Protein AF-0000000084581900 (afdb_homodimer)

Organism: Pycnoporus cinnabarinus (NCBI:txid5643)

Foldseek 3Di:
DDVVVVVVVVVVVVVVVVVVVVLVVVLVVVLVVLVVVLVVDDFADPQPLQDPPDACRSQHAADFAFADPQAFAALALQLQQCLRRVLDVVSQFFAALLSQLVSCCNAQVAFSSVSNVLSVQLCVVLVHDNGPGTGGNHSQCDDPGLQAALAQFAHHCQVPVPSRDTDPVSLVVLLQQAPDPVRFHDLLSLLASSLVSLLVRVQVPVPHDDDPVNLLSRLLSSLSCCQFVVSDSVQVVCSRPRSHGDGSDGGPRRRPSGHGPVNSCVSSVVSSVSNPNVPPCSSVPHNCVVPPVCPPDPPPPPPPDD/DDVVVVVVVVVVVVVVVVVVVVVVVVLVVVLVVLVVVLVVDDFADQQCLQDPPDACRSQHAADFAFADPQAFAALALQLQQCLRRVLDVVSQFFAALLSQLVSCCNAQVAFSSVSNVLSVQLCVVLVHDNGPGTGGNHSQCDDPGLQAALAQFAHHCQVPVPSRDTDVVSLVVLLQQAPDPVRFHDLLSLLASSLVSLLVRVQVPVPHDDDPVNLLSRLLSSLSCCQFVVSDSVQVVCSRPRSHGDGSDGGPRRRPSGHGPVNSCVSSVVSSVSNPNVPPCSSVPHNCVVPPVCPPDPPPPPPPDD

pLDDT: mean 91.32, std 12.99, range [19.88, 98.81]

InterPro domains:
  IPR000028 Chloroperoxidase [PF01328] (63-253)
  IPR000028 Chloroperoxidase [PS51405] (60-266)
  IPR036851 Chloroperoxidase-like superfamily [G3DSA:1.10.489.10] (56-297)
  IPR036851 Chloroperoxidase-like superfamily [SSF47571] (53-159)

Structure (mmCIF, N/CA/C/O backbone):
data_AF-0000000084581900-model_v1
#
loop_
_entity.id
_entity.type
_entity.pdbx_description
1 polymer 'Heme haloperoxidase family profile domain-containing protein'
#
loop_
_atom_site.group_PDB
_atom_site.id
_atom_site.type_symbol
_atom_site.label_atom_id
_atom_site.label_alt_id
_atom_site.label_comp_id
_atom_site.label_asym_id
_atom_site.label_entity_id
_atom_site.label_seq_id
_atom_site.pdbx_PDB_ins_code
_atom_site.Cartn_x
_atom_site.Cartn_y
_atom_site.Cartn_z
_atom_site.occupancy
_atom_site.B_iso_or_equiv
_atom_site.auth_seq_id
_atom_site.auth_comp_id
_atom_site.auth_asym_id
_atom_site.auth_atom_id
_atom_site.pdbx_PDB_model_num
ATOM 1 N N . MET A 1 1 ? -18.188 13.258 20.812 1 76 1 MET A N 1
ATOM 2 C CA . MET A 1 1 ? -17.766 11.891 20.484 1 76 1 MET A CA 1
ATOM 3 C C . MET A 1 1 ? -18.609 10.867 21.234 1 76 1 MET A C 1
ATOM 5 O O . MET A 1 1 ? -18.859 11.031 22.438 1 76 1 MET A O 1
ATOM 9 N N . ASN A 1 2 ? -19.281 9.969 20.516 1 80.94 2 ASN A N 1
ATOM 10 C CA . ASN A 1 2 ? -20.172 8.977 21.109 1 80.94 2 ASN A CA 1
ATOM 11 C C . ASN A 1 2 ? -19.375 7.824 21.734 1 80.94 2 ASN A C 1
ATOM 13 O O . ASN A 1 2 ? -18.781 7.027 21.016 1 80.94 2 ASN A O 1
ATOM 17 N N . PRO A 1 3 ? -19.312 7.758 23.125 1 85.81 3 PRO A N 1
ATOM 18 C CA . PRO A 1 3 ? -18.516 6.734 23.797 1 85.81 3 PRO A CA 1
ATOM 19 C C . PRO A 1 3 ? -18.906 5.316 23.391 1 85.81 3 PRO A C 1
ATOM 21 O O . PRO A 1 3 ? -18.062 4.418 23.359 1 85.81 3 PRO A O 1
ATOM 24 N N . PHE A 1 4 ? -20.188 5.207 23.125 1 86.12 4 PHE A N 1
ATOM 25 C CA . PHE A 1 4 ? -20.656 3.885 22.734 1 86.12 4 PHE A CA 1
ATOM 26 C C . PHE A 1 4 ? -20.047 3.463 21.406 1 86.12 4 PHE A C 1
ATOM 28 O O . PHE A 1 4 ? -19.672 2.301 21.234 1 86.12 4 PHE A O 1
ATOM 35 N N . THR A 1 5 ? -19.922 4.371 20.547 1 86.75 5 THR A N 1
ATOM 36 C CA . THR A 1 5 ? -19.297 4.074 19.266 1 86.75 5 THR A CA 1
ATOM 37 C C . THR A 1 5 ? -17.828 3.73 19.438 1 86.75 5 THR A C 1
ATOM 39 O O . THR A 1 5 ? -17.328 2.777 18.844 1 86.75 5 THR A O 1
ATOM 42 N N . ILE A 1 6 ? -17.188 4.395 20.297 1 87.94 6 ILE A N 1
ATOM 43 C CA . ILE A 1 6 ? -15.766 4.176 20.562 1 87.94 6 ILE A CA 1
ATOM 44 C C . ILE A 1 6 ? -15.57 2.783 21.156 1 87.94 6 ILE A C 1
ATOM 46 O O . ILE A 1 6 ? -14.711 2.023 20.703 1 87.94 6 ILE A O 1
ATOM 50 N N . LEU A 1 7 ? -16.406 2.498 22.141 1 85.62 7 LEU A N 1
ATOM 51 C CA . LEU A 1 7 ? -16.297 1.192 22.781 1 85.62 7 LEU A CA 1
ATOM 52 C C . LEU A 1 7 ? -16.578 0.073 21.781 1 85.62 7 LEU A C 1
ATOM 54 O O . LEU A 1 7 ? -15.859 -0.931 21.75 1 85.62 7 LEU A O 1
ATOM 58 N N . ARG A 1 8 ? -17.594 0.286 21.047 1 85.25 8 ARG A N 1
ATOM 59 C CA . ARG A 1 8 ? -17.922 -0.712 20.031 1 85.25 8 ARG A CA 1
ATOM 60 C C . ARG A 1 8 ? -16.797 -0.888 19.031 1 85.25 8 ARG A C 1
ATOM 62 O O . ARG A 1 8 ? -16.469 -2.012 18.641 1 85.25 8 ARG A O 1
ATOM 69 N N . ARG A 1 9 ? -16.141 0.201 18.656 1 87.5 9 ARG A N 1
ATOM 70 C CA . ARG A 1 9 ? -15.023 0.173 17.734 1 87.5 9 ARG A CA 1
ATOM 71 C C . ARG A 1 9 ? -13.852 -0.614 18.312 1 87.5 9 ARG A C 1
ATOM 73 O O . ARG A 1 9 ? -13.266 -1.456 17.625 1 87.5 9 ARG A O 1
ATOM 80 N N . VAL A 1 10 ? -13.547 -0.377 19.516 1 83.5 10 VAL A N 1
ATOM 81 C CA . VAL A 1 10 ? -12.422 -1.025 20.172 1 83.5 10 VAL A CA 1
ATOM 82 C C . VAL A 1 10 ? -12.703 -2.518 20.328 1 83.5 10 VAL A C 1
ATOM 84 O O . VAL A 1 10 ? -11.852 -3.354 20.016 1 83.5 10 VAL A O 1
ATOM 87 N N . MET A 1 11 ? -13.922 -2.797 20.781 1 84.56 11 MET A N 1
ATOM 88 C CA . MET A 1 11 ? -14.289 -4.191 21 1 84.56 11 MET A CA 1
ATOM 89 C C . MET A 1 11 ? -14.305 -4.965 19.688 1 84.56 11 MET A C 1
ATOM 91 O O . MET A 1 11 ? -13.789 -6.082 19.609 1 84.56 11 MET A O 1
ATOM 95 N N . LEU A 1 12 ? -14.867 -4.34 18.719 1 81.12 12 LEU A N 1
ATOM 96 C CA . LEU A 1 12 ? -14.922 -5 17.422 1 81.12 12 LEU A CA 1
ATOM 97 C C . LEU A 1 12 ? -13.523 -5.176 16.844 1 81.12 12 LEU A C 1
ATOM 99 O O . LEU A 1 12 ? -13.242 -6.188 16.188 1 81.12 12 LEU A O 1
ATOM 103 N N . GLY A 1 13 ? -12.703 -4.191 17.047 1 82.44 13 GLY A N 1
ATOM 104 C CA . GLY A 1 13 ? -11.32 -4.32 16.625 1 82.44 13 GLY A CA 1
ATOM 105 C C . GLY A 1 13 ? -10.586 -5.457 17.297 1 82.44 13 GLY A C 1
ATOM 106 O O . GLY A 1 13 ? -9.852 -6.211 16.656 1 82.44 13 GLY A O 1
ATOM 107 N N . LEU A 1 14 ? -10.789 -5.566 18.547 1 79.62 14 LEU A N 1
ATOM 108 C CA . LEU A 1 14 ? -10.172 -6.641 19.312 1 79.62 14 LEU A CA 1
ATOM 109 C C . LEU A 1 14 ? -10.68 -8 18.859 1 79.62 14 LEU A C 1
ATOM 111 O O . LEU A 1 14 ? -9.883 -8.93 18.672 1 79.62 14 LEU A O 1
ATOM 115 N N . VAL A 1 15 ? -11.914 -8.109 18.703 1 82.06 15 VAL A N 1
ATOM 116 C CA . VAL A 1 15 ? -12.523 -9.359 18.266 1 82.06 15 VAL A CA 1
ATOM 117 C C . VAL A 1 15 ? -11.992 -9.734 16.875 1 82.06 15 VAL A C 1
ATOM 119 O O . VAL A 1 15 ? -11.641 -10.891 16.641 1 82.06 15 VAL A O 1
ATOM 122 N N . ALA A 1 16 ? -11.883 -8.75 16.031 1 82.38 16 ALA A N 1
ATOM 123 C CA . ALA A 1 16 ? -11.383 -8.984 14.68 1 82.38 16 ALA A CA 1
ATOM 124 C C . ALA A 1 16 ? -9.93 -9.438 14.703 1 82.38 16 ALA A C 1
ATOM 126 O O . ALA A 1 16 ? -9.531 -10.328 13.945 1 82.38 16 ALA A O 1
ATOM 127 N N . SER A 1 17 ? -9.141 -8.82 15.539 1 80.75 17 SER A N 1
ATOM 128 C CA . SER A 1 17 ? -7.734 -9.18 15.672 1 80.75 17 SER A CA 1
ATOM 129 C C . SER A 1 17 ? -7.574 -10.609 16.188 1 80.75 17 SER A C 1
ATOM 131 O O . SER A 1 17 ? -6.77 -11.375 15.648 1 80.75 17 SER A O 1
ATOM 133 N N . ILE A 1 18 ? -8.328 -10.953 17.109 1 81.88 18 ILE A N 1
ATOM 134 C CA . ILE A 1 18 ? -8.273 -12.289 17.688 1 81.88 18 ILE A CA 1
ATOM 135 C C . ILE A 1 18 ? -8.742 -13.312 16.656 1 81.88 18 ILE A C 1
ATOM 137 O O . ILE A 1 18 ? -8.125 -14.367 16.5 1 81.88 18 ILE A O 1
ATOM 141 N N . GLN A 1 19 ? -9.797 -13.016 16.016 1 82.44 19 GLN A N 1
ATOM 142 C CA . GLN A 1 19 ? -10.297 -13.906 14.977 1 82.44 19 GLN A CA 1
ATOM 143 C C . GLN A 1 19 ? -9.25 -14.109 13.883 1 82.44 19 GLN A C 1
ATOM 145 O O . GLN A 1 19 ? -9.047 -15.227 13.406 1 82.44 19 GLN A O 1
ATOM 150 N N . GLY A 1 20 ? -8.648 -13.031 13.508 1 85.31 20 GLY A N 1
ATOM 151 C CA . GLY A 1 20 ? -7.59 -13.133 12.516 1 85.31 20 GLY A CA 1
ATOM 152 C C . GLY A 1 20 ? -6.445 -14.031 12.953 1 85.31 20 GLY A C 1
ATOM 153 O O . GLY A 1 20 ? -5.961 -14.852 12.164 1 85.31 20 GLY A O 1
ATOM 154 N N . LEU A 1 21 ? -6.023 -13.891 14.125 1 82.75 21 LEU A N 1
ATOM 155 C CA . LEU A 1 21 ? -4.945 -14.703 14.68 1 82.75 21 LEU A CA 1
ATOM 156 C C . LEU A 1 21 ? -5.336 -16.172 14.719 1 82.75 21 LEU A C 1
ATOM 158 O O . LEU A 1 21 ? -4.527 -17.047 14.383 1 82.75 21 LEU A O 1
ATOM 162 N N . LEU A 1 22 ? -6.547 -16.453 15.086 1 86.44 22 LEU A N 1
ATOM 163 C CA . LEU A 1 22 ? -7.016 -17.828 15.188 1 86.44 22 LEU A CA 1
ATOM 164 C C . LEU A 1 22 ? -7.105 -18.484 13.812 1 86.44 22 LEU A C 1
ATOM 166 O O . LEU A 1 22 ? -6.723 -19.641 13.641 1 86.44 22 LEU A O 1
ATOM 170 N N . VAL A 1 23 ? -7.582 -17.75 12.875 1 88.81 23 VAL A N 1
ATOM 171 C CA . VAL A 1 23 ? -7.691 -18.266 11.516 1 88.81 23 VAL A CA 1
ATOM 172 C C . VAL A 1 23 ? -6.297 -18.562 10.961 1 88.81 23 VAL A C 1
ATOM 174 O O . VAL A 1 23 ? -6.059 -19.625 10.383 1 88.81 23 VAL A O 1
ATOM 177 N N . ASN A 1 24 ? -5.414 -17.656 11.148 1 89.75 24 ASN A N 1
ATOM 178 C CA . ASN A 1 24 ? -4.051 -17.859 10.672 1 89.75 24 ASN A CA 1
ATOM 179 C C . ASN A 1 24 ? -3.393 -19.062 11.344 1 89.75 24 ASN A C 1
ATOM 181 O O . ASN A 1 24 ? -2.719 -19.859 10.688 1 89.75 24 ASN A O 1
ATOM 185 N N . ALA A 1 25 ? -3.582 -19.156 12.609 1 88.5 25 ALA A N 1
ATOM 186 C CA . ALA A 1 25 ? -3.027 -20.297 13.344 1 88.5 25 ALA A CA 1
ATOM 187 C C . ALA A 1 25 ? -3.604 -21.609 12.836 1 88.5 25 ALA A C 1
ATOM 189 O O . ALA A 1 25 ? -2.873 -22.594 12.672 1 88.5 25 ALA A O 1
ATOM 190 N N . ALA A 1 26 ? -4.855 -21.656 12.617 1 93.19 26 ALA A N 1
ATOM 191 C CA . ALA A 1 26 ? -5.5 -22.859 12.094 1 93.19 26 ALA A CA 1
ATOM 192 C C . ALA A 1 26 ? -4.969 -23.203 10.703 1 93.19 26 ALA A C 1
ATOM 194 O O . ALA A 1 26 ? -4.707 -24.375 10.406 1 93.19 26 ALA A O 1
ATOM 195 N N . VAL A 1 27 ? -4.797 -22.188 9.867 1 94.62 27 VAL A N 1
ATOM 196 C CA . VAL A 1 27 ? -4.289 -22.391 8.516 1 94.62 27 VAL A CA 1
ATOM 197 C C . VAL A 1 27 ? -2.867 -22.953 8.578 1 94.62 27 VAL A C 1
ATOM 199 O O . VAL A 1 27 ? -2.527 -23.891 7.852 1 94.62 27 VAL A O 1
ATOM 202 N N . PHE A 1 28 ? -2.084 -22.406 9.469 1 92.62 28 PHE A N 1
ATOM 203 C CA . PHE A 1 28 ? -0.699 -22.844 9.586 1 92.62 28 PHE A CA 1
ATOM 204 C C . PHE A 1 28 ? -0.627 -24.281 10.086 1 92.62 28 PHE A C 1
ATOM 206 O O . PHE A 1 28 ? 0.164 -25.078 9.586 1 92.62 28 PHE A O 1
ATOM 213 N N . LEU A 1 29 ? -1.412 -24.578 11.086 1 93.44 29 LEU A N 1
ATOM 214 C CA . LEU A 1 29 ? -1.436 -25.938 11.625 1 93.44 29 LEU A CA 1
ATOM 215 C C . LEU A 1 29 ? -1.891 -26.922 10.562 1 93.44 29 LEU A C 1
ATOM 217 O O . LEU A 1 29 ? -1.259 -27.969 10.375 1 93.44 29 LEU A O 1
ATOM 221 N N . LEU A 1 30 ? -2.943 -26.625 9.883 1 96.75 30 LEU A N 1
ATOM 222 C CA . LEU A 1 30 ? -3.449 -27.5 8.844 1 96.75 30 LEU A CA 1
ATOM 223 C C . LEU A 1 30 ? -2.439 -27.641 7.707 1 96.75 30 LEU A C 1
ATOM 225 O O . LEU A 1 30 ? -2.264 -28.734 7.16 1 96.75 30 LEU A O 1
ATOM 229 N N . ASP A 1 31 ? -1.821 -26.516 7.336 1 97.56 31 ASP A N 1
ATOM 230 C CA . ASP A 1 31 ? -0.823 -26.547 6.27 1 97.56 31 ASP A CA 1
ATOM 231 C C . ASP A 1 31 ? 0.346 -27.453 6.637 1 97.56 31 ASP A C 1
ATOM 233 O O . ASP A 1 31 ? 0.87 -28.172 5.785 1 97.56 31 ASP A O 1
ATOM 237 N N . PHE A 1 32 ? 0.764 -27.406 7.902 1 95.75 32 PHE A N 1
ATOM 238 C CA . PHE A 1 32 ? 1.822 -28.266 8.398 1 95.75 32 PHE A CA 1
ATOM 239 C C . PHE A 1 32 ? 1.41 -29.734 8.281 1 95.75 32 PHE A C 1
ATOM 241 O O . PHE A 1 32 ? 2.199 -30.578 7.844 1 95.75 32 PHE A O 1
ATOM 248 N N . LEU A 1 33 ? 0.209 -30.047 8.641 1 97.25 33 LEU A N 1
ATOM 249 C CA . LEU A 1 33 ? -0.296 -31.422 8.555 1 97.25 33 LEU A CA 1
ATOM 250 C C . LEU A 1 33 ? -0.349 -31.891 7.105 1 97.25 33 LEU A C 1
ATOM 252 O O . LEU A 1 33 ? 0.004 -33.031 6.805 1 97.25 33 LEU A O 1
ATOM 256 N N . PHE A 1 34 ? -0.794 -31.031 6.184 1 98 34 PHE A N 1
ATOM 257 C CA . PHE A 1 34 ? -0.817 -31.375 4.766 1 98 34 PHE A CA 1
ATOM 258 C C . PHE A 1 34 ? 0.594 -31.609 4.242 1 98 34 PHE A C 1
ATOM 260 O O . PHE A 1 34 ? 0.816 -32.5 3.416 1 98 34 PHE A O 1
ATOM 267 N N . THR A 1 35 ? 1.534 -30.781 4.715 1 97.94 35 THR A N 1
ATOM 268 C CA . THR A 1 35 ? 2.926 -30.938 4.305 1 97.94 35 THR A CA 1
ATOM 269 C C . THR A 1 35 ? 3.469 -32.281 4.762 1 97.94 35 THR A C 1
ATOM 271 O O . THR A 1 35 ? 4.133 -33 3.992 1 97.94 35 THR A O 1
ATOM 274 N N . LEU A 1 36 ? 3.158 -32.656 6.016 1 96.81 36 LEU A N 1
ATOM 275 C CA . LEU A 1 36 ? 3.58 -33.969 6.531 1 96.81 36 LEU A CA 1
ATOM 276 C C . LEU A 1 36 ? 2.953 -35.094 5.723 1 96.81 36 LEU A C 1
ATOM 278 O O . LEU A 1 36 ? 3.623 -36.062 5.406 1 96.81 36 LEU A O 1
ATOM 282 N N . TYR A 1 37 ? 1.702 -34.938 5.418 1 97.56 37 TYR A N 1
ATOM 283 C CA . TYR A 1 37 ? 1.014 -35.938 4.598 1 97.56 37 TYR A CA 1
ATOM 284 C C . TYR A 1 37 ? 1.684 -36.094 3.238 1 97.56 37 TYR A C 1
ATOM 286 O O . TYR A 1 37 ? 1.857 -37.188 2.738 1 97.56 37 TYR A O 1
ATOM 294 N N . ASN A 1 38 ? 2.004 -34.969 2.619 1 98.06 38 ASN A N 1
ATOM 295 C CA . ASN A 1 38 ? 2.695 -35 1.335 1 98.06 38 ASN A CA 1
ATOM 296 C C . ASN A 1 38 ? 4.027 -35.719 1.423 1 98.06 38 ASN A C 1
ATOM 298 O O . ASN A 1 38 ? 4.426 -36.406 0.479 1 98.06 38 ASN A O 1
ATOM 302 N N . ILE A 1 39 ? 4.75 -35.562 2.533 1 96.94 39 ILE A N 1
ATOM 303 C CA . ILE A 1 39 ? 6.074 -36.156 2.715 1 96.94 39 ILE A CA 1
ATOM 304 C C . ILE A 1 39 ? 5.953 -37.688 2.812 1 96.94 39 ILE A C 1
ATOM 306 O O . ILE A 1 39 ? 6.793 -38.406 2.279 1 96.94 39 ILE A O 1
ATOM 310 N N . VAL A 1 40 ? 4.887 -38.219 3.398 1 97.31 40 VAL A N 1
ATOM 311 C CA . VAL A 1 40 ? 4.828 -39.625 3.705 1 97.31 40 VAL A CA 1
ATOM 312 C C . VAL A 1 40 ? 4.008 -40.344 2.641 1 97.31 40 VAL A C 1
ATOM 314 O O . VAL A 1 40 ? 3.887 -41.594 2.67 1 97.31 40 VAL A O 1
ATOM 317 N N . THR A 1 41 ? 3.387 -39.656 1.745 1 97.56 41 THR A N 1
ATOM 318 C CA . THR A 1 41 ? 2.604 -40.312 0.695 1 97.56 41 THR A CA 1
ATOM 319 C C . THR A 1 41 ? 3.262 -40.125 -0.667 1 97.56 41 THR A C 1
ATOM 321 O O . THR A 1 41 ? 3.963 -39.125 -0.888 1 97.56 41 THR A O 1
ATOM 324 N N . PRO A 1 42 ? 3.006 -41.031 -1.52 1 96.75 42 PRO A N 1
ATOM 325 C CA . PRO A 1 42 ? 3.604 -40.906 -2.85 1 96.75 42 PRO A CA 1
ATOM 326 C C . PRO A 1 42 ? 2.953 -39.812 -3.678 1 96.75 42 PRO A C 1
ATOM 328 O O . PRO A 1 42 ? 1.76 -39.531 -3.521 1 96.75 42 PRO A O 1
ATOM 331 N N . ASN A 1 43 ? 3.668 -39.219 -4.586 1 97.31 43 ASN A N 1
ATOM 332 C CA . ASN A 1 43 ? 3.166 -38.219 -5.512 1 97.31 43 ASN A CA 1
ATOM 333 C C . ASN A 1 43 ? 2.127 -38.812 -6.465 1 97.31 43 ASN A C 1
ATOM 335 O O . ASN A 1 43 ? 2.119 -40 -6.719 1 97.31 43 ASN A O 1
ATOM 339 N N . ARG A 1 44 ? 1.28 -37.875 -6.926 1 96.31 44 ARG A N 1
ATOM 340 C CA . ARG A 1 44 ? 0.39 -38.281 -8.008 1 96.31 44 ARG A CA 1
ATOM 341 C C . ARG A 1 44 ? 1.182 -38.688 -9.25 1 96.31 44 ARG A C 1
ATOM 343 O O . ARG A 1 44 ? 2.266 -38.156 -9.5 1 96.31 44 ARG A O 1
ATOM 350 N N . ARG A 1 45 ? 0.65 -39.594 -9.984 1 94.88 45 ARG A N 1
ATOM 351 C CA . ARG A 1 45 ? 1.313 -40.031 -11.203 1 94.88 45 ARG A CA 1
ATOM 352 C C . ARG A 1 45 ? 1.219 -38.969 -12.297 1 94.88 45 ARG A C 1
ATOM 354 O O . ARG A 1 45 ? 0.222 -38.25 -12.383 1 94.88 45 ARG A O 1
ATOM 361 N N . THR A 1 46 ? 2.266 -38.938 -13.094 1 94.12 46 THR A N 1
ATOM 362 C CA . THR A 1 46 ? 2.236 -38.062 -14.25 1 94.12 46 THR A CA 1
ATOM 363 C C . THR A 1 46 ? 1.037 -38.375 -15.141 1 94.12 46 THR A C 1
ATOM 365 O O . THR A 1 46 ? 0.739 -39.531 -15.398 1 94.12 46 THR A O 1
ATOM 368 N N . GLY A 1 47 ? 0.397 -37.344 -15.602 1 93.62 47 GLY A N 1
ATOM 369 C CA . GLY A 1 47 ? -0.793 -37.5 -16.422 1 93.62 47 GLY A CA 1
ATOM 370 C C . GLY A 1 47 ? -2.068 -37.594 -15.602 1 93.62 47 GLY A C 1
ATOM 371 O O . GLY A 1 47 ? -3.17 -37.594 -16.156 1 93.62 47 GLY A O 1
ATOM 372 N N . ARG A 1 48 ? -1.853 -37.688 -14.289 1 94.62 48 ARG A N 1
ATOM 373 C CA . ARG A 1 48 ? -3.018 -37.844 -13.422 1 94.62 48 ARG A CA 1
ATOM 374 C C . ARG A 1 48 ? -2.99 -36.844 -12.273 1 94.62 48 ARG A C 1
ATOM 376 O O . ARG A 1 48 ? -3.482 -37.156 -11.18 1 94.62 48 ARG A O 1
ATOM 383 N N . VAL A 1 49 ? -2.242 -35.781 -12.445 1 96.19 49 VAL A N 1
ATOM 384 C CA . VAL A 1 49 ? -2.207 -34.75 -11.398 1 96.19 49 VAL A CA 1
ATOM 385 C C . VAL A 1 49 ? -3.59 -34.125 -11.25 1 96.19 49 VAL A C 1
ATOM 387 O O . VAL A 1 49 ? -4.07 -33.938 -10.133 1 96.19 49 VAL A O 1
ATOM 390 N N . ILE A 1 50 ? -4.113 -33.812 -12.445 1 96.12 50 ILE A N 1
ATOM 391 C CA . ILE A 1 50 ? -5.52 -33.406 -12.461 1 96.12 50 ILE A CA 1
ATOM 392 C C . ILE A 1 50 ? -6.406 -34.656 -12.367 1 96.12 50 ILE A C 1
ATOM 394 O O . ILE A 1 50 ? -6.199 -35.625 -13.086 1 96.12 50 ILE A O 1
ATOM 398 N N . LEU A 1 51 ? -7.324 -34.594 -11.531 1 91.56 51 LEU A N 1
ATOM 399 C CA . LEU A 1 51 ? -8.133 -35.781 -11.234 1 91.56 51 LEU A CA 1
ATOM 400 C C . LEU A 1 51 ? -9.086 -36.094 -12.383 1 91.56 51 LEU A C 1
ATOM 402 O O . LEU A 1 51 ? -9.539 -35.188 -13.086 1 91.56 51 LEU A O 1
ATOM 406 N N . GLU A 1 52 ? -9.344 -37.375 -12.461 1 92.94 52 GLU A N 1
ATOM 407 C CA . GLU A 1 52 ? -10.281 -37.812 -13.484 1 92.94 52 GLU A CA 1
ATOM 408 C C . GLU A 1 52 ? -11.641 -37.125 -13.305 1 92.94 52 GLU A C 1
ATOM 410 O O . GLU A 1 52 ? -12.133 -37 -12.18 1 92.94 52 GLU A O 1
ATOM 415 N N . GLY A 1 53 ? -12.266 -36.656 -14.461 1 92.12 53 GLY A N 1
ATOM 416 C CA . GLY A 1 53 ? -13.562 -36 -14.398 1 92.12 53 GLY A CA 1
ATOM 417 C C . GLY A 1 53 ? -13.469 -34.5 -14.367 1 92.12 53 GLY A C 1
ATOM 418 O O . GLY A 1 53 ? -14.484 -33.812 -14.5 1 92.12 53 GLY A O 1
ATOM 419 N N . HIS A 1 54 ? -12.344 -34.031 -14.164 1 93.75 54 HIS A N 1
ATOM 420 C CA . HIS A 1 54 ? -12.156 -32.594 -14.133 1 93.75 54 HIS A CA 1
ATOM 421 C C . HIS A 1 54 ? -11.516 -32.094 -15.422 1 93.75 54 HIS A C 1
ATOM 423 O O . HIS A 1 54 ? -10.711 -32.812 -16.031 1 93.75 54 HIS A O 1
ATOM 429 N N . PRO A 1 55 ? -11.961 -30.906 -15.828 1 95.19 55 PRO A N 1
ATOM 430 C CA . PRO A 1 55 ? -11.25 -30.328 -16.969 1 95.19 55 PRO A CA 1
ATOM 431 C C . PRO A 1 55 ? -9.742 -30.25 -16.75 1 95.19 55 PRO A C 1
ATOM 433 O O . PRO A 1 55 ? -9.297 -29.812 -15.688 1 95.19 55 PRO A O 1
ATOM 436 N N . GLY A 1 56 ? -8.992 -30.672 -17.75 1 95.44 56 GLY A N 1
ATOM 437 C CA . GLY A 1 56 ? -7.539 -30.656 -17.641 1 95.44 56 GLY A CA 1
ATOM 438 C C . GLY A 1 56 ? -6.945 -32.031 -17.406 1 95.44 56 GLY A C 1
ATOM 439 O O . GLY A 1 56 ? -5.727 -32.188 -17.484 1 95.44 56 GLY A O 1
ATOM 440 N N . TYR A 1 57 ? -7.875 -33 -17.062 1 95.62 57 TYR A N 1
ATOM 441 C CA . TYR A 1 57 ? -7.398 -34.375 -16.906 1 95.62 57 TYR A CA 1
ATOM 442 C C . TYR A 1 57 ? -6.645 -34.844 -18.141 1 95.62 57 TYR A C 1
ATOM 444 O O . TYR A 1 57 ? -7.129 -34.688 -19.266 1 95.62 57 TYR A O 1
ATOM 452 N N . GLY A 1 58 ? -5.488 -35.406 -17.891 1 93.88 58 GLY A N 1
ATOM 453 C CA . GLY A 1 58 ? -4.672 -35.875 -19 1 93.88 58 GLY A CA 1
ATOM 454 C C . GLY A 1 58 ? -4.07 -34.75 -19.812 1 93.88 58 GLY A C 1
ATOM 455 O O . GLY A 1 58 ? -3.617 -34.969 -20.938 1 93.88 58 GLY A O 1
ATOM 456 N N . GLY A 1 59 ? -4.184 -33.469 -19.344 1 95.06 59 GLY A N 1
ATOM 457 C CA . GLY A 1 59 ? -3.641 -32.312 -20.031 1 95.06 59 GLY A CA 1
ATOM 458 C C . GLY A 1 59 ? -4.59 -31.734 -21.078 1 95.06 59 GLY A C 1
ATOM 459 O O . GLY A 1 59 ? -4.168 -31 -21.969 1 95.06 59 GLY A O 1
ATOM 460 N N . LYS A 1 60 ? -5.801 -32.188 -21 1 96.56 60 LYS A N 1
ATOM 461 C CA . LYS A 1 60 ? -6.805 -31.719 -21.938 1 96.56 60 LYS A CA 1
ATOM 462 C C . LYS A 1 60 ? -7.609 -30.562 -21.328 1 96.56 60 LYS A C 1
ATOM 464 O O . LYS A 1 60 ? -8.594 -30.797 -20.625 1 96.56 60 LYS A O 1
ATOM 469 N N . TRP A 1 61 ? -7.305 -29.375 -21.75 1 97.69 61 TRP A N 1
ATOM 470 C CA . TRP A 1 61 ? -7.934 -28.172 -21.203 1 97.69 61 TRP A CA 1
ATOM 471 C C . TRP A 1 61 ? -9.07 -27.688 -22.094 1 97.69 61 TRP A C 1
ATOM 473 O O . TRP A 1 61 ? -9.039 -27.906 -23.312 1 97.69 61 TRP A O 1
ATOM 483 N N . PRO A 1 62 ? -10.094 -27.031 -21.531 1 97.62 62 PRO A N 1
ATOM 484 C CA . PRO A 1 62 ? -11.172 -26.469 -22.344 1 97.62 62 PRO A CA 1
ATOM 485 C C . PRO A 1 62 ? -10.656 -25.469 -23.375 1 97.62 62 PRO A C 1
ATOM 487 O O . PRO A 1 62 ? -9.539 -24.969 -23.25 1 97.62 62 PRO A O 1
ATOM 490 N N . GLN A 1 63 ? -11.477 -25.203 -24.297 1 98 63 GLN A N 1
ATOM 491 C CA . GLN A 1 63 ? -11.102 -24.359 -25.422 1 98 63 GLN A CA 1
ATOM 492 C C . GLN A 1 63 ? -10.586 -23 -24.953 1 98 63 GLN A C 1
ATOM 494 O O . GLN A 1 63 ? -11.172 -22.391 -24.062 1 98 63 GLN A O 1
ATOM 499 N N . TYR A 1 64 ? -9.5 -22.625 -25.5 1 98.44 64 TYR A N 1
ATOM 500 C CA . TYR A 1 64 ? -8.945 -21.297 -25.281 1 98.44 64 TYR A CA 1
ATOM 501 C C . TYR A 1 64 ? -9.68 -20.25 -26.109 1 98.44 64 TYR A C 1
ATOM 503 O O . TYR A 1 64 ? -9.82 -20.406 -27.328 1 98.44 64 TYR A O 1
ATOM 511 N N . ILE A 1 65 ? -10.148 -19.188 -25.531 1 98.38 65 ILE A N 1
ATOM 512 C CA . ILE A 1 65 ? -10.711 -18.016 -26.172 1 98.38 65 ILE A CA 1
ATOM 513 C C . ILE A 1 65 ? -10.07 -16.75 -25.594 1 98.38 65 ILE A C 1
ATOM 515 O O . ILE A 1 65 ? -10.18 -16.484 -24.391 1 98.38 65 ILE A O 1
ATOM 519 N N . PRO A 1 66 ? -9.305 -15.953 -26.391 1 97.81 66 PRO A N 1
ATOM 520 C CA . PRO A 1 66 ? -8.695 -14.727 -25.875 1 97.81 66 PRO A CA 1
ATOM 521 C C . PRO A 1 66 ? -9.719 -13.734 -25.344 1 97.81 66 PRO A C 1
ATOM 523 O O . PRO A 1 66 ? -10.883 -13.773 -25.734 1 97.81 66 PRO A O 1
ATOM 526 N N . PRO A 1 67 ? -9.234 -12.938 -24.391 1 97.56 67 PRO A N 1
ATOM 527 C CA . PRO A 1 67 ? -10.172 -11.953 -23.859 1 97.56 67 PRO A CA 1
ATOM 528 C C . PRO A 1 67 ? -10.688 -10.977 -24.922 1 97.56 67 PRO A C 1
ATOM 530 O O . PRO A 1 67 ? -9.953 -10.609 -25.828 1 97.56 67 PRO A O 1
ATOM 533 N N . ARG A 1 68 ? -11.93 -10.578 -24.75 1 96.5 68 ARG A N 1
ATOM 534 C CA . ARG A 1 68 ? -12.547 -9.578 -25.609 1 96.5 68 ARG A CA 1
ATOM 535 C C . ARG A 1 68 ? -12.625 -8.227 -24.906 1 96.5 68 ARG A C 1
ATOM 537 O O . ARG A 1 68 ? -12.359 -8.125 -23.703 1 96.5 68 ARG A O 1
ATOM 544 N N . GLU A 1 69 ? -12.953 -7.203 -25.719 1 95 69 GLU A N 1
ATOM 545 C CA . GLU A 1 69 ? -13.172 -5.883 -25.125 1 95 69 GLU A CA 1
ATOM 546 C C . GLU A 1 69 ? -14.25 -5.93 -24.047 1 95 69 GLU A C 1
ATOM 548 O O . GLU A 1 69 ? -15.305 -6.539 -24.25 1 95 69 GLU A O 1
ATOM 553 N N . GLY A 1 70 ? -13.93 -5.379 -22.969 1 95.31 70 GLY A N 1
ATOM 554 C CA . GLY A 1 70 ? -14.898 -5.348 -21.891 1 95.31 70 GLY A CA 1
ATOM 555 C C . GLY A 1 70 ? -14.656 -6.414 -20.844 1 95.31 70 GLY A C 1
ATOM 556 O O . GLY A 1 70 ? -15.172 -6.324 -19.719 1 95.31 70 GLY A O 1
ATOM 557 N N . ASP A 1 71 ? -13.93 -7.547 -21.203 1 98 71 ASP A N 1
ATOM 558 C CA . ASP A 1 71 ? -13.594 -8.578 -20.234 1 98 71 ASP A CA 1
ATOM 559 C C . ASP A 1 71 ? -12.672 -8.023 -19.141 1 98 71 ASP A C 1
ATOM 561 O O . ASP A 1 71 ? -11.867 -7.133 -19.406 1 98 71 ASP A O 1
ATOM 565 N N . SER A 1 72 ? -12.914 -8.461 -17.953 1 97.75 72 SER A N 1
ATOM 566 C CA . SER A 1 72 ? -12.07 -8.055 -16.828 1 97.75 72 SER A CA 1
ATOM 567 C C . SER A 1 72 ? -10.859 -8.977 -16.688 1 97.75 72 SER A C 1
ATOM 569 O O . SER A 1 72 ? -11.008 -10.203 -16.672 1 97.75 72 SER A O 1
ATOM 571 N N . ARG A 1 73 ? -9.68 -8.367 -16.672 1 98 73 ARG A N 1
ATOM 572 C CA . ARG A 1 73 ? -8.438 -9.109 -16.469 1 98 73 ARG A CA 1
ATOM 573 C C . ARG A 1 73 ? -7.527 -8.406 -15.477 1 98 73 ARG A C 1
ATOM 575 O O . ARG A 1 73 ? -7.707 -7.215 -15.195 1 98 73 ARG A O 1
ATOM 582 N N . SER A 1 74 ? -6.652 -9.164 -14.883 1 96.81 74 SER A N 1
ATOM 583 C CA . SER A 1 74 ? -5.738 -8.633 -13.875 1 96.81 74 SER A CA 1
ATOM 584 C C . SER A 1 74 ? -4.285 -8.805 -14.305 1 96.81 74 SER A C 1
ATOM 586 O O . SER A 1 74 ? -4.012 -9.266 -15.414 1 96.81 74 SER A O 1
ATOM 588 N N . SER A 1 75 ? -3.393 -8.406 -13.438 1 95.56 75 SER A N 1
ATOM 589 C CA . SER A 1 75 ? -1.962 -8.562 -13.68 1 95.56 75 SER A CA 1
ATOM 590 C C . SER A 1 75 ? -1.518 -10 -13.438 1 95.56 75 SER A C 1
ATOM 592 O O . SER A 1 75 ? -0.351 -10.344 -13.648 1 95.56 75 SER A O 1
ATOM 594 N N . CYS A 1 76 ? -2.367 -10.914 -13.078 1 96.25 76 CYS A N 1
ATOM 595 C CA . CYS A 1 76 ? -2.02 -12.305 -12.781 1 96.25 76 CYS A CA 1
ATOM 596 C C . CYS A 1 76 ? -2.285 -13.203 -13.977 1 96.25 76 CYS A C 1
ATOM 598 O O . CYS A 1 76 ? -3.434 -13.57 -14.242 1 96.25 76 CYS A O 1
ATOM 600 N N . PRO A 1 77 ? -1.248 -13.672 -14.633 1 97.5 77 PRO A N 1
ATOM 601 C CA . PRO A 1 77 ? -1.447 -14.531 -15.797 1 97.5 77 PRO A CA 1
ATOM 602 C C . PRO A 1 77 ? -2.207 -15.812 -15.461 1 97.5 77 PRO A C 1
ATOM 604 O O . PRO A 1 77 ? -2.957 -16.328 -16.297 1 97.5 77 PRO A O 1
ATOM 607 N N . ALA A 1 78 ? -2.037 -16.297 -14.281 1 97.88 78 ALA A N 1
ATOM 608 C CA . ALA A 1 78 ? -2.656 -17.562 -13.891 1 97.88 78 ALA A CA 1
ATOM 609 C C . ALA A 1 78 ? -4.176 -17.438 -13.859 1 97.88 78 ALA A C 1
ATOM 611 O O . ALA A 1 78 ? -4.887 -18.281 -14.422 1 97.88 78 ALA A O 1
ATOM 612 N N . LEU A 1 79 ? -4.672 -16.438 -13.25 1 98.12 79 LEU A N 1
ATOM 613 C CA . LEU A 1 79 ? -6.113 -16.234 -13.164 1 98.12 79 LEU A CA 1
ATOM 614 C C . LEU A 1 79 ? -6.688 -15.867 -14.531 1 98.12 79 LEU A C 1
ATOM 616 O O . LEU A 1 79 ? -7.773 -16.328 -14.891 1 98.12 79 LEU A O 1
ATOM 620 N N . ASN A 1 80 ? -5.957 -15.062 -15.281 1 98.56 80 ASN A N 1
ATOM 621 C CA . ASN A 1 80 ? -6.395 -14.719 -16.641 1 98.56 80 ASN A CA 1
ATOM 622 C C . ASN A 1 80 ? -6.523 -15.953 -17.516 1 98.56 80 ASN A C 1
ATOM 624 O O . ASN A 1 80 ? -7.484 -16.094 -18.266 1 98.56 80 ASN A O 1
ATOM 628 N N . ALA A 1 81 ? -5.551 -16.828 -17.422 1 98.75 81 ALA A N 1
ATOM 629 C CA . ALA A 1 81 ? -5.586 -18.062 -18.219 1 98.75 81 ALA A CA 1
ATOM 630 C C . ALA A 1 81 ? -6.812 -18.906 -17.859 1 98.75 81 ALA A C 1
ATOM 632 O O . ALA A 1 81 ? -7.449 -19.484 -18.75 1 98.75 81 ALA A O 1
ATOM 633 N N . MET A 1 82 ? -7.141 -18.969 -16.609 1 98.56 82 MET A N 1
ATOM 634 C CA . MET A 1 82 ? -8.32 -19.703 -16.188 1 98.56 82 MET A CA 1
ATOM 635 C C . MET A 1 82 ? -9.586 -19.125 -16.812 1 98.56 82 MET A C 1
ATOM 637 O O . MET A 1 82 ? -10.453 -19.859 -17.281 1 98.56 82 MET A O 1
ATOM 641 N N . ALA A 1 83 ? -9.664 -17.797 -16.766 1 98.69 83 ALA A N 1
ATOM 642 C CA . ALA A 1 83 ? -10.812 -17.156 -17.391 1 98.69 83 ALA A CA 1
ATOM 643 C C . ALA A 1 83 ? -10.836 -17.422 -18.906 1 98.69 83 ALA A C 1
ATOM 645 O O . ALA A 1 83 ? -11.891 -17.703 -19.469 1 98.69 83 ALA A O 1
ATOM 646 N N . ASN A 1 84 ? -9.688 -17.359 -19.516 1 98.81 84 ASN A N 1
ATOM 647 C CA . ASN A 1 84 ? -9.594 -17.547 -20.969 1 98.81 84 ASN A CA 1
ATOM 648 C C . ASN A 1 84 ? -10 -18.969 -21.375 1 98.81 84 ASN A C 1
ATOM 650 O O . ASN A 1 84 ? -10.422 -19.188 -22.5 1 98.81 84 ASN A O 1
ATOM 654 N N . HIS A 1 85 ? -9.883 -19.922 -20.5 1 98.62 85 HIS A N 1
ATOM 655 C CA . HIS A 1 85 ? -10.242 -21.312 -20.781 1 98.62 85 HIS A CA 1
ATOM 656 C C . HIS A 1 85 ? -11.633 -21.641 -20.234 1 98.62 85 HIS A C 1
ATOM 658 O O . HIS A 1 85 ? -12.078 -22.781 -20.312 1 98.62 85 HIS A O 1
ATOM 664 N N . GLY A 1 86 ? -12.273 -20.703 -19.625 1 98.06 86 GLY A N 1
ATOM 665 C CA . GLY A 1 86 ? -13.609 -20.922 -19.094 1 98.06 86 GLY A CA 1
ATOM 666 C C . GLY A 1 86 ? -13.602 -21.703 -17.797 1 98.06 86 GLY A C 1
ATOM 667 O O . GLY A 1 86 ? -14.602 -22.328 -17.438 1 98.06 86 GLY A O 1
ATOM 668 N N . LEU A 1 87 ? -12.531 -21.734 -17.109 1 98.06 87 LEU A N 1
ATOM 669 C CA . LEU A 1 87 ? -12.422 -22.359 -15.797 1 98.06 87 LEU A CA 1
ATOM 670 C C . LEU A 1 87 ? -12.844 -21.406 -14.695 1 98.06 87 LEU A C 1
ATOM 672 O O . LEU A 1 87 ? -13.07 -21.812 -13.555 1 98.06 87 LEU A O 1
ATOM 676 N N . LEU A 1 88 ? -12.836 -20.109 -14.945 1 98 88 LEU A N 1
ATOM 677 C CA . LEU A 1 88 ? -13.539 -18.984 -14.336 1 98 88 LEU A CA 1
ATOM 678 C C . LEU A 1 88 ? -14.484 -18.328 -15.344 1 98 88 LEU A C 1
ATOM 680 O O . LEU A 1 88 ? -14.445 -18.641 -16.531 1 98 88 LEU A O 1
ATOM 684 N N . PRO A 1 89 ? -15.477 -17.5 -14.766 1 97.38 89 PRO A N 1
ATOM 685 C CA . PRO A 1 89 ? -16.281 -16.797 -15.781 1 97.38 89 PRO A CA 1
ATOM 686 C C . PRO A 1 89 ? -15.414 -16.172 -16.875 1 97.38 89 PRO A C 1
ATOM 688 O O . PRO A 1 89 ? -14.453 -15.469 -16.578 1 97.38 89 PRO A O 1
ATOM 691 N N . ARG A 1 90 ? -15.703 -16.438 -18.125 1 98 90 ARG A N 1
ATOM 692 C CA . ARG A 1 90 ? -14.867 -16.031 -19.25 1 98 90 ARG A CA 1
ATOM 693 C C . ARG A 1 90 ? -14.695 -14.516 -19.281 1 98 90 ARG A C 1
ATOM 695 O O . ARG A 1 90 ? -13.656 -14.016 -19.703 1 98 90 ARG A O 1
ATOM 702 N N . ASP A 1 91 ? -15.695 -13.773 -18.859 1 97.69 91 ASP A N 1
ATOM 703 C CA . ASP A 1 91 ? -15.578 -12.32 -18.875 1 97.69 91 ASP A CA 1
ATOM 704 C C . ASP A 1 91 ? -14.766 -11.82 -17.688 1 97.69 91 ASP A C 1
ATOM 706 O O . ASP A 1 91 ? -14.469 -10.625 -17.594 1 97.69 91 ASP A O 1
ATOM 710 N N . GLY A 1 92 ? -14.375 -12.703 -16.766 1 98 92 GLY A N 1
ATOM 711 C CA . GLY A 1 92 ? -13.531 -12.367 -15.633 1 98 92 GLY A CA 1
ATOM 712 C C . GLY A 1 92 ? -14.266 -11.586 -14.562 1 98 92 GLY A C 1
ATOM 713 O O . GLY A 1 92 ? -13.633 -10.906 -13.742 1 98 92 GLY A O 1
ATOM 714 N N . LYS A 1 93 ? -15.617 -11.641 -14.57 1 97.38 93 LYS A N 1
ATOM 715 C CA . LYS A 1 93 ? -16.391 -10.789 -13.672 1 97.38 93 LYS A CA 1
ATOM 716 C C . LYS A 1 93 ? -17.219 -11.625 -12.695 1 97.38 93 LYS A C 1
ATOM 718 O O . LYS A 1 93 ? -17.422 -12.82 -12.914 1 97.38 93 LYS A O 1
ATOM 723 N N . ASN A 1 94 ? -17.562 -10.984 -11.602 1 96.56 94 ASN A N 1
ATOM 724 C CA . ASN A 1 94 ? -18.531 -11.516 -10.648 1 96.56 94 ASN A CA 1
ATOM 725 C C . ASN A 1 94 ? -18.078 -12.852 -10.078 1 96.56 94 ASN A C 1
ATOM 727 O O . ASN A 1 94 ? -18.859 -13.805 -10.016 1 96.56 94 ASN A O 1
ATOM 731 N N . ILE A 1 95 ? -16.859 -12.945 -9.672 1 97.12 95 ILE A N 1
ATOM 732 C CA . ILE A 1 95 ? -16.266 -14.18 -9.156 1 97.12 95 ILE A CA 1
ATOM 733 C C . ILE A 1 95 ? -16.406 -14.219 -7.637 1 97.12 95 ILE A C 1
ATOM 735 O O . ILE A 1 95 ? -16.109 -13.234 -6.953 1 97.12 95 ILE A O 1
ATOM 739 N N . LYS A 1 96 ? -16.859 -15.266 -7.109 1 96.5 96 LYS A N 1
ATOM 740 C CA . LYS A 1 96 ? -16.922 -15.453 -5.664 1 96.5 96 LYS A CA 1
ATOM 741 C C . LYS A 1 96 ? -15.555 -15.883 -5.121 1 96.5 96 LYS A C 1
ATOM 743 O O . LYS A 1 96 ? -14.859 -16.688 -5.742 1 96.5 96 LYS A O 1
ATOM 748 N N . PHE A 1 97 ? -15.227 -15.445 -3.918 1 96.31 97 PHE A N 1
ATOM 749 C CA . PHE A 1 97 ? -13.914 -15.734 -3.346 1 96.31 97 PHE A CA 1
ATOM 750 C C . PHE A 1 97 ? -13.773 -17.219 -3.023 1 96.31 97 PHE A C 1
ATOM 752 O O . PHE A 1 97 ? -12.734 -17.828 -3.283 1 96.31 97 PHE A O 1
ATOM 759 N N . ASN A 1 98 ? -14.797 -17.797 -2.436 1 94.38 98 ASN A N 1
ATOM 760 C CA . ASN A 1 98 ? -14.734 -19.219 -2.072 1 94.38 98 ASN A CA 1
ATOM 761 C C . ASN A 1 98 ? -14.68 -20.109 -3.307 1 94.38 98 ASN A C 1
ATOM 763 O O . ASN A 1 98 ? -14.031 -21.156 -3.295 1 94.38 98 ASN A O 1
ATOM 767 N N . GLU A 1 99 ? -15.281 -19.719 -4.387 1 95.44 99 GLU A N 1
ATOM 768 C CA . GLU A 1 99 ? -15.234 -20.484 -5.637 1 95.44 99 GLU A CA 1
ATOM 769 C C . GLU A 1 99 ? -13.867 -20.375 -6.301 1 95.44 99 GLU A C 1
ATOM 771 O O . GLU A 1 99 ? -13.406 -21.312 -6.957 1 95.44 99 GLU A O 1
ATOM 776 N N . LEU A 1 100 ? -13.266 -19.219 -6.152 1 97.19 100 LEU A N 1
ATOM 777 C CA . LEU A 1 100 ? -11.922 -19.047 -6.691 1 97.19 100 LEU A CA 1
ATOM 778 C C . LEU A 1 100 ? -10.961 -20.062 -6.098 1 97.19 100 LEU A C 1
ATOM 780 O O . LEU A 1 100 ? -10.148 -20.656 -6.82 1 97.19 100 LEU A O 1
ATOM 784 N N . GLY A 1 101 ? -11.047 -20.281 -4.777 1 96.38 101 GLY A N 1
ATOM 785 C CA . GLY A 1 101 ? -10.18 -21.25 -4.121 1 96.38 101 GLY A CA 1
ATOM 786 C C . GLY A 1 101 ? -10.312 -22.656 -4.688 1 96.38 101 GLY A C 1
ATOM 787 O O . GLY A 1 101 ? -9.312 -23.328 -4.945 1 96.38 101 GLY A O 1
ATOM 788 N N . VAL A 1 102 ? -11.508 -23.078 -4.941 1 95.44 102 VAL A N 1
ATOM 789 C CA . VAL A 1 102 ? -11.789 -24.391 -5.488 1 95.44 102 VAL A CA 1
ATOM 790 C C . VAL A 1 102 ? -11.211 -24.516 -6.895 1 95.44 102 VAL A C 1
ATOM 792 O O . VAL A 1 102 ? -10.578 -25.516 -7.234 1 95.44 102 VAL A O 1
ATOM 795 N N . ALA A 1 103 ? -11.422 -23.484 -7.645 1 96.75 103 ALA A N 1
ATOM 796 C CA . ALA A 1 103 ? -10.977 -23.484 -9.031 1 96.75 103 ALA A CA 1
ATOM 797 C C . ALA A 1 103 ? -9.453 -23.547 -9.117 1 96.75 103 ALA A C 1
ATOM 799 O O . ALA A 1 103 ? -8.898 -24.281 -9.93 1 96.75 103 ALA A O 1
ATOM 800 N N . ILE A 1 104 ? -8.75 -22.781 -8.297 1 97.12 104 ILE A N 1
ATOM 801 C CA . ILE A 1 104 ? -7.293 -22.719 -8.305 1 97.12 104 ILE A CA 1
ATOM 802 C C . ILE A 1 104 ? -6.715 -24.078 -7.93 1 97.12 104 ILE A C 1
ATOM 804 O O . ILE A 1 104 ? -5.703 -24.516 -8.492 1 97.12 104 ILE A O 1
ATOM 808 N N . ARG A 1 105 ? -7.375 -24.688 -7.008 1 96.5 105 ARG A N 1
ATOM 809 C CA . ARG A 1 105 ? -6.906 -26.016 -6.59 1 96.5 105 ARG A CA 1
ATOM 810 C C . ARG A 1 105 ? -7 -27.016 -7.734 1 96.5 105 ARG A C 1
ATOM 812 O O . ARG A 1 105 ? -6.055 -27.766 -7.984 1 96.5 105 ARG A O 1
ATOM 819 N N . ARG A 1 106 ? -8.055 -27.016 -8.445 1 96 106 ARG A N 1
ATOM 820 C CA . ARG A 1 106 ? -8.32 -27.969 -9.516 1 96 106 ARG A CA 1
ATOM 821 C C . ARG A 1 106 ? -7.352 -27.766 -10.672 1 96 106 ARG A C 1
ATOM 823 O O . ARG A 1 106 ? -6.953 -28.734 -11.328 1 96 106 ARG A O 1
ATOM 830 N N . VAL A 1 107 ? -7 -26.547 -10.898 1 97.5 107 VAL A N 1
ATOM 831 C CA . VAL A 1 107 ? -6.223 -26.234 -12.094 1 97.5 107 VAL A CA 1
ATOM 832 C C . VAL A 1 107 ? -4.734 -26.344 -11.781 1 97.5 107 VAL A C 1
ATOM 834 O O . VAL A 1 107 ? -3.959 -26.875 -12.578 1 97.5 107 VAL A O 1
ATOM 837 N N . TYR A 1 108 ? -4.312 -25.875 -10.602 1 98.12 108 TYR A N 1
ATOM 838 C CA . TYR A 1 108 ? -2.885 -25.672 -10.375 1 98.12 108 TYR A CA 1
ATOM 839 C C . TYR A 1 108 ? -2.369 -26.594 -9.273 1 98.12 108 TYR A C 1
ATOM 841 O O . TYR A 1 108 ? -1.168 -26.625 -9 1 98.12 108 TYR A O 1
ATOM 849 N N . ASN A 1 109 ? -3.227 -27.344 -8.594 1 97.88 109 ASN A N 1
ATOM 850 C CA . ASN A 1 109 ? -2.893 -28.328 -7.57 1 97.88 109 ASN A CA 1
ATOM 851 C C . ASN A 1 109 ? -2.195 -27.672 -6.379 1 97.88 109 ASN A C 1
ATOM 853 O O . ASN A 1 109 ? -1.16 -28.156 -5.918 1 97.88 109 ASN A O 1
ATOM 857 N N . PHE A 1 110 ? -2.699 -26.516 -5.969 1 97.88 110 PHE A N 1
ATOM 858 C CA . PHE A 1 110 ? -2.334 -25.922 -4.691 1 97.88 110 PHE A CA 1
ATOM 859 C C . PHE A 1 110 ? -3.037 -26.641 -3.541 1 97.88 110 PHE A C 1
ATOM 861 O O . PHE A 1 110 ? -4.062 -27.297 -3.744 1 97.88 110 PHE A O 1
ATOM 868 N N . SER A 1 111 ? -2.488 -26.547 -2.385 1 98.06 111 SER A N 1
ATOM 869 C CA . SER A 1 111 ? -3.107 -27.172 -1.222 1 98.06 111 SER A CA 1
ATOM 870 C C . SER A 1 111 ? -4.383 -26.453 -0.814 1 98.06 111 SER A C 1
ATOM 872 O O . SER A 1 111 ? -4.582 -25.281 -1.166 1 98.06 111 SER A O 1
ATOM 874 N N . PRO A 1 112 ? -5.227 -27.172 -0.06 1 96.75 112 PRO A N 1
ATOM 875 C CA . PRO A 1 112 ? -6.445 -26.516 0.417 1 96.75 112 PRO A CA 1
ATOM 876 C C . PRO A 1 112 ? -6.156 -25.25 1.221 1 96.75 112 PRO A C 1
ATOM 878 O O . PRO A 1 112 ? -6.895 -24.266 1.117 1 96.75 112 PRO A O 1
ATOM 881 N N . THR A 1 113 ? -5.102 -25.266 2.025 1 96.69 113 THR A N 1
ATOM 882 C CA . THR A 1 113 ? -4.762 -24.094 2.824 1 96.69 113 THR A CA 1
ATOM 883 C C . THR A 1 113 ? -4.352 -22.922 1.928 1 96.69 113 THR A C 1
ATOM 885 O O . THR A 1 113 ? -4.746 -21.781 2.166 1 96.69 113 THR A O 1
ATOM 888 N N . PHE A 1 114 ? -3.613 -23.234 0.953 1 95.94 114 PHE A N 1
ATOM 889 C CA . PHE A 1 114 ? -3.217 -22.219 -0.026 1 95.94 114 PHE A CA 1
ATOM 890 C C . PHE A 1 114 ? -4.434 -21.672 -0.76 1 95.94 114 PHE A C 1
ATOM 892 O O . PHE A 1 114 ? -4.559 -20.469 -0.941 1 95.94 114 PHE A O 1
ATOM 899 N N . CYS A 1 115 ? -5.301 -22.531 -1.113 1 96.75 115 CYS A N 1
ATOM 900 C CA . CYS A 1 115 ? -6.477 -22.188 -1.908 1 96.75 115 CYS A CA 1
ATOM 901 C C . CYS A 1 115 ? -7.492 -21.406 -1.079 1 96.75 115 CYS A C 1
ATOM 903 O O . CYS A 1 115 ? -8.359 -20.734 -1.631 1 96.75 115 CYS A O 1
ATOM 905 N N . PHE A 1 116 ? -7.445 -21.516 0.185 1 96.62 116 PHE A N 1
ATOM 906 C CA . PHE A 1 116 ? -8.234 -20.656 1.064 1 96.62 116 PHE A CA 1
ATOM 907 C C . PHE A 1 116 ? -7.559 -19.312 1.253 1 96.62 116 PHE A C 1
ATOM 909 O O . PHE A 1 116 ? -8.211 -18.266 1.181 1 96.62 116 PHE A O 1
ATOM 916 N N . SER A 1 117 ? -6.27 -19.297 1.497 1 95.44 117 SER A N 1
ATOM 917 C CA . SER A 1 117 ? -5.531 -18.109 1.936 1 95.44 117 SER A CA 1
ATOM 918 C C . SER A 1 117 ? -5.477 -17.047 0.838 1 95.44 117 SER A C 1
ATOM 920 O O . SER A 1 117 ? -5.566 -15.859 1.118 1 95.44 117 SER A O 1
ATOM 922 N N . VAL A 1 118 ? -5.344 -17.438 -0.422 1 93.81 118 VAL A N 1
ATOM 923 C CA . VAL A 1 118 ? -5.184 -16.484 -1.521 1 93.81 118 VAL A CA 1
ATOM 924 C C . VAL A 1 118 ? -6.473 -15.695 -1.709 1 93.81 118 VAL A C 1
ATOM 926 O O . VAL A 1 118 ? -6.465 -14.461 -1.622 1 93.81 118 VAL A O 1
ATOM 929 N N . PRO A 1 119 ? -7.641 -16.344 -1.891 1 96.31 119 PRO A N 1
ATOM 930 C CA . PRO A 1 119 ? -8.867 -15.562 -2.031 1 96.31 119 PRO A CA 1
ATOM 931 C C . PRO A 1 119 ? -9.219 -14.781 -0.769 1 96.31 119 PRO A C 1
ATOM 933 O O . PRO A 1 119 ? -9.781 -13.688 -0.853 1 96.31 119 PRO A O 1
ATOM 936 N N . ASN A 1 120 ? -8.898 -15.383 0.388 1 94.88 120 ASN A N 1
ATOM 937 C CA . ASN A 1 120 ? -9.156 -14.664 1.63 1 94.88 120 ASN A CA 1
ATOM 938 C C . ASN A 1 120 ? -8.336 -13.383 1.721 1 94.88 120 ASN A C 1
ATOM 940 O O . ASN A 1 120 ? -8.82 -12.352 2.193 1 94.88 120 ASN A O 1
ATOM 944 N N . TYR A 1 121 ? -7.121 -13.445 1.371 1 92.25 121 TYR A N 1
ATOM 945 C CA . TYR A 1 121 ? -6.262 -12.273 1.338 1 92.25 121 TYR A CA 1
ATOM 946 C C . TYR A 1 121 ? -6.836 -11.203 0.418 1 92.25 121 TYR A C 1
ATOM 948 O O . TYR A 1 121 ? -6.871 -10.023 0.773 1 92.25 121 TYR A O 1
ATOM 956 N N . ILE A 1 122 ? -7.25 -11.578 -0.812 1 93.56 122 ILE A N 1
ATOM 957 C CA . ILE A 1 122 ? -7.828 -10.656 -1.784 1 93.56 122 ILE A CA 1
ATOM 958 C C . ILE A 1 122 ? -9.062 -9.992 -1.188 1 93.56 122 ILE A C 1
ATOM 960 O O . ILE A 1 122 ? -9.227 -8.773 -1.292 1 93.56 122 ILE A O 1
ATOM 964 N N . ALA A 1 123 ? -9.922 -10.812 -0.545 1 93.5 123 ALA A N 1
ATOM 965 C CA . ALA A 1 123 ? -11.133 -10.273 0.07 1 93.5 123 ALA A CA 1
ATOM 966 C C . ALA A 1 123 ? -10.789 -9.211 1.109 1 93.5 123 ALA A C 1
ATOM 968 O O . ALA A 1 123 ? -11.383 -8.133 1.119 1 93.5 123 ALA A O 1
ATOM 969 N N . GLN A 1 124 ? -9.828 -9.445 1.895 1 90.12 124 GLN A N 1
ATOM 970 C CA . GLN A 1 124 ? -9.422 -8.516 2.941 1 90.12 124 GLN A CA 1
ATOM 971 C C . GLN A 1 124 ? -8.836 -7.238 2.348 1 90.12 124 GLN A C 1
ATOM 973 O O . GLN A 1 124 ? -9.148 -6.133 2.791 1 90.12 124 GLN A O 1
ATOM 978 N N . ALA A 1 125 ? -8.016 -7.406 1.392 1 88.25 125 ALA A N 1
ATOM 979 C CA . ALA A 1 125 ? -7.355 -6.262 0.767 1 88.25 125 ALA A CA 1
ATOM 980 C C . ALA A 1 125 ? -8.375 -5.332 0.119 1 88.25 125 ALA A C 1
ATOM 982 O O . ALA A 1 125 ? -8.188 -4.113 0.1 1 88.25 125 ALA A O 1
ATOM 983 N N . LEU A 1 126 ? -9.469 -5.887 -0.369 1 90.19 126 LEU A N 1
ATOM 984 C CA . LEU A 1 126 ? -10.492 -5.117 -1.067 1 90.19 126 LEU A CA 1
ATOM 985 C C . LEU A 1 126 ? -11.609 -4.715 -0.116 1 90.19 126 LEU A C 1
ATOM 987 O O . LEU A 1 126 ? -12.633 -4.172 -0.546 1 90.19 126 LEU A O 1
ATOM 991 N N . VAL A 1 127 ? -11.445 -5.047 1.154 1 89.19 127 VAL A N 1
ATOM 992 C CA . VAL A 1 127 ? -12.438 -4.742 2.18 1 89.19 127 VAL A CA 1
ATOM 993 C C . VAL A 1 127 ? -13.781 -5.371 1.802 1 89.19 127 VAL A C 1
ATOM 995 O O . VAL A 1 127 ? -14.805 -4.684 1.767 1 89.19 127 VAL A O 1
ATOM 998 N N . ARG A 1 128 ? -13.727 -6.68 1.511 1 91.88 128 ARG A N 1
ATOM 999 C CA . ARG A 1 128 ? -14.922 -7.43 1.129 1 91.88 128 ARG A CA 1
ATOM 1000 C C . ARG A 1 128 ? -15.078 -8.68 1.987 1 91.88 128 ARG A C 1
ATOM 1002 O O . ARG A 1 128 ? -14.117 -9.141 2.605 1 91.88 128 ARG A O 1
ATOM 1009 N N . ASN A 1 129 ? -16.312 -9.148 1.989 1 92.19 129 ASN A N 1
ATOM 1010 C CA . ASN A 1 129 ? -16.625 -10.375 2.727 1 92.19 129 ASN A CA 1
ATOM 1011 C C . ASN A 1 129 ? -16.266 -11.617 1.916 1 92.19 129 ASN A C 1
ATOM 1013 O O . ASN A 1 129 ? -16.75 -11.797 0.8 1 92.19 129 ASN A O 1
ATOM 1017 N N . TYR A 1 130 ? -15.461 -12.516 2.48 1 93.44 130 TYR A N 1
ATOM 1018 C CA . TYR A 1 130 ? -14.969 -13.711 1.813 1 93.44 130 TYR A CA 1
ATOM 1019 C C . TYR A 1 130 ? -16.125 -14.617 1.397 1 93.44 130 TYR A C 1
ATOM 1021 O O . TYR A 1 130 ? -16.094 -15.219 0.32 1 93.44 130 TYR A O 1
ATOM 1029 N N . ARG A 1 131 ? -17.156 -14.695 2.146 1 92.06 131 ARG A N 1
ATOM 1030 C CA . ARG A 1 131 ? -18.203 -15.695 1.955 1 92.06 131 ARG A CA 1
ATOM 1031 C C . ARG A 1 131 ? -19.281 -15.18 0.997 1 92.06 131 ARG A C 1
ATOM 1033 O O . ARG A 1 131 ? -19.812 -15.945 0.19 1 92.06 131 ARG A O 1
ATOM 1040 N N . THR A 1 132 ? -19.531 -13.898 1.034 1 92.31 132 THR A N 1
ATOM 1041 C CA . THR A 1 132 ? -20.75 -13.445 0.382 1 92.31 132 THR A CA 1
ATOM 1042 C C . THR A 1 132 ? -20.422 -12.539 -0.807 1 92.31 132 THR A C 1
ATOM 1044 O O . THR A 1 132 ? -21.234 -12.391 -1.717 1 92.31 132 THR A O 1
ATOM 1047 N N . ASP A 1 133 ? -19.281 -11.922 -0.771 1 94.19 133 ASP A N 1
ATOM 1048 C CA . ASP A 1 133 ? -19.016 -10.875 -1.754 1 94.19 133 ASP A CA 1
ATOM 1049 C C . ASP A 1 133 ? -18.328 -11.445 -2.99 1 94.19 133 ASP A C 1
ATOM 1051 O O . ASP A 1 133 ? -18.016 -12.633 -3.041 1 94.19 133 ASP A O 1
ATOM 1055 N N . ARG A 1 134 ? -18.234 -10.641 -4.016 1 95.44 134 ARG A N 1
ATOM 1056 C CA . ARG A 1 134 ? -17.672 -11 -5.316 1 95.44 134 ARG A CA 1
ATOM 1057 C C . ARG A 1 134 ? -16.672 -9.953 -5.793 1 95.44 134 ARG A C 1
ATOM 1059 O O . ARG A 1 134 ? -16.562 -8.875 -5.199 1 95.44 134 ARG A O 1
ATOM 1066 N N . PHE A 1 135 ? -15.938 -10.297 -6.832 1 95.62 135 PHE A N 1
ATOM 1067 C CA . PHE A 1 135 ? -14.984 -9.359 -7.406 1 95.62 135 PHE A CA 1
ATOM 1068 C C . PHE A 1 135 ? -14.773 -9.641 -8.891 1 95.62 135 PHE A C 1
ATOM 1070 O O . PHE A 1 135 ? -15.172 -10.695 -9.383 1 95.62 135 PHE A O 1
ATOM 1077 N N . ASP A 1 136 ? -14.297 -8.664 -9.555 1 96.81 136 ASP A N 1
ATOM 1078 C CA . ASP A 1 136 ? -13.781 -8.82 -10.914 1 96.81 136 ASP A CA 1
ATOM 1079 C C . ASP A 1 136 ? -12.266 -8.969 -10.914 1 96.81 136 ASP A C 1
ATOM 1081 O O . ASP A 1 136 ? -11.586 -8.469 -10.008 1 96.81 136 ASP A O 1
ATOM 1085 N N . LEU A 1 137 ? -11.758 -9.641 -11.914 1 97.44 137 LEU A N 1
ATOM 1086 C CA . LEU A 1 137 ? -10.32 -9.875 -11.953 1 97.44 137 LEU A CA 1
ATOM 1087 C C . LEU A 1 137 ? -9.547 -8.562 -11.891 1 97.44 137 LEU A C 1
ATOM 1089 O O . LEU A 1 137 ? -8.516 -8.469 -11.219 1 97.44 137 LEU A O 1
ATOM 1093 N N . ALA A 1 138 ? -10.047 -7.516 -12.5 1 95.5 138 ALA A N 1
ATOM 1094 C CA . ALA A 1 138 ? -9.352 -6.23 -12.531 1 95.5 138 ALA A CA 1
ATOM 1095 C C . ALA A 1 138 ? -9.281 -5.602 -11.148 1 95.5 138 ALA A C 1
ATOM 1097 O O . ALA A 1 138 ? -8.398 -4.785 -10.867 1 95.5 138 ALA A O 1
ATOM 1098 N N . ASP A 1 139 ? -10.227 -5.988 -10.25 1 93.5 139 ASP A N 1
ATOM 1099 C CA . ASP A 1 139 ? -10.297 -5.406 -8.914 1 93.5 139 ASP A CA 1
ATOM 1100 C C . ASP A 1 139 ? -9.039 -5.727 -8.109 1 93.5 139 ASP A C 1
ATOM 1102 O O . ASP A 1 139 ? -8.633 -4.949 -7.238 1 93.5 139 ASP A O 1
ATOM 1106 N N . ILE A 1 140 ? -8.367 -6.832 -8.406 1 93.75 140 ILE A N 1
ATOM 1107 C CA . ILE A 1 140 ? -7.297 -7.301 -7.531 1 93.75 140 ILE A CA 1
ATOM 1108 C C . ILE A 1 140 ? -6.027 -6.492 -7.793 1 93.75 140 ILE A C 1
ATOM 1110 O O . ILE A 1 140 ? -5.059 -6.586 -7.035 1 93.75 140 ILE A O 1
ATOM 1114 N N . ASP A 1 141 ? -6.07 -5.676 -8.828 1 91.5 141 ASP A N 1
ATOM 1115 C CA . ASP A 1 141 ? -4.941 -4.793 -9.102 1 91.5 141 ASP A CA 1
ATOM 1116 C C . ASP A 1 141 ? -5.035 -3.506 -8.289 1 91.5 141 ASP A C 1
ATOM 1118 O O . ASP A 1 141 ? -4.449 -2.486 -8.656 1 91.5 141 ASP A O 1
ATOM 1122 N N . ALA A 1 142 ? -5.781 -3.492 -7.262 1 84.62 142 ALA A N 1
ATOM 1123 C CA . ALA A 1 142 ? -5.855 -2.379 -6.32 1 84.62 142 ALA A CA 1
ATOM 1124 C C . ALA A 1 142 ? -4.516 -2.17 -5.613 1 84.62 142 ALA A C 1
ATOM 1126 O O . ALA A 1 142 ? -3.717 -3.102 -5.496 1 84.62 142 ALA A O 1
ATOM 1127 N N . HIS A 1 143 ? -4.469 -0.896 -5.109 1 71.31 143 HIS A N 1
ATOM 1128 C CA . HIS A 1 143 ? -3.268 -0.543 -4.359 1 71.31 143 HIS A CA 1
ATOM 1129 C C . HIS A 1 143 ? -3.16 -1.362 -3.076 1 71.31 143 HIS A C 1
ATOM 1131 O O . HIS A 1 143 ? -4.168 -1.609 -2.406 1 71.31 143 HIS A O 1
ATOM 1137 N N . ASN A 1 144 ? -2.197 -2.219 -2.916 1 67.31 144 ASN A N 1
ATOM 1138 C CA . ASN A 1 144 ? -1.886 -2.98 -1.711 1 67.31 144 ASN A CA 1
ATOM 1139 C C . ASN A 1 144 ? -2.402 -4.414 -1.804 1 67.31 144 ASN A C 1
ATOM 1141 O O . ASN A 1 144 ? -2.439 -5.129 -0.801 1 67.31 144 ASN A O 1
ATOM 1145 N N . CYS A 1 145 ? -3.004 -4.73 -2.855 1 76.44 145 CYS A N 1
ATOM 1146 C CA . CYS A 1 145 ? -3.432 -6.113 -3.037 1 76.44 145 CYS A CA 1
ATOM 1147 C C . CYS A 1 145 ? -2.33 -6.949 -3.678 1 76.44 145 CYS A C 1
ATOM 1149 O O . CYS A 1 145 ? -1.386 -7.359 -3.002 1 76.44 145 CYS A O 1
ATOM 1151 N N . ILE A 1 146 ? -2.414 -7.082 -4.973 1 72.88 146 ILE A N 1
ATOM 1152 C CA . ILE A 1 146 ? -1.398 -7.953 -5.555 1 72.88 146 ILE A CA 1
ATOM 1153 C C . ILE A 1 146 ? -0.478 -7.137 -6.457 1 72.88 146 ILE A C 1
ATOM 1155 O O . ILE A 1 146 ? 0.606 -7.598 -6.828 1 72.88 146 ILE A O 1
ATOM 1159 N N . GLU A 1 147 ? -0.93 -5.957 -6.762 1 76.38 147 GLU A N 1
ATOM 1160 C CA . GLU A 1 147 ? -0.119 -5.109 -7.629 1 76.38 147 GLU A CA 1
ATOM 1161 C C . GLU A 1 147 ? 1.125 -4.605 -6.906 1 76.38 147 GLU A C 1
ATOM 1163 O O . GLU A 1 147 ? 1.057 -4.234 -5.73 1 76.38 147 GLU A O 1
ATOM 1168 N N . HIS A 1 148 ? 2.227 -4.734 -7.523 1 84.19 148 HIS A N 1
ATOM 1169 C CA . HIS A 1 148 ? 3.494 -4.262 -6.98 1 84.19 148 HIS A CA 1
ATOM 1170 C C . HIS A 1 148 ? 4.426 -3.789 -8.094 1 84.19 148 HIS A C 1
ATOM 1172 O O . HIS A 1 148 ? 4.301 -4.223 -9.242 1 84.19 148 HIS A O 1
ATOM 1178 N N . ASP A 1 149 ? 5.352 -2.953 -7.758 1 88.81 149 ASP A N 1
ATOM 1179 C CA . ASP A 1 149 ? 6.355 -2.484 -8.711 1 88.81 149 ASP A CA 1
ATOM 1180 C C . ASP A 1 149 ? 7.367 -3.584 -9.023 1 88.81 149 ASP A C 1
ATOM 1182 O O . ASP A 1 149 ? 7.5 -4.547 -8.273 1 88.81 149 ASP A O 1
ATOM 1186 N N . ALA A 1 150 ? 7.957 -3.461 -10.203 1 94.69 150 ALA A N 1
ATOM 1187 C CA . ALA A 1 150 ? 9.086 -4.285 -10.633 1 94.69 150 ALA A CA 1
ATOM 1188 C C . ALA A 1 150 ? 8.633 -5.711 -10.945 1 94.69 150 ALA A C 1
ATOM 1190 O O . ALA A 1 150 ? 9.344 -6.672 -10.648 1 94.69 150 ALA A O 1
ATOM 1191 N N . SER A 1 151 ? 7.426 -5.828 -11.492 1 94.81 151 SER A N 1
ATOM 1192 C CA . SER A 1 151 ? 6.957 -7.121 -11.977 1 94.81 151 SER A CA 1
ATOM 1193 C C . SER A 1 151 ? 7.8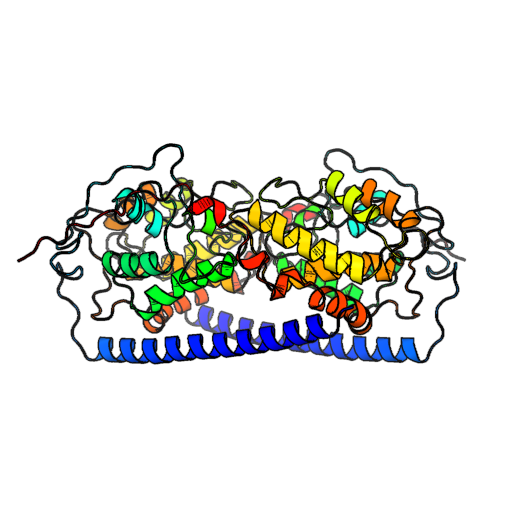48 -7.652 -13.094 1 94.81 151 SER A C 1
ATOM 1195 O O . SER A 1 151 ? 8.477 -6.879 -13.812 1 94.81 151 SER A O 1
ATOM 1197 N N . LEU A 1 152 ? 7.879 -8.977 -13.25 1 97.62 152 LEU A N 1
ATOM 1198 C CA . LEU A 1 152 ? 8.664 -9.602 -14.312 1 97.62 152 LEU A CA 1
ATOM 1199 C C . LEU A 1 152 ? 7.914 -9.562 -15.641 1 97.62 152 LEU A C 1
ATOM 1201 O O . LEU A 1 152 ? 8.508 -9.773 -16.703 1 97.62 152 LEU A O 1
ATOM 1205 N N . THR A 1 153 ? 6.605 -9.289 -15.594 1 97.56 153 THR A N 1
ATOM 1206 C CA . THR A 1 153 ? 5.84 -9.484 -16.828 1 97.56 153 THR A CA 1
ATOM 1207 C C . THR A 1 153 ? 4.949 -8.273 -17.109 1 97.56 153 THR A C 1
ATOM 1209 O O . THR A 1 153 ? 4.223 -8.25 -18.094 1 97.56 153 THR A O 1
ATOM 1212 N N . ARG A 1 154 ? 4.875 -7.25 -16.25 1 96.75 154 ARG A N 1
ATOM 1213 C CA . ARG A 1 154 ? 4.121 -6.012 -16.406 1 96.75 154 ARG A CA 1
ATOM 1214 C C . ARG A 1 154 ? 4.996 -4.793 -16.125 1 96.75 154 ARG A C 1
ATOM 1216 O O . ARG A 1 154 ? 5.918 -4.859 -15.32 1 96.75 154 ARG A O 1
ATOM 1223 N N . VAL A 1 155 ? 4.707 -3.756 -16.781 1 95.56 155 VAL A N 1
ATOM 1224 C CA . VAL A 1 155 ? 5.355 -2.5 -16.422 1 95.56 155 VAL A CA 1
ATOM 1225 C C . VAL A 1 155 ? 4.664 -1.9 -15.195 1 95.56 155 VAL A C 1
ATOM 1227 O O . VAL A 1 155 ? 3.529 -2.26 -14.875 1 95.56 155 VAL A O 1
ATOM 1230 N N . ASP A 1 156 ? 5.379 -1.054 -14.445 1 92.12 156 ASP A N 1
ATOM 1231 C CA . ASP A 1 156 ? 4.789 -0.42 -13.266 1 92.12 156 ASP A CA 1
ATOM 1232 C C . ASP A 1 156 ? 3.547 0.383 -13.641 1 92.12 156 ASP A C 1
ATOM 1234 O O . ASP A 1 156 ? 3.459 0.926 -14.742 1 92.12 156 ASP A O 1
ATOM 1238 N N . SER A 1 157 ? 2.607 0.46 -12.703 1 89.25 157 SER A N 1
ATOM 1239 C CA . SER A 1 157 ? 1.399 1.245 -12.938 1 89.25 157 SER A CA 1
ATOM 1240 C C . SER A 1 157 ? 1.737 2.701 -13.25 1 89.25 157 SER A C 1
ATOM 1242 O O . SER A 1 157 ? 0.958 3.4 -13.898 1 89.25 157 SER A O 1
ATOM 1244 N N . TYR A 1 158 ? 2.891 3.166 -12.758 1 88.44 158 TYR A N 1
ATOM 1245 C CA . TYR A 1 158 ? 3.379 4.5 -13.086 1 88.44 158 TYR A CA 1
ATOM 1246 C C . TYR A 1 158 ? 3.471 4.691 -14.594 1 88.44 158 TYR A C 1
ATOM 1248 O O . TYR A 1 158 ? 3.148 5.762 -15.117 1 88.44 158 TYR A O 1
ATOM 1256 N N . ASP A 1 159 ? 3.941 3.664 -15.281 1 92.44 159 ASP A N 1
ATOM 1257 C CA . ASP A 1 159 ? 4.129 3.719 -16.719 1 92.44 159 ASP A CA 1
ATOM 1258 C C . ASP A 1 159 ? 2.82 3.424 -17.453 1 92.44 159 ASP A C 1
ATOM 1260 O O . ASP A 1 159 ? 2.539 4.02 -18.5 1 92.44 159 ASP A O 1
ATOM 1264 N N . ASP A 1 160 ? 2.059 2.48 -16.969 1 92.5 160 ASP A N 1
ATOM 1265 C CA . ASP A 1 160 ? 0.789 2.078 -17.562 1 92.5 160 ASP A CA 1
ATOM 1266 C C . ASP A 1 160 ? -0.208 1.636 -16.5 1 92.5 160 ASP A C 1
ATOM 1268 O O . ASP A 1 160 ? -0.041 0.579 -15.883 1 92.5 160 ASP A O 1
ATOM 1272 N N . PRO A 1 161 ? -1.251 2.393 -16.328 1 88.06 161 PRO A N 1
ATOM 1273 C CA . PRO A 1 161 ? -2.217 2.029 -15.281 1 88.06 161 PRO A CA 1
ATOM 1274 C C . PRO A 1 161 ? -2.992 0.756 -15.617 1 88.06 161 PRO A C 1
ATOM 1276 O O . PRO A 1 161 ? -3.627 0.167 -14.742 1 88.06 161 PRO A O 1
ATOM 1279 N N . ASP A 1 162 ? -3.074 0.345 -16.891 1 91.62 162 ASP A N 1
ATOM 1280 C CA . ASP A 1 162 ? -3.707 -0.914 -17.266 1 91.62 162 ASP A CA 1
ATOM 1281 C C . ASP A 1 162 ? -2.785 -2.098 -16.984 1 91.62 162 ASP A C 1
ATOM 1283 O O . ASP A 1 162 ? -2.008 -2.506 -17.859 1 91.62 162 ASP A O 1
ATOM 1287 N N . GLN A 1 163 ? -2.986 -2.703 -15.914 1 92.69 163 GLN A N 1
ATOM 1288 C CA . GLN A 1 163 ? -2.082 -3.746 -15.445 1 92.69 163 GLN A CA 1
ATOM 1289 C C . GLN A 1 163 ? -2.451 -5.105 -16.031 1 92.69 163 GLN A C 1
ATOM 1291 O O . GLN A 1 163 ? -1.755 -6.098 -15.805 1 92.69 163 GLN A O 1
ATOM 1296 N N . ALA A 1 164 ? -3.521 -5.164 -16.781 1 95 164 ALA A N 1
ATOM 1297 C CA . ALA A 1 164 ? -3.891 -6.387 -17.484 1 95 164 ALA A CA 1
ATOM 1298 C C . ALA A 1 164 ? -3.027 -6.586 -18.734 1 95 164 ALA A C 1
ATOM 1300 O O . ALA A 1 164 ? -2.965 -7.688 -19.281 1 95 164 ALA A O 1
ATOM 1301 N N . LYS A 1 165 ? -2.449 -5.52 -19.156 1 96 165 LYS A N 1
ATOM 1302 C CA . LYS A 1 165 ? -1.678 -5.574 -20.391 1 96 165 LYS A CA 1
ATOM 1303 C C . LYS A 1 165 ? -0.351 -6.301 -20.172 1 96 165 LYS A C 1
ATOM 1305 O O . LYS A 1 165 ? 0.405 -5.965 -19.266 1 96 165 LYS A O 1
ATOM 1310 N N . ILE A 1 166 ? -0.045 -7.227 -21.047 1 97.88 166 ILE A N 1
ATOM 1311 C CA . ILE A 1 166 ? 1.193 -7.996 -20.984 1 97.88 166 ILE A CA 1
ATOM 1312 C C . ILE A 1 166 ? 2.352 -7.152 -21.516 1 97.88 166 ILE A C 1
ATOM 1314 O O . ILE A 1 166 ? 2.252 -6.547 -22.578 1 97.88 166 ILE A O 1
ATOM 1318 N N . ALA A 1 167 ? 3.406 -7.039 -20.75 1 98.06 167 ALA A N 1
ATOM 1319 C CA . ALA A 1 167 ? 4.625 -6.398 -21.25 1 98.06 167 ALA A CA 1
ATOM 1320 C C . ALA A 1 167 ? 5.469 -7.371 -22.062 1 98.06 167 ALA A C 1
ATOM 1322 O O . ALA A 1 167 ? 6.328 -8.062 -21.516 1 98.06 167 ALA A O 1
ATOM 1323 N N . LYS A 1 168 ? 5.344 -7.32 -23.312 1 98 168 LYS A N 1
ATOM 1324 C CA . LYS A 1 168 ? 5.918 -8.32 -24.219 1 98 168 LYS A CA 1
ATOM 1325 C C . LYS A 1 168 ? 7.441 -8.344 -24.094 1 98 168 LYS A C 1
ATOM 1327 O O . LYS A 1 168 ? 8.047 -9.422 -24.062 1 98 168 LYS A O 1
ATOM 1332 N N . ALA A 1 169 ? 8.055 -7.215 -24.031 1 97.94 169 ALA A N 1
ATOM 1333 C CA . ALA A 1 169 ? 9.516 -7.152 -23.953 1 97.94 169 ALA A CA 1
ATOM 1334 C C . ALA A 1 169 ? 10.023 -7.797 -22.656 1 97.94 169 ALA A C 1
ATOM 1336 O O . ALA A 1 169 ? 11.039 -8.484 -22.656 1 97.94 169 ALA A O 1
ATOM 1337 N N . LEU A 1 170 ? 9.328 -7.543 -21.594 1 98.38 170 LEU A N 1
ATOM 1338 C CA . LEU A 1 170 ? 9.711 -8.133 -20.312 1 98.38 170 LEU A CA 1
ATOM 1339 C C . LEU A 1 170 ? 9.539 -9.648 -20.359 1 98.38 170 LEU A C 1
ATOM 1341 O O . LEU A 1 170 ? 10.398 -10.391 -19.859 1 98.38 170 LEU A O 1
ATOM 1345 N N . VAL A 1 171 ? 8.43 -10.109 -20.938 1 98.62 171 VAL A N 1
ATOM 1346 C CA . VAL A 1 171 ? 8.164 -11.539 -21.047 1 98.62 171 VAL A CA 1
ATOM 1347 C C . VAL A 1 171 ? 9.258 -12.203 -21.875 1 98.62 171 VAL A C 1
ATOM 1349 O O . VAL A 1 171 ? 9.773 -13.266 -21.516 1 98.62 171 VAL A O 1
ATOM 1352 N N . GLU A 1 172 ? 9.617 -11.586 -22.953 1 98.5 172 GLU A N 1
ATOM 1353 C CA . GLU A 1 172 ? 10.672 -12.125 -23.812 1 98.5 172 GLU A CA 1
ATOM 1354 C C . GLU A 1 172 ? 12 -12.211 -23.062 1 98.5 172 GLU A C 1
ATOM 1356 O O . GLU A 1 172 ? 12.711 -13.219 -23.156 1 98.5 172 GLU A O 1
ATOM 1361 N N . GLU A 1 173 ? 12.336 -11.18 -22.375 1 98.31 173 GLU A N 1
ATOM 1362 C CA . GLU A 1 173 ? 13.562 -11.211 -21.594 1 98.31 173 GLU A CA 1
ATOM 1363 C C . GLU A 1 173 ? 13.547 -12.336 -20.562 1 98.31 173 GLU A C 1
ATOM 1365 O O . GLU A 1 173 ? 14.539 -13.047 -20.391 1 98.31 173 GLU A O 1
ATOM 1370 N N . LEU A 1 174 ? 12.461 -12.492 -19.891 1 98.62 174 LEU A N 1
ATOM 1371 C CA . LEU A 1 174 ? 12.297 -13.539 -18.891 1 98.62 174 LEU A CA 1
ATOM 1372 C C . LEU A 1 174 ? 12.492 -14.922 -19.5 1 98.62 174 LEU A C 1
ATOM 1374 O O . LEU A 1 174 ? 13.281 -15.719 -19.016 1 98.62 174 LEU A O 1
ATOM 1378 N N . LEU A 1 175 ? 11.844 -15.188 -20.609 1 98.5 175 LEU A N 1
ATOM 1379 C CA . LEU A 1 175 ? 11.844 -16.5 -21.25 1 98.5 175 LEU A CA 1
ATOM 1380 C C . LEU A 1 175 ? 13.203 -16.797 -21.859 1 98.5 175 LEU A C 1
ATOM 1382 O O . LEU A 1 175 ? 13.57 -17.969 -22.031 1 98.5 175 LEU A O 1
ATOM 1386 N N . ASN A 1 176 ? 13.992 -15.781 -22.141 1 98.19 176 ASN A N 1
ATOM 1387 C CA . ASN A 1 176 ? 15.297 -15.961 -22.766 1 98.19 176 ASN A CA 1
ATOM 1388 C C . ASN A 1 176 ? 16.422 -15.992 -21.734 1 98.19 176 ASN A C 1
ATOM 1390 O O . ASN A 1 176 ? 17.594 -16.016 -22.094 1 98.19 176 ASN A O 1
ATOM 1394 N N . SER A 1 177 ? 16.094 -16.047 -20.5 1 98.12 177 SER A N 1
ATOM 1395 C CA . SER A 1 177 ? 17.109 -15.883 -19.453 1 98.12 177 SER A CA 1
ATOM 1396 C C . SER A 1 177 ? 17.422 -17.219 -18.781 1 98.12 177 SER A C 1
ATOM 1398 O O . SER A 1 177 ? 18.25 -17.281 -17.859 1 98.12 177 SER A O 1
ATOM 1400 N N . GLY A 1 178 ? 16.781 -18.266 -19.219 1 98.31 178 GLY A N 1
ATOM 1401 C CA . GLY A 1 178 ? 16.953 -19.562 -18.578 1 98.31 178 GLY A CA 1
ATOM 1402 C C . GLY A 1 178 ? 18.344 -20.141 -18.766 1 98.31 178 GLY A C 1
ATOM 1403 O O . GLY A 1 178 ? 18.906 -20.062 -19.875 1 98.31 178 GLY A O 1
ATOM 1404 N N . THR A 1 179 ? 18.953 -20.625 -17.703 1 98.06 179 THR A N 1
ATOM 1405 C CA . THR A 1 179 ? 20.266 -21.234 -17.781 1 98.06 179 THR A CA 1
ATOM 1406 C C . THR A 1 179 ? 20.203 -22.719 -17.438 1 98.06 179 THR A C 1
ATOM 1408 O O . THR A 1 179 ? 21.234 -23.406 -17.438 1 98.06 179 THR A O 1
ATOM 1411 N N . GLY A 1 180 ? 19.031 -23.219 -17.109 1 97.19 180 GLY A N 1
ATOM 1412 C CA . GLY A 1 180 ? 18.875 -24.625 -16.844 1 97.19 180 GLY A CA 1
ATOM 1413 C C . GLY A 1 180 ? 18.906 -25.484 -18.094 1 97.19 180 GLY A C 1
ATOM 1414 O O . GLY A 1 180 ? 19.094 -24.969 -19.203 1 97.19 180 GLY A O 1
ATOM 1415 N N . PRO A 1 181 ? 18.812 -26.797 -17.859 1 96.31 181 PRO A N 1
ATOM 1416 C CA . PRO A 1 181 ? 18.766 -27.688 -19.016 1 96.31 181 PRO A CA 1
ATOM 1417 C C . PRO A 1 181 ? 17.688 -27.281 -20.016 1 96.31 181 PRO A C 1
ATOM 1419 O O . PRO A 1 181 ? 16.547 -27.016 -19.641 1 96.31 181 PRO A O 1
ATOM 1422 N N . GLY A 1 182 ? 18.062 -27.234 -21.391 1 95.12 182 GLY A N 1
ATOM 1423 C CA . GLY A 1 182 ? 17.109 -26.891 -22.438 1 95.12 182 GLY A CA 1
ATOM 1424 C C . GLY A 1 182 ? 16.688 -25.438 -22.406 1 95.12 182 GLY A C 1
ATOM 1425 O O . GLY A 1 182 ? 15.758 -25.047 -23.125 1 95.12 182 GLY A O 1
ATOM 1426 N N . GLY A 1 183 ? 17.344 -24.625 -21.547 1 97.31 183 GLY A N 1
ATOM 1427 C CA . GLY A 1 183 ? 17 -23.219 -21.453 1 97.31 183 GLY A CA 1
ATOM 1428 C C . GLY A 1 183 ? 15.922 -22.938 -20.438 1 97.31 183 GLY A C 1
ATOM 1429 O O . GLY A 1 183 ? 15.367 -21.828 -20.391 1 97.31 183 GLY A O 1
ATOM 1430 N N . ASP A 1 184 ? 15.633 -23.875 -19.594 1 98.19 184 ASP A N 1
ATOM 1431 C CA . ASP A 1 184 ? 14.594 -23.719 -18.578 1 98.19 184 ASP A CA 1
ATOM 1432 C C . ASP A 1 184 ? 15.031 -22.766 -17.484 1 98.19 184 ASP A C 1
ATOM 1434 O O . ASP A 1 184 ? 16.234 -22.609 -17.219 1 98.19 184 ASP A O 1
ATOM 1438 N N . LEU A 1 185 ? 14.117 -22.109 -16.859 1 98.62 185 LEU A N 1
ATOM 1439 C CA . LEU A 1 185 ? 14.383 -21.141 -15.797 1 98.62 185 LEU A CA 1
ATOM 1440 C C . LEU A 1 185 ? 14.805 -21.844 -14.508 1 98.62 185 LEU A C 1
ATOM 1442 O O . LEU A 1 185 ? 14.242 -22.875 -14.148 1 98.62 185 LEU A O 1
ATOM 1446 N N . THR A 1 186 ? 15.781 -21.281 -13.859 1 98.31 186 THR A N 1
ATOM 1447 C CA . THR A 1 186 ? 16.25 -21.75 -12.562 1 98.31 186 THR A CA 1
ATOM 1448 C C . THR A 1 186 ? 15.977 -20.719 -11.477 1 98.31 186 THR A C 1
ATOM 1450 O O . THR A 1 186 ? 15.672 -19.562 -11.773 1 98.31 186 THR A O 1
ATOM 1453 N N . PRO A 1 187 ? 16.062 -21.141 -10.18 1 97.62 187 PRO A N 1
ATOM 1454 C CA . PRO A 1 187 ? 15.898 -20.172 -9.102 1 97.62 187 PRO A CA 1
ATOM 1455 C C . PRO A 1 187 ? 16.891 -19.016 -9.211 1 97.62 187 PRO A C 1
ATOM 1457 O O . PRO A 1 187 ? 16.516 -17.859 -8.977 1 97.62 187 PRO A O 1
ATOM 1460 N N . ASN A 1 188 ? 18.094 -19.312 -9.617 1 97.5 188 ASN A N 1
ATOM 1461 C CA . ASN A 1 188 ? 19.109 -18.266 -9.75 1 97.5 188 ASN A CA 1
ATOM 1462 C C . ASN A 1 188 ? 18.75 -17.281 -10.852 1 97.5 188 ASN A C 1
ATOM 1464 O O . ASN A 1 188 ? 19.016 -16.078 -10.727 1 97.5 188 ASN A O 1
ATOM 1468 N N . ASP A 1 189 ? 18.219 -17.797 -11.914 1 98.44 189 ASP A N 1
ATOM 1469 C CA . ASP A 1 189 ? 17.797 -16.922 -12.992 1 98.44 189 ASP A CA 1
ATOM 1470 C C . ASP A 1 189 ? 16.75 -15.914 -12.492 1 98.44 189 ASP A C 1
ATOM 1472 O O . ASP A 1 189 ? 16.812 -14.727 -12.812 1 98.44 189 ASP A O 1
ATOM 1476 N N . LEU A 1 190 ? 15.805 -16.422 -11.711 1 98.44 190 LEU A N 1
ATOM 1477 C CA . LEU A 1 190 ? 14.719 -15.578 -11.242 1 98.44 190 LEU A CA 1
ATOM 1478 C C . LEU A 1 190 ? 15.219 -14.547 -10.234 1 98.44 190 LEU A C 1
ATOM 1480 O O . LEU A 1 190 ? 14.781 -13.391 -10.242 1 98.44 190 LEU A O 1
ATOM 1484 N N . SER A 1 191 ? 16.156 -14.945 -9.359 1 97.75 191 SER A N 1
ATOM 1485 C CA . SER A 1 191 ? 16.766 -13.977 -8.445 1 97.75 191 SER A CA 1
ATOM 1486 C C . SER A 1 191 ? 17.438 -12.844 -9.203 1 97.75 191 SER A C 1
ATOM 1488 O O . SER A 1 191 ? 17.266 -11.672 -8.867 1 97.75 191 SER A O 1
ATOM 1490 N N . ARG A 1 192 ? 18.188 -13.25 -10.211 1 97.94 192 ARG A N 1
ATOM 1491 C CA . ARG A 1 192 ? 18.906 -12.273 -11.016 1 97.94 192 ARG A CA 1
ATOM 1492 C C . ARG A 1 192 ? 17.938 -11.312 -11.711 1 97.94 192 ARG A C 1
ATOM 1494 O O . ARG A 1 192 ? 18.156 -10.102 -11.703 1 97.94 192 ARG A O 1
ATOM 1501 N N . LEU A 1 193 ? 16.938 -11.844 -12.281 1 98.38 193 LEU A N 1
ATOM 1502 C CA . LEU A 1 193 ? 15.984 -11.031 -13.039 1 98.38 193 LEU A CA 1
ATOM 1503 C C . LEU A 1 193 ? 15.18 -10.125 -12.109 1 98.38 193 LEU A C 1
ATOM 1505 O O . LEU A 1 193 ? 14.891 -8.977 -12.453 1 98.38 193 LEU A O 1
ATOM 1509 N N . LEU A 1 194 ? 14.766 -10.664 -10.938 1 97.94 194 LEU A N 1
ATOM 1510 C CA . LEU A 1 194 ? 14.055 -9.836 -9.969 1 97.94 194 LEU A CA 1
ATOM 1511 C C . LEU A 1 194 ? 14.914 -8.664 -9.516 1 97.94 194 LEU A C 1
ATOM 1513 O O . LEU A 1 194 ? 14.43 -7.531 -9.43 1 97.94 194 LEU A O 1
ATOM 1517 N N . GLY A 1 195 ? 16.156 -8.922 -9.227 1 97.25 195 GLY A N 1
ATOM 1518 C CA . GLY A 1 195 ? 17.062 -7.844 -8.859 1 97.25 195 GLY A CA 1
ATOM 1519 C C . GLY A 1 195 ? 17.203 -6.785 -9.938 1 97.25 195 GLY A C 1
ATOM 1520 O O . GLY A 1 195 ? 17.109 -5.586 -9.648 1 97.25 195 GLY A O 1
ATOM 1521 N N . LYS A 1 196 ? 17.406 -7.234 -11.133 1 97.94 196 LYS A N 1
ATOM 1522 C CA . LYS A 1 196 ? 17.516 -6.324 -12.266 1 97.94 196 LYS A CA 1
ATOM 1523 C C . LYS A 1 196 ? 16.266 -5.457 -12.398 1 97.94 196 LYS A C 1
ATOM 1525 O O . LYS A 1 196 ? 16.359 -4.242 -12.586 1 97.94 196 LYS A O 1
ATOM 1530 N N . ARG A 1 197 ? 15.078 -6.07 -12.297 1 97.56 197 ARG A N 1
ATOM 1531 C CA . ARG A 1 197 ? 13.805 -5.363 -12.445 1 97.56 197 ARG A CA 1
ATOM 1532 C C . ARG A 1 197 ? 13.633 -4.316 -11.352 1 97.56 197 ARG A C 1
ATOM 1534 O O . ARG A 1 197 ? 13.125 -3.223 -11.609 1 97.56 197 ARG A O 1
ATOM 1541 N N . ARG A 1 198 ? 14.016 -4.668 -10.141 1 96.56 198 ARG A N 1
ATOM 1542 C CA . ARG A 1 198 ? 13.875 -3.725 -9.039 1 96.56 198 ARG A CA 1
ATOM 1543 C C . ARG A 1 198 ? 14.742 -2.49 -9.258 1 96.56 198 ARG A C 1
ATOM 1545 O O . ARG A 1 198 ? 14.297 -1.364 -9.023 1 96.56 198 ARG A O 1
ATOM 1552 N N . VAL A 1 199 ? 15.945 -2.648 -9.766 1 96.88 199 VAL A N 1
ATOM 1553 C CA . VAL A 1 199 ? 16.844 -1.533 -10.055 1 96.88 199 VAL A CA 1
ATOM 1554 C C . VAL A 1 199 ? 16.266 -0.69 -11.188 1 96.88 199 VAL A C 1
ATOM 1556 O O . VAL A 1 199 ? 16.188 0.536 -11.086 1 96.88 199 VAL A O 1
ATOM 1559 N N . GLU A 1 200 ? 15.82 -1.34 -12.227 1 96.94 200 GLU A N 1
ATOM 1560 C CA . GLU A 1 200 ? 15.273 -0.644 -13.391 1 96.94 200 GLU A CA 1
ATOM 1561 C C . GLU A 1 200 ? 14.008 0.119 -13.039 1 96.94 200 GLU A C 1
ATOM 1563 O O . GLU A 1 200 ? 13.812 1.258 -13.469 1 96.94 200 GLU A O 1
ATOM 1568 N N . ALA A 1 201 ? 13.141 -0.562 -12.273 1 95.25 201 ALA A N 1
ATOM 1569 C CA . ALA A 1 201 ? 11.883 0.063 -11.875 1 95.25 201 ALA A CA 1
ATOM 1570 C C . ALA A 1 201 ? 12.133 1.31 -11.031 1 95.25 201 ALA A C 1
ATOM 1572 O O . ALA A 1 201 ? 11.508 2.352 -11.25 1 95.25 201 ALA A O 1
ATOM 1573 N N . LYS A 1 202 ? 13.016 1.207 -10.07 1 94.25 202 LYS A N 1
ATOM 1574 C CA . LYS A 1 202 ? 13.312 2.35 -9.211 1 94.25 202 LYS A CA 1
ATOM 1575 C C . LYS A 1 202 ? 13.945 3.488 -10.008 1 94.25 202 LYS A C 1
ATOM 1577 O O . LYS A 1 202 ? 13.688 4.664 -9.734 1 94.25 202 LYS A O 1
ATOM 1582 N N . ARG A 1 203 ? 14.75 3.205 -10.992 1 94.25 203 ARG A N 1
ATOM 1583 C CA . ARG A 1 203 ? 15.375 4.215 -11.844 1 94.25 203 ARG A CA 1
ATOM 1584 C C . ARG A 1 203 ? 14.328 4.969 -12.656 1 94.25 203 ARG A C 1
ATOM 1586 O O . ARG A 1 203 ? 14.43 6.184 -12.828 1 94.25 203 ARG A O 1
ATOM 1593 N N . ARG A 1 204 ? 13.375 4.277 -13.07 1 93.5 204 ARG A N 1
ATOM 1594 C CA . ARG A 1 204 ? 12.398 4.832 -14 1 93.5 204 ARG A CA 1
ATOM 1595 C C . ARG A 1 204 ? 11.219 5.461 -13.258 1 93.5 204 ARG A C 1
ATOM 1597 O O . ARG A 1 204 ? 10.633 6.434 -13.727 1 93.5 204 ARG A O 1
ATOM 1604 N N . ASN A 1 205 ? 10.828 4.898 -12.148 1 92.94 205 ASN A N 1
ATOM 1605 C CA . ASN A 1 205 ? 9.617 5.25 -11.414 1 92.94 205 ASN A CA 1
ATOM 1606 C C . ASN A 1 205 ? 9.938 6.055 -10.156 1 92.94 205 ASN A C 1
ATOM 1608 O O . ASN A 1 205 ? 10.305 5.484 -9.125 1 92.94 205 ASN A O 1
ATOM 1612 N N . PRO A 1 206 ? 9.727 7.34 -10.172 1 90.75 206 PRO A N 1
ATOM 1613 C CA . PRO A 1 206 ? 10.031 8.148 -8.992 1 90.75 206 PRO A CA 1
ATOM 1614 C C . PRO A 1 206 ? 9.125 7.824 -7.801 1 90.75 206 PRO A C 1
ATOM 1616 O O . PRO A 1 206 ? 9.414 8.234 -6.672 1 90.75 206 PRO A O 1
ATOM 1619 N N . LYS A 1 207 ? 8.078 7.133 -8.062 1 88.19 207 LYS A N 1
ATOM 1620 C CA . LYS A 1 207 ? 7.145 6.727 -7.012 1 88.19 207 LYS A CA 1
ATOM 1621 C C . LYS A 1 207 ? 7.371 5.277 -6.602 1 88.19 207 LYS A C 1
ATOM 1623 O O . LYS A 1 207 ? 6.496 4.648 -6.004 1 88.19 207 LYS A O 1
ATOM 1628 N N . PHE A 1 208 ? 8.57 4.766 -6.969 1 89.69 208 PHE A N 1
ATOM 1629 C CA . PHE A 1 208 ? 8.906 3.375 -6.688 1 89.69 208 PHE A CA 1
ATOM 1630 C C . PHE A 1 208 ? 8.773 3.076 -5.199 1 89.69 208 PHE A C 1
ATOM 1632 O O . PHE A 1 208 ? 9.297 3.814 -4.363 1 89.69 208 PHE A O 1
ATOM 1639 N N . SER A 1 209 ? 7.977 2.037 -4.922 1 82.12 209 SER A N 1
ATOM 1640 C CA . SER A 1 209 ? 7.816 1.523 -3.564 1 82.12 209 SER A CA 1
ATOM 1641 C C . SER A 1 209 ? 7.98 0.008 -3.525 1 82.12 209 SER A C 1
ATOM 1643 O O . SER A 1 209 ? 7.602 -0.688 -4.469 1 82.12 209 SER A O 1
ATOM 1645 N N . LEU A 1 210 ? 8.594 -0.441 -2.471 1 79.06 210 LEU A N 1
ATOM 1646 C CA . LEU A 1 210 ? 8.828 -1.876 -2.346 1 79.06 210 LEU A CA 1
ATOM 1647 C C . LEU A 1 210 ? 8.758 -2.312 -0.886 1 79.06 210 LEU A C 1
ATOM 1649 O O . LEU A 1 210 ? 9.766 -2.74 -0.314 1 79.06 210 LEU A O 1
ATOM 1653 N N . ALA A 1 211 ? 7.562 -2.262 -0.443 1 75.31 211 ALA A N 1
ATOM 1654 C CA . ALA A 1 211 ? 7.332 -2.787 0.9 1 75.31 211 ALA A CA 1
ATOM 1655 C C . ALA A 1 211 ? 7.629 -4.281 0.962 1 75.31 211 ALA A C 1
ATOM 1657 O O . ALA A 1 211 ? 7.715 -4.949 -0.073 1 75.31 211 ALA A O 1
ATOM 1658 N N . PHE A 1 212 ? 7.848 -4.789 2.17 1 76.44 212 PHE A N 1
ATOM 1659 C CA . PHE A 1 212 ? 8.211 -6.188 2.379 1 76.44 212 PHE A CA 1
ATOM 1660 C C . PHE A 1 212 ? 7.191 -7.113 1.724 1 76.44 212 PHE A C 1
ATOM 1662 O O . PHE A 1 212 ? 7.562 -8.062 1.035 1 76.44 212 PHE A O 1
ATOM 1669 N N . VAL A 1 213 ? 5.953 -6.809 1.856 1 77.56 213 VAL A N 1
ATOM 1670 C CA . VAL A 1 213 ? 4.891 -7.656 1.326 1 77.56 213 VAL A CA 1
ATOM 1671 C C . VAL A 1 213 ? 4.969 -7.691 -0.198 1 77.56 213 VAL A C 1
ATOM 1673 O O . VAL A 1 213 ? 4.742 -8.734 -0.814 1 77.56 213 VAL A O 1
ATOM 1676 N N . HIS A 1 214 ? 5.348 -6.621 -0.761 1 84 214 HIS A N 1
ATOM 1677 C CA . HIS A 1 214 ? 5.43 -6.539 -2.215 1 84 214 HIS A CA 1
ATOM 1678 C C . HIS A 1 214 ? 6.645 -7.297 -2.742 1 84 214 HIS A C 1
ATOM 1680 O O . HIS A 1 214 ? 6.59 -7.898 -3.816 1 84 214 HIS A O 1
ATOM 1686 N N . LYS A 1 215 ? 7.781 -7.25 -1.978 1 87.12 215 LYS A N 1
ATOM 1687 C CA . LYS A 1 215 ? 8.945 -8.07 -2.318 1 87.12 215 LYS A CA 1
ATOM 1688 C C . LYS A 1 215 ? 8.578 -9.547 -2.346 1 87.12 215 LYS A C 1
ATOM 1690 O O . LYS A 1 215 ? 8.93 -10.258 -3.291 1 87.12 215 LYS A O 1
ATOM 1695 N N . MET A 1 216 ? 7.852 -9.852 -1.36 1 89.81 216 MET A N 1
ATOM 1696 C CA . MET A 1 216 ? 7.504 -11.266 -1.229 1 89.81 216 MET A CA 1
ATOM 1697 C C . MET A 1 216 ? 6.512 -11.688 -2.311 1 89.81 216 MET A C 1
ATOM 1699 O O . MET A 1 216 ? 6.578 -12.805 -2.816 1 89.81 216 MET A O 1
ATOM 1703 N N . PHE A 1 217 ? 5.641 -10.789 -2.648 1 89.06 217 PHE A N 1
ATOM 1704 C CA . PHE A 1 217 ? 4.703 -11.094 -3.723 1 89.06 217 PHE A CA 1
ATOM 1705 C C . PHE A 1 217 ? 5.441 -11.305 -5.039 1 89.06 217 PHE A C 1
ATOM 1707 O O . PHE A 1 217 ? 5.109 -12.211 -5.805 1 89.06 217 PHE A O 1
ATOM 1714 N N . GLY A 1 218 ? 6.383 -10.422 -5.289 1 93.38 218 GLY A N 1
ATOM 1715 C CA . GLY A 1 218 ? 7.184 -10.594 -6.492 1 93.38 218 GLY A CA 1
ATOM 1716 C C . GLY A 1 218 ? 7.898 -11.93 -6.555 1 93.38 218 GLY A C 1
ATOM 1717 O O . GLY A 1 218 ? 7.844 -12.625 -7.57 1 93.38 218 GLY A O 1
ATOM 1718 N N . SER A 1 219 ? 8.523 -12.281 -5.48 1 96.19 219 SER A N 1
ATOM 1719 C CA . SER A 1 219 ? 9.266 -13.539 -5.426 1 96.19 219 SER A CA 1
ATOM 1720 C C . SER A 1 219 ? 8.328 -14.742 -5.461 1 96.19 219 SER A C 1
ATOM 1722 O O . SER A 1 219 ? 8.672 -15.781 -6.012 1 96.19 219 SER A O 1
ATOM 1724 N N . SER A 1 220 ? 7.184 -14.562 -4.836 1 96.06 220 SER A N 1
ATOM 1725 C CA . SER A 1 220 ? 6.188 -15.625 -4.891 1 96.06 220 SER A CA 1
ATOM 1726 C C . SER A 1 220 ? 5.715 -15.867 -6.316 1 96.06 220 SER A C 1
ATOM 1728 O O . SER A 1 220 ? 5.625 -17.016 -6.762 1 96.06 220 SER A O 1
ATOM 1730 N N . ASN A 1 221 ? 5.418 -14.805 -7 1 95.69 221 ASN A N 1
ATOM 1731 C CA . ASN A 1 221 ? 5 -14.922 -8.391 1 95.69 221 ASN A CA 1
ATOM 1732 C C . ASN A 1 221 ? 6.066 -15.609 -9.242 1 95.69 221 ASN A C 1
ATOM 1734 O O . ASN A 1 221 ? 5.758 -16.484 -10.047 1 95.69 221 ASN A O 1
ATOM 1738 N N . ALA A 1 222 ? 7.262 -15.227 -9.07 1 97.56 222 ALA A N 1
ATOM 1739 C CA . ALA A 1 222 ? 8.375 -15.836 -9.789 1 97.56 222 ALA A CA 1
ATOM 1740 C C . ALA A 1 222 ? 8.492 -17.328 -9.461 1 97.56 222 ALA A C 1
ATOM 1742 O O . ALA A 1 222 ? 8.68 -18.156 -10.352 1 97.56 222 ALA A O 1
ATOM 1743 N N . SER A 1 223 ? 8.359 -17.609 -8.195 1 98 223 SER A N 1
ATOM 1744 C CA . SER A 1 223 ? 8.531 -18.984 -7.734 1 98 223 SER A CA 1
ATOM 1745 C C . SER A 1 223 ? 7.41 -19.875 -8.242 1 98 223 SER A C 1
ATOM 1747 O O . SER A 1 223 ? 7.574 -21.094 -8.336 1 98 223 SER A O 1
ATOM 1749 N N . THR A 1 224 ? 6.258 -19.328 -8.531 1 97.75 224 THR A N 1
ATOM 1750 C CA . THR A 1 224 ? 5.168 -20.078 -9.133 1 97.75 224 THR A CA 1
ATOM 1751 C C . THR A 1 224 ? 5.582 -20.625 -10.5 1 97.75 224 THR A C 1
ATOM 1753 O O . THR A 1 224 ? 5.207 -21.75 -10.859 1 97.75 224 THR A O 1
ATOM 1756 N N . LEU A 1 225 ? 6.391 -19.906 -11.234 1 98.44 225 LEU A N 1
ATOM 1757 C CA . LEU A 1 225 ? 6.883 -20.359 -12.523 1 98.44 225 LEU A CA 1
ATOM 1758 C C . LEU A 1 225 ? 7.738 -21.609 -12.375 1 98.44 225 LEU A C 1
ATOM 1760 O O . LEU A 1 225 ? 7.727 -22.5 -13.234 1 98.44 225 LEU A O 1
ATOM 1764 N N . LEU A 1 226 ? 8.43 -21.688 -11.266 1 98 226 LEU A N 1
ATOM 1765 C CA . LEU A 1 226 ? 9.297 -22.812 -10.984 1 98 226 LEU A CA 1
ATOM 1766 C C . LEU A 1 226 ? 8.492 -24 -10.453 1 98 226 LEU A C 1
ATOM 1768 O O . LEU A 1 226 ? 8.664 -25.125 -10.914 1 98 226 LEU A O 1
ATOM 1772 N N . THR A 1 227 ? 7.59 -23.734 -9.539 1 97.81 227 THR A N 1
ATOM 1773 C CA . THR A 1 227 ? 6.949 -24.812 -8.797 1 97.81 227 THR A CA 1
ATOM 1774 C C . THR A 1 227 ? 5.789 -25.406 -9.602 1 97.81 227 THR A C 1
ATOM 1776 O O . THR A 1 227 ? 5.629 -26.625 -9.664 1 97.81 227 THR A O 1
ATOM 1779 N N . ILE A 1 228 ? 5.012 -24.609 -10.281 1 98.06 228 ILE A N 1
ATOM 1780 C CA . ILE A 1 228 ? 3.807 -25.047 -10.969 1 98.06 228 ILE A CA 1
ATOM 1781 C C . ILE A 1 228 ? 4.148 -25.438 -12.406 1 98.06 228 ILE A C 1
ATOM 1783 O O . ILE A 1 228 ? 3.566 -26.375 -12.961 1 98.06 228 ILE A O 1
ATOM 1787 N N . PHE A 1 229 ? 5.133 -24.766 -12.992 1 98.12 229 PHE A N 1
ATOM 1788 C CA . PHE A 1 229 ? 5.43 -25.016 -14.406 1 98.12 229 PHE A CA 1
ATOM 1789 C C . PHE A 1 229 ? 6.801 -25.656 -14.562 1 98.12 229 PHE A C 1
ATOM 1791 O O . PHE A 1 229 ? 7.211 -25.984 -15.68 1 98.12 229 PHE A O 1
ATOM 1798 N N . GLY A 1 230 ? 7.512 -25.797 -13.461 1 97.25 230 GLY A N 1
ATOM 1799 C CA . GLY A 1 230 ? 8.805 -26.453 -13.5 1 97.25 230 GLY A CA 1
ATOM 1800 C C . GLY A 1 230 ? 9.891 -25.609 -14.125 1 97.25 230 GLY A C 1
ATOM 1801 O O . GLY A 1 230 ? 10.969 -26.109 -14.469 1 97.25 230 GLY A O 1
ATOM 1802 N N . GLY A 1 231 ? 9.578 -24.344 -14.398 1 98.25 231 GLY A N 1
ATOM 1803 C CA . GLY A 1 231 ? 10.539 -23.484 -15.07 1 98.25 231 GLY A CA 1
ATOM 1804 C C . GLY A 1 231 ? 10.672 -23.781 -16.547 1 98.25 231 GLY A C 1
ATOM 1805 O O . GLY A 1 231 ? 11.531 -23.234 -17.234 1 98.25 231 GLY A O 1
ATOM 1806 N N . ARG A 1 232 ? 9.859 -24.609 -17.109 1 98.12 232 ARG A N 1
ATOM 1807 C CA . ARG A 1 232 ? 9.961 -25.078 -18.484 1 98.12 232 ARG A CA 1
ATOM 1808 C C . ARG A 1 232 ? 9.5 -24 -19.469 1 98.12 232 ARG A C 1
ATOM 1810 O O . ARG A 1 232 ? 8.305 -23.719 -19.562 1 98.12 232 ARG A O 1
ATOM 1817 N N . VAL A 1 233 ? 10.352 -23.484 -20.203 1 98.06 233 VAL A N 1
ATOM 1818 C CA . VAL A 1 233 ? 10.086 -22.359 -21.109 1 98.06 233 VAL A CA 1
ATOM 1819 C C . VAL A 1 233 ? 9.055 -22.766 -22.156 1 98.06 233 VAL A C 1
ATOM 1821 O O . VAL A 1 233 ? 8.234 -21.953 -22.578 1 98.06 233 VAL A O 1
ATOM 1824 N N . GLN A 1 234 ? 9.102 -24.031 -22.547 1 97.19 234 GLN A N 1
ATOM 1825 C CA . GLN A 1 234 ? 8.141 -24.516 -23.531 1 97.19 234 GLN A CA 1
ATOM 1826 C C . GLN A 1 234 ? 6.707 -24.344 -23.031 1 97.19 234 GLN A C 1
ATOM 1828 O O . GLN A 1 234 ? 5.812 -24.016 -23.812 1 97.19 234 GLN A O 1
ATOM 1833 N N . ASP A 1 235 ? 6.441 -24.609 -21.797 1 98.12 235 ASP A N 1
ATOM 1834 C CA . ASP A 1 235 ? 5.125 -24.422 -21.188 1 98.12 235 ASP A CA 1
ATOM 1835 C C . ASP A 1 235 ? 4.871 -22.953 -20.859 1 98.12 235 ASP A C 1
ATOM 1837 O O . ASP A 1 235 ? 3.744 -22.469 -20.984 1 98.12 235 ASP A O 1
ATOM 1841 N N . LEU A 1 236 ? 5.902 -22.234 -20.5 1 98.69 236 LEU A N 1
ATOM 1842 C CA . LEU A 1 236 ? 5.766 -20.859 -20.031 1 98.69 236 LEU A CA 1
ATOM 1843 C C . LEU A 1 236 ? 5.508 -19.922 -21.203 1 98.69 236 LEU A C 1
ATOM 1845 O O . LEU A 1 236 ? 4.871 -18.875 -21.047 1 98.69 236 LEU A O 1
ATOM 1849 N N . HIS A 1 237 ? 5.953 -20.281 -22.359 1 98.38 237 HIS A N 1
ATOM 1850 C CA . HIS A 1 237 ? 5.832 -19.391 -23.516 1 98.38 237 HIS A CA 1
ATOM 1851 C C . HIS A 1 237 ? 4.371 -19.062 -23.812 1 98.38 237 HIS A C 1
ATOM 1853 O O . HIS A 1 237 ? 3.967 -17.906 -23.75 1 98.38 237 HIS A O 1
ATOM 1859 N N . PRO A 1 238 ? 3.498 -20.078 -24.062 1 98.31 238 PRO A N 1
ATOM 1860 C CA . PRO A 1 238 ? 2.096 -19.734 -24.297 1 98.31 238 PRO A CA 1
ATOM 1861 C C . PRO A 1 238 ? 1.413 -19.156 -23.062 1 98.31 238 PRO A C 1
ATOM 1863 O O . PRO A 1 238 ? 0.526 -18.312 -23.172 1 98.31 238 PRO A O 1
ATOM 1866 N N . PHE A 1 239 ? 1.789 -19.594 -21.922 1 98.69 239 PHE A N 1
ATOM 1867 C CA . PHE A 1 239 ? 1.198 -19.156 -20.672 1 98.69 239 PHE A CA 1
ATOM 1868 C C . PHE A 1 239 ? 1.411 -17.656 -20.469 1 98.69 239 PHE A C 1
ATOM 1870 O O . PHE A 1 239 ? 0.478 -16.938 -20.125 1 98.69 239 PHE A O 1
ATOM 1877 N N . LEU A 1 240 ? 2.627 -17.156 -20.688 1 98.75 240 LEU A N 1
ATOM 1878 C CA . LEU A 1 240 ? 2.959 -15.766 -20.375 1 98.75 240 LEU A CA 1
ATOM 1879 C C . LEU A 1 240 ? 2.637 -14.844 -21.547 1 98.75 240 LEU A C 1
ATOM 1881 O O . LEU A 1 240 ? 2.27 -13.688 -21.344 1 98.75 240 LEU A O 1
ATOM 1885 N N . HIS A 1 241 ? 2.68 -15.336 -22.797 1 98.19 241 HIS A N 1
ATOM 1886 C CA . HIS A 1 241 ? 2.428 -14.508 -23.969 1 98.19 241 HIS A CA 1
ATOM 1887 C C . HIS A 1 241 ? 0.933 -14.398 -24.25 1 98.19 241 HIS A C 1
ATOM 1889 O O . HIS A 1 241 ? 0.463 -13.375 -24.75 1 98.19 241 HIS A O 1
ATOM 1895 N N . GLU A 1 242 ? 0.251 -15.484 -23.953 1 98.25 242 GLU A N 1
ATOM 1896 C CA . GLU A 1 242 ? -1.145 -15.562 -24.375 1 98.25 242 GLU A CA 1
ATOM 1897 C C . GLU A 1 242 ? -2.074 -15.742 -23.172 1 98.25 242 GLU A C 1
ATOM 1899 O O . GLU A 1 242 ? -3.295 -15.648 -23.312 1 98.25 242 GLU A O 1
ATOM 1904 N N . GLU 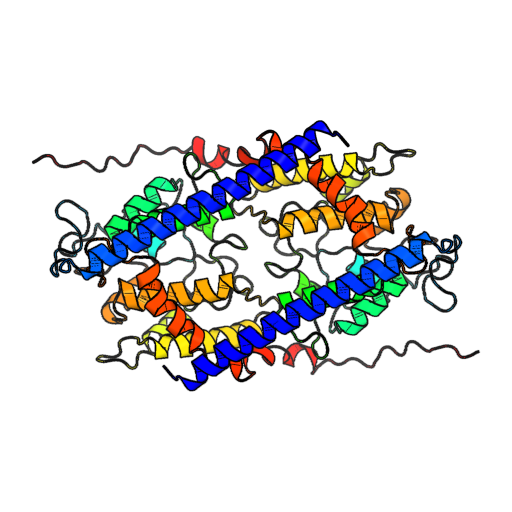A 1 243 ? -1.43 -15.969 -22 1 98.56 243 GLU A N 1
ATOM 1905 C CA . GLU A 1 243 ? -2.219 -16.359 -20.844 1 98.56 243 GLU A CA 1
ATOM 1906 C C . GLU A 1 243 ? -3.156 -17.516 -21.172 1 98.56 243 GLU A C 1
ATOM 1908 O O . GLU A 1 243 ? -4.359 -17.438 -20.922 1 98.56 243 GLU A O 1
ATOM 1913 N N . ARG A 1 244 ? -2.502 -18.594 -21.672 1 98.69 244 ARG A N 1
ATOM 1914 C CA . ARG A 1 244 ? -3.121 -19.828 -22.125 1 98.69 244 ARG A CA 1
ATOM 1915 C C . ARG A 1 244 ? -2.443 -21.047 -21.5 1 98.69 244 ARG A C 1
ATOM 1917 O O . ARG A 1 244 ? -1.213 -21.109 -21.422 1 98.69 244 ARG A O 1
ATOM 1924 N N . LEU A 1 245 ? -3.283 -21.938 -21 1 98.5 245 LEU A N 1
ATOM 1925 C CA . LEU A 1 245 ? -2.727 -23.188 -20.516 1 98.5 245 LEU A CA 1
ATOM 1926 C C . LEU A 1 245 ? -2.328 -24.094 -21.688 1 98.5 245 LEU A C 1
ATOM 1928 O O . LEU A 1 245 ? -3.145 -24.375 -22.578 1 98.5 245 LEU A O 1
ATOM 1932 N N . PRO A 1 246 ? -1.064 -24.484 -21.719 1 97.5 246 PRO A N 1
ATOM 1933 C CA . PRO A 1 246 ? -0.612 -25.297 -22.859 1 97.5 246 PRO A CA 1
ATOM 1934 C C . PRO A 1 246 ? -1.31 -26.641 -22.938 1 97.5 246 PRO A C 1
ATOM 1936 O O . PRO A 1 246 ? -1.597 -27.266 -21.906 1 97.5 246 PRO A O 1
ATOM 1939 N N . ASP A 1 247 ? -1.459 -27.125 -24.188 1 95.62 247 ASP A N 1
ATOM 1940 C CA . ASP A 1 247 ? -1.979 -28.484 -24.391 1 95.62 247 ASP A CA 1
ATOM 1941 C C . ASP A 1 247 ? -1.026 -29.531 -23.828 1 95.62 247 ASP A C 1
ATOM 1943 O O . ASP A 1 247 ? 0.192 -29.422 -23.984 1 95.62 247 ASP A O 1
ATOM 1947 N N . GLY A 1 248 ? -1.629 -30.453 -23.125 1 96.56 248 GLY A N 1
ATOM 1948 C CA . GLY A 1 248 ? -0.829 -31.547 -22.578 1 96.56 248 GLY A CA 1
ATOM 1949 C C . GLY A 1 248 ? -0.179 -31.188 -21.266 1 96.56 248 GLY A C 1
ATOM 1950 O O . GLY A 1 248 ? 0.394 -32.062 -20.594 1 96.56 248 GLY A O 1
ATOM 1951 N N . TRP A 1 249 ? -0.289 -29.938 -20.891 1 97.62 249 TRP A N 1
ATOM 1952 C CA . TRP A 1 249 ? 0.362 -29.5 -19.656 1 97.62 249 TRP A CA 1
ATOM 1953 C C . TRP A 1 249 ? -0.451 -29.906 -18.438 1 97.62 249 TRP A C 1
ATOM 1955 O O . TRP A 1 249 ? -1.683 -29.922 -18.484 1 97.62 249 TRP A O 1
ATOM 1965 N N . GLU A 1 250 ? 0.155 -30.234 -17.391 1 97.31 250 GLU A N 1
ATOM 1966 C CA . GLU A 1 250 ? -0.382 -30.344 -16.031 1 97.31 250 GLU A CA 1
ATOM 1967 C C . GLU A 1 250 ? 0.597 -29.781 -15.008 1 97.31 250 GLU A C 1
ATOM 1969 O O . GLU A 1 250 ? 1.79 -29.641 -15.289 1 97.31 250 GLU A O 1
ATOM 1974 N N . PRO A 1 251 ? 0.112 -29.391 -13.844 1 97.62 251 PRO A N 1
ATOM 1975 C CA . PRO A 1 251 ? 1.033 -28.844 -12.844 1 97.62 251 PRO A CA 1
ATOM 1976 C C . PRO A 1 251 ? 2.195 -29.797 -12.539 1 97.62 251 PRO A C 1
ATOM 1978 O O . PRO A 1 251 ? 2.012 -31.016 -12.5 1 97.62 251 PRO A O 1
ATOM 1981 N N . ARG A 1 252 ? 3.311 -29.141 -12.328 1 96.75 252 ARG A N 1
ATOM 1982 C CA . ARG A 1 252 ? 4.508 -29.953 -12.109 1 96.75 252 ARG A CA 1
ATOM 1983 C C . ARG A 1 252 ? 4.617 -30.375 -10.641 1 96.75 252 ARG A C 1
ATOM 1985 O O . ARG A 1 252 ? 5.336 -31.312 -10.32 1 96.75 252 ARG A O 1
ATOM 1992 N N . THR A 1 253 ? 3.969 -29.609 -9.766 1 96.88 253 THR A N 1
ATOM 1993 C CA . THR A 1 253 ? 3.807 -30.109 -8.406 1 96.88 253 THR A CA 1
ATOM 1994 C C . THR A 1 253 ? 2.797 -31.25 -8.359 1 96.88 253 THR A C 1
ATOM 1996 O O . THR A 1 253 ? 1.608 -31.047 -8.617 1 96.88 253 THR A O 1
ATOM 1999 N N . ARG A 1 254 ? 3.199 -32.438 -7.934 1 97.44 254 ARG A N 1
ATOM 2000 C CA . ARG A 1 254 ? 2.35 -33.625 -8 1 97.44 254 ARG A CA 1
ATOM 2001 C C . ARG A 1 254 ? 1.983 -34.125 -6.605 1 97.44 254 ARG A C 1
ATOM 2003 O O . ARG A 1 254 ? 1.524 -35.25 -6.438 1 97.44 254 ARG A O 1
ATOM 2010 N N . ARG A 1 255 ? 2.232 -33.25 -5.605 1 97.19 255 ARG A N 1
ATOM 2011 C CA . ARG A 1 255 ? 1.932 -33.625 -4.227 1 97.19 255 ARG A CA 1
ATOM 2012 C C . ARG A 1 255 ? 0.45 -33.938 -4.055 1 97.19 255 ARG A C 1
ATOM 2014 O O . ARG A 1 255 ? -0.406 -33.25 -4.625 1 97.19 255 ARG A O 1
ATOM 2021 N N . ARG A 1 256 ? 0.142 -34.906 -3.27 1 96.94 256 ARG A N 1
ATOM 2022 C CA . ARG A 1 256 ? -1.229 -35.375 -3.107 1 96.94 256 ARG A CA 1
ATOM 2023 C C . ARG A 1 256 ? -2.117 -34.281 -2.512 1 96.94 256 ARG A C 1
ATOM 2025 O O . ARG A 1 256 ? -3.285 -34.156 -2.885 1 96.94 256 ARG A O 1
ATOM 2032 N N . MET A 1 257 ? -1.558 -33.531 -1.593 1 97.31 257 MET A N 1
ATOM 2033 C CA . MET A 1 257 ? -2.346 -32.469 -1.008 1 97.31 257 MET A CA 1
ATOM 2034 C C . MET A 1 257 ? -2.068 -31.141 -1.72 1 97.31 257 MET A C 1
ATOM 2036 O O . MET A 1 257 ? -2.445 -30.078 -1.229 1 97.31 257 MET A O 1
ATOM 2040 N N . GLY A 1 258 ? -1.396 -31.266 -2.871 1 98 258 GLY A N 1
ATOM 2041 C CA . GLY A 1 258 ? -1.04 -30.062 -3.594 1 98 258 GLY A CA 1
ATOM 2042 C C . GLY A 1 258 ? 0.139 -29.328 -2.984 1 98 258 GLY A C 1
ATOM 2043 O O . GLY A 1 258 ? 0.718 -29.781 -1.996 1 98 258 GLY A O 1
ATOM 2044 N N . LEU A 1 259 ? 0.573 -28.25 -3.598 1 98.31 259 LEU A N 1
ATOM 2045 C CA . LEU A 1 259 ? 1.658 -27.422 -3.096 1 98.31 259 LEU A CA 1
ATOM 2046 C C . LEU A 1 259 ? 1.223 -26.656 -1.849 1 98.31 259 LEU A C 1
ATOM 2048 O O . LEU A 1 259 ? 0.377 -25.766 -1.926 1 98.31 259 LEU A O 1
ATOM 2052 N N . THR A 1 260 ? 1.768 -26.984 -0.711 1 98.06 260 THR A N 1
ATOM 2053 C CA . THR A 1 260 ? 1.438 -26.312 0.536 1 98.06 260 THR A CA 1
ATOM 2054 C C . THR A 1 260 ? 2.178 -24.969 0.638 1 98.06 260 THR A C 1
ATOM 2056 O O . THR A 1 260 ? 3.133 -24.734 -0.103 1 98.06 260 THR A O 1
ATOM 2059 N N . ILE A 1 261 ? 1.719 -24.109 1.529 1 97.25 261 ILE A N 1
ATOM 2060 C CA . ILE A 1 261 ? 2.365 -22.828 1.771 1 97.25 261 ILE A CA 1
ATOM 2061 C C . ILE A 1 261 ? 3.795 -23.047 2.258 1 97.25 261 ILE A C 1
ATOM 2063 O O . ILE A 1 261 ? 4.73 -22.391 1.782 1 97.25 261 ILE A O 1
ATOM 2067 N N . ALA A 1 262 ? 3.969 -23.953 3.191 1 95.44 262 ALA A N 1
ATOM 2068 C CA . ALA A 1 262 ? 5.285 -24.266 3.732 1 95.44 262 ALA A CA 1
ATOM 2069 C C . ALA A 1 262 ? 6.234 -24.734 2.633 1 95.44 262 ALA A C 1
ATOM 2071 O O . ALA A 1 262 ? 7.371 -24.266 2.545 1 95.44 262 ALA A O 1
ATOM 2072 N N . GLU A 1 263 ? 5.781 -25.688 1.799 1 97.06 263 GLU A N 1
ATOM 2073 C CA . GLU A 1 263 ? 6.605 -26.203 0.708 1 97.06 263 GLU A CA 1
ATOM 2074 C C . GLU A 1 263 ? 6.93 -25.094 -0.298 1 97.06 263 GLU A C 1
ATOM 2076 O O . GLU A 1 263 ? 8.047 -25.031 -0.817 1 97.06 263 GLU A O 1
ATOM 2081 N N . PHE A 1 264 ? 5.965 -24.312 -0.592 1 97.81 264 PHE A N 1
ATOM 2082 C CA . PHE A 1 264 ? 6.152 -23.203 -1.521 1 97.81 264 PHE A CA 1
ATOM 2083 C C . PHE A 1 264 ? 7.246 -22.266 -1.029 1 97.81 264 PHE A C 1
ATOM 2085 O O . PHE A 1 264 ? 8.078 -21.797 -1.815 1 97.81 264 PHE A O 1
ATOM 2092 N N . ASN A 1 265 ? 7.258 -21.969 0.251 1 95.88 265 ASN A N 1
ATOM 2093 C CA . ASN A 1 265 ? 8.203 -21.016 0.835 1 95.88 265 ASN A CA 1
ATOM 2094 C C . ASN A 1 265 ? 9.633 -21.562 0.797 1 95.88 265 ASN A C 1
ATOM 2096 O O . ASN A 1 265 ? 10.586 -20.797 0.867 1 95.88 265 ASN A O 1
ATOM 2100 N N . LEU A 1 266 ? 9.805 -22.844 0.688 1 94.56 266 LEU A N 1
ATOM 2101 C CA . LEU A 1 266 ? 11.133 -23.422 0.513 1 94.56 266 LEU A CA 1
ATOM 2102 C C . LEU A 1 266 ? 11.734 -23 -0.82 1 94.56 266 LEU A C 1
ATOM 2104 O O . LEU A 1 266 ? 12.953 -23.078 -1.007 1 94.56 266 LEU A O 1
ATOM 2108 N N . THR A 1 267 ? 10.922 -22.594 -1.777 1 96.5 267 THR A N 1
ATOM 2109 C CA . THR A 1 267 ? 11.391 -22.062 -3.053 1 96.5 267 THR A CA 1
ATOM 2110 C C . THR A 1 267 ? 11.422 -20.531 -3.027 1 96.5 267 THR A C 1
ATOM 2112 O O . THR A 1 267 ? 12.398 -19.922 -3.469 1 96.5 267 THR A O 1
ATOM 2115 N N . VAL A 1 268 ? 10.406 -19.891 -2.469 1 97.56 268 VAL A N 1
ATOM 2116 C CA . VAL A 1 268 ? 10.227 -18.453 -2.492 1 97.56 268 VAL A CA 1
ATOM 2117 C C . VAL A 1 268 ? 11.367 -17.766 -1.725 1 97.56 268 VAL A C 1
ATOM 2119 O O . VAL A 1 268 ? 11.969 -16.812 -2.215 1 97.56 268 VAL A O 1
ATOM 2122 N N . LEU A 1 269 ? 11.617 -18.25 -0.554 1 94.94 269 LEU A N 1
ATOM 2123 C CA . LEU A 1 269 ? 12.562 -17.594 0.333 1 94.94 269 LEU A CA 1
ATOM 2124 C C . LEU A 1 269 ? 13.969 -17.609 -0.26 1 94.94 269 LEU A C 1
ATOM 2126 O O . LEU A 1 269 ? 14.633 -16.562 -0.33 1 94.94 269 LEU A O 1
ATOM 2130 N N . PRO A 1 270 ? 14.43 -18.766 -0.778 1 94.44 270 PRO A N 1
ATOM 2131 C CA . PRO A 1 270 ? 15.75 -18.75 -1.412 1 94.44 270 PRO A CA 1
ATOM 2132 C C . PRO A 1 270 ? 15.812 -17.812 -2.621 1 94.44 270 PRO A C 1
ATOM 2134 O O . PRO A 1 270 ? 16.812 -17.125 -2.826 1 94.44 270 PRO A O 1
ATOM 2137 N N . VAL A 1 271 ? 14.797 -17.766 -3.434 1 97.12 271 VAL A N 1
ATOM 2138 C CA . VAL A 1 271 ? 14.766 -16.859 -4.582 1 97.12 271 VAL A CA 1
ATOM 2139 C C . VAL A 1 271 ? 14.898 -15.422 -4.109 1 97.12 271 VAL A C 1
ATOM 2141 O O . VAL A 1 271 ? 15.711 -14.656 -4.637 1 97.12 271 VAL A O 1
ATOM 2144 N N . GLU A 1 272 ? 14.148 -15.039 -3.08 1 96.75 272 GLU A N 1
ATOM 2145 C CA . GLU A 1 272 ? 14.164 -13.672 -2.555 1 96.75 272 GLU A CA 1
ATOM 2146 C C . GLU A 1 272 ? 15.508 -13.344 -1.921 1 96.75 272 GLU A C 1
ATOM 2148 O O . GLU A 1 272 ? 16.078 -12.281 -2.186 1 96.75 272 GLU A O 1
ATOM 2153 N N . LEU A 1 273 ? 16.047 -14.25 -1.137 1 94.25 273 LEU A N 1
ATOM 2154 C CA . LEU A 1 273 ? 17.219 -13.984 -0.33 1 94.25 273 LEU A CA 1
ATOM 2155 C C . LEU A 1 273 ? 18.484 -13.984 -1.193 1 94.25 273 LEU A C 1
ATOM 2157 O O . LEU A 1 273 ? 19.531 -13.492 -0.771 1 94.25 273 LEU A O 1
ATOM 2161 N N . SER A 1 274 ? 18.328 -14.492 -2.43 1 95.69 274 SER A N 1
ATOM 2162 C CA . SER A 1 274 ? 19.5 -14.57 -3.301 1 95.69 274 SER A CA 1
ATOM 2163 C C . SER A 1 274 ? 19.578 -13.359 -4.23 1 95.69 274 SER A C 1
ATOM 2165 O O . SER A 1 274 ? 20.438 -13.297 -5.098 1 95.69 274 SER A O 1
ATOM 2167 N N . ILE A 1 275 ? 18.75 -12.438 -4.102 1 95.88 275 ILE A N 1
ATOM 2168 C CA . ILE A 1 275 ? 18.781 -11.227 -4.91 1 95.88 275 ILE A CA 1
ATOM 2169 C C . ILE A 1 275 ? 19.953 -10.344 -4.469 1 95.88 275 ILE A C 1
ATOM 2171 O O . ILE A 1 275 ? 19.891 -9.711 -3.416 1 95.88 275 ILE A O 1
ATOM 2175 N N . GLN A 1 276 ? 20.906 -10.195 -5.262 1 94.81 276 GLN A N 1
ATOM 2176 C CA . GLN A 1 276 ? 22.172 -9.539 -4.934 1 94.81 276 GLN A CA 1
ATOM 2177 C C . GLN A 1 276 ? 21.984 -8.023 -4.836 1 94.81 276 GLN A C 1
ATOM 2179 O O . GLN A 1 276 ? 22.641 -7.371 -4.023 1 94.81 276 GLN A O 1
ATOM 2184 N N . GLU A 1 277 ? 21.109 -7.477 -5.59 1 94.25 277 GLU A N 1
ATOM 2185 C CA . GLU A 1 277 ? 20.922 -6.035 -5.668 1 94.25 277 GLU A CA 1
ATOM 2186 C C . GLU A 1 277 ? 20.375 -5.48 -4.355 1 94.25 277 GLU A C 1
ATOM 2188 O O . GLU A 1 277 ? 20.422 -4.277 -4.109 1 94.25 277 GLU A O 1
ATOM 2193 N N . GLU A 1 278 ? 19.859 -6.398 -3.543 1 91.62 278 GLU A N 1
ATOM 2194 C CA . GLU A 1 278 ? 19.328 -5.996 -2.242 1 91.62 278 GLU A CA 1
ATOM 2195 C C . GLU A 1 278 ? 20.453 -5.684 -1.265 1 91.62 278 GLU A C 1
ATOM 2197 O O . GLU A 1 278 ? 20.234 -5.043 -0.235 1 91.62 278 GLU A O 1
ATOM 2202 N N . VAL A 1 279 ? 21.703 -6.07 -1.57 1 90.94 279 VAL A N 1
ATOM 2203 C CA . VAL A 1 279 ? 22.75 -5.922 -0.56 1 90.94 279 VAL A CA 1
ATOM 2204 C C . VAL A 1 279 ? 23.969 -5.227 -1.169 1 90.94 279 VAL A C 1
ATOM 2206 O O . VAL A 1 279 ? 24.906 -4.863 -0.455 1 90.94 279 VAL A O 1
ATOM 2209 N N . ASP A 1 280 ? 23.984 -5.027 -2.414 1 92.06 280 ASP A N 1
ATOM 2210 C CA . ASP A 1 280 ? 25.188 -4.469 -3.018 1 92.06 280 ASP A CA 1
ATOM 2211 C C . ASP A 1 280 ? 25.047 -2.963 -3.24 1 92.06 280 ASP A C 1
ATOM 2213 O O . ASP A 1 280 ? 25.922 -2.33 -3.82 1 92.06 280 ASP A O 1
ATOM 2217 N N . GLY A 1 281 ? 23.922 -2.385 -2.902 1 90.06 281 GLY A N 1
ATOM 2218 C CA . GLY A 1 281 ? 23.734 -0.943 -2.951 1 90.06 281 GLY A CA 1
ATOM 2219 C C . GLY A 1 281 ? 23.125 -0.464 -4.258 1 90.06 281 GLY A C 1
ATOM 2220 O O . GLY A 1 281 ? 22.797 0.715 -4.398 1 90.06 281 GLY A O 1
ATOM 2221 N N . SER A 1 282 ? 22.922 -1.325 -5.215 1 92.69 282 SER A N 1
ATOM 2222 C CA . SER A 1 282 ? 22.422 -0.956 -6.531 1 92.69 282 SER A CA 1
ATOM 2223 C C . SER A 1 282 ? 21.016 -0.379 -6.445 1 92.69 282 SER A C 1
ATOM 2225 O O . SER A 1 282 ? 20.703 0.633 -7.078 1 92.69 282 SER A O 1
ATOM 2227 N N . ILE A 1 283 ? 20.203 -1.038 -5.676 1 91.62 283 ILE A N 1
ATOM 2228 C CA . ILE A 1 283 ? 18.828 -0.552 -5.539 1 91.62 283 ILE A CA 1
ATOM 2229 C C . ILE A 1 283 ? 18.828 0.799 -4.832 1 91.62 283 ILE A C 1
ATOM 2231 O O . ILE A 1 283 ? 18.109 1.721 -5.234 1 91.62 283 ILE A O 1
ATOM 2235 N N . ALA A 1 284 ? 19.641 0.978 -3.844 1 87.69 284 ALA A N 1
ATOM 2236 C CA . ALA A 1 284 ? 19.703 2.225 -3.084 1 87.69 284 ALA A CA 1
ATOM 2237 C C . ALA A 1 284 ? 20.109 3.389 -3.979 1 87.69 284 ALA A C 1
ATOM 2239 O O . ALA A 1 284 ? 19.594 4.496 -3.85 1 87.69 284 ALA A O 1
ATOM 2240 N N . ARG A 1 285 ? 20.922 3.209 -4.891 1 90.31 285 ARG A N 1
ATOM 2241 C CA . ARG A 1 285 ? 21.5 4.262 -5.723 1 90.31 285 ARG A CA 1
ATOM 2242 C C . ARG A 1 285 ? 20.625 4.547 -6.93 1 90.31 285 ARG A C 1
ATOM 2244 O O . ARG A 1 285 ? 20.703 5.621 -7.527 1 90.31 285 ARG A O 1
ATOM 2251 N N . ALA A 1 286 ? 19.766 3.641 -7.23 1 93.25 286 ALA A N 1
ATOM 2252 C CA . ALA A 1 286 ? 18.984 3.75 -8.461 1 93.25 286 ALA A CA 1
ATOM 2253 C C . ALA A 1 286 ? 18.047 4.949 -8.406 1 93.25 286 ALA A C 1
ATOM 2255 O O . ALA A 1 286 ? 17.391 5.188 -7.391 1 93.25 286 ALA A O 1
ATOM 2256 N N . GLY A 1 287 ? 17.984 5.711 -9.469 1 90.69 287 GLY A N 1
ATOM 2257 C CA . GLY A 1 287 ? 17.016 6.797 -9.617 1 90.69 287 GLY A CA 1
ATOM 2258 C C . GLY A 1 287 ? 17.531 8.117 -9.062 1 90.69 287 GLY A C 1
ATOM 2259 O O . GLY A 1 287 ? 16.922 9.164 -9.297 1 90.69 287 GLY A O 1
ATOM 2260 N N . GLN A 1 288 ? 18.562 8.203 -8.336 1 87.88 288 GLN A N 1
ATOM 2261 C CA . GLN A 1 288 ? 19.062 9.422 -7.711 1 87.88 288 GLN A CA 1
ATOM 2262 C C . GLN A 1 288 ? 19.609 10.383 -8.758 1 87.88 288 GLN A C 1
ATOM 2264 O O . GLN A 1 288 ? 19.734 11.586 -8.5 1 87.88 288 GLN A O 1
ATOM 2269 N N . GLU A 1 289 ? 19.906 9.898 -9.883 1 87.38 289 GLU A N 1
ATOM 2270 C CA . GLU A 1 289 ? 20.438 10.711 -10.969 1 87.38 289 GLU A CA 1
ATOM 2271 C C . GLU A 1 289 ? 19.422 11.773 -11.398 1 87.38 289 GLU A C 1
ATOM 2273 O O . GLU A 1 289 ? 19.797 12.789 -11.984 1 87.38 289 GLU A O 1
ATOM 2278 N N . ARG A 1 290 ? 18.156 11.562 -11.062 1 86.12 290 ARG A N 1
ATOM 2279 C CA . ARG A 1 290 ? 17.094 12.508 -11.406 1 86.12 290 ARG A CA 1
ATOM 2280 C C . ARG A 1 290 ? 17.266 13.82 -10.648 1 86.12 290 ARG A C 1
ATOM 2282 O O . ARG A 1 290 ? 16.766 14.859 -11.086 1 86.12 290 ARG A O 1
ATOM 2289 N N . TYR A 1 291 ? 17.906 13.805 -9.555 1 80.88 291 TYR A N 1
ATOM 2290 C CA . TYR A 1 291 ? 17.969 14.969 -8.672 1 80.88 291 TYR A CA 1
ATOM 2291 C C . TYR A 1 291 ? 19.359 15.594 -8.695 1 80.88 291 TYR A C 1
ATOM 2293 O O . TYR A 1 291 ? 19.562 16.703 -8.18 1 80.88 291 TYR A O 1
ATOM 2301 N N . ILE A 1 292 ? 20.422 15.094 -9.086 1 68.19 292 ILE A N 1
ATOM 2302 C CA . ILE A 1 292 ? 21.781 15.625 -9.117 1 68.19 292 ILE A CA 1
ATOM 2303 C C . ILE A 1 292 ? 21.922 16.641 -10.258 1 68.19 292 ILE A C 1
ATOM 2305 O O . ILE A 1 292 ? 22.578 17.672 -10.109 1 68.19 292 ILE A O 1
ATOM 2309 N N . ALA A 1 293 ? 21.453 16.359 -11.422 1 57.5 293 ALA A N 1
ATOM 2310 C CA . ALA A 1 293 ? 21.781 17.297 -12.5 1 57.5 293 ALA A CA 1
ATOM 2311 C C . ALA A 1 2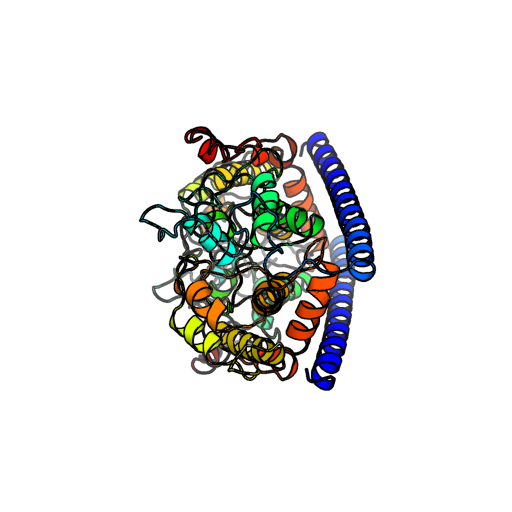93 ? 21.172 18.672 -12.242 1 57.5 293 ALA A C 1
ATOM 2313 O O . ALA A 1 293 ? 21.703 19.688 -12.688 1 57.5 293 ALA A O 1
ATOM 2314 N N . GLU A 1 294 ? 20.062 18.812 -11.547 1 50.72 294 GLU A N 1
ATOM 2315 C CA . GLU A 1 294 ? 19.359 20.109 -11.484 1 50.72 294 GLU A CA 1
ATOM 2316 C C . GLU A 1 294 ? 19.625 20.797 -10.148 1 50.72 294 GLU A C 1
ATOM 2318 O O . GLU A 1 294 ? 18.688 21.266 -9.5 1 50.72 294 GLU A O 1
ATOM 2323 N N . ALA A 1 295 ? 20.688 20.562 -9.523 1 47.31 295 ALA A N 1
ATOM 2324 C CA . ALA A 1 295 ? 20.875 21.234 -8.242 1 47.31 295 ALA A CA 1
ATOM 2325 C C . ALA A 1 295 ? 20.719 22.734 -8.383 1 47.31 295 ALA A C 1
ATOM 2327 O O . ALA A 1 295 ? 21.484 23.391 -9.102 1 47.31 295 ALA A O 1
ATOM 2328 N N . PRO A 1 296 ? 19.531 23.266 -8.195 1 45.09 296 PRO A N 1
ATOM 2329 C CA . PRO A 1 296 ? 19.578 24.734 -8.172 1 45.09 296 PRO A CA 1
ATOM 2330 C C . PRO A 1 296 ? 20.484 25.281 -7.066 1 45.09 296 PRO A C 1
ATOM 2332 O O . PRO A 1 296 ? 20.781 24.562 -6.102 1 45.09 296 PRO A O 1
ATOM 2335 N N . ALA A 1 297 ? 20.891 26.641 -7.172 1 42 297 ALA A N 1
ATOM 2336 C CA . ALA A 1 297 ? 21.609 27.453 -6.191 1 42 297 ALA A CA 1
ATOM 2337 C C . ALA A 1 297 ? 20.875 27.484 -4.855 1 42 297 ALA A C 1
ATOM 2339 O O . ALA A 1 297 ? 19.641 27.594 -4.82 1 42 297 ALA A O 1
ATOM 2340 N N . PRO A 1 298 ? 21.578 27 -3.846 1 37.25 298 PRO A N 1
ATOM 2341 C CA . PRO A 1 298 ? 20.984 27.031 -2.504 1 37.25 298 PRO A CA 1
ATOM 2342 C C . PRO A 1 298 ? 20.141 28.281 -2.266 1 37.25 298 PRO A C 1
ATOM 2344 O O . PRO A 1 298 ? 20.516 29.375 -2.689 1 37.25 298 PRO A O 1
ATOM 2347 N N . VAL A 1 299 ? 18.906 28.156 -2.07 1 38.81 299 VAL A N 1
ATOM 2348 C CA . VAL A 1 299 ? 18.172 29.328 -1.596 1 38.81 299 VAL A CA 1
ATOM 2349 C C . VAL A 1 299 ? 18.812 29.844 -0.312 1 38.81 299 VAL A C 1
ATOM 2351 O O . VAL A 1 299 ? 18.844 29.141 0.703 1 38.81 299 VAL A O 1
ATOM 2354 N N . HIS A 1 300 ? 19.781 30.734 -0.425 1 37.66 300 HIS A N 1
ATOM 2355 C CA . HIS A 1 300 ? 20.328 31.484 0.709 1 37.66 300 HIS A CA 1
ATOM 2356 C C . HIS A 1 300 ? 19.219 32.188 1.478 1 37.66 300 HIS A C 1
ATOM 2358 O O . HIS A 1 300 ? 18.609 33.156 0.975 1 37.66 300 HIS A O 1
ATOM 2364 N N . LEU A 1 301 ? 18.609 31.469 2.322 1 35.22 301 LEU A N 1
ATOM 2365 C CA . LEU A 1 301 ? 17.922 32.281 3.316 1 35.22 301 LEU A CA 1
ATOM 2366 C C . LEU A 1 301 ? 18.891 33.219 4.008 1 35.22 301 LEU A C 1
ATOM 2368 O O . LEU A 1 301 ? 19.812 32.781 4.691 1 35.22 301 LEU A O 1
ATOM 2372 N N . LYS A 1 302 ? 19.141 34.406 3.459 1 37.06 302 LYS A N 1
ATOM 2373 C CA . LYS A 1 302 ? 19.875 35.469 4.125 1 37.06 302 LYS A CA 1
ATOM 2374 C C . LYS A 1 302 ? 19.484 35.594 5.594 1 37.06 302 LYS A C 1
ATOM 2376 O O . LYS A 1 302 ? 18.312 35.812 5.906 1 37.06 302 LYS A O 1
ATOM 2381 N N . GLU A 1 303 ? 20.203 34.906 6.438 1 31.97 303 GLU A N 1
ATOM 2382 C CA . GLU A 1 303 ? 20.203 35.281 7.848 1 31.97 303 GLU A CA 1
ATOM 2383 C C . GLU A 1 303 ? 20.422 36.781 8.016 1 31.97 303 GLU A C 1
ATOM 2385 O O . GLU A 1 303 ? 21.453 37.312 7.598 1 31.97 303 GLU A O 1
ATOM 2390 N N . LYS A 1 304 ? 19.5 37.719 7.891 1 37.12 304 LYS A N 1
ATOM 2391 C CA . LYS A 1 304 ? 19.844 39.031 8.414 1 37.12 304 LYS A CA 1
ATOM 2392 C C . LYS A 1 304 ? 20.438 38.906 9.82 1 37.12 304 LYS A C 1
ATOM 2394 O O . LYS A 1 304 ? 19.844 38.25 10.695 1 37.12 304 LYS A O 1
ATOM 2399 N N . GLU A 1 305 ? 21.75 39.312 10.055 1 25.5 305 GLU A N 1
ATOM 2400 C CA . GLU A 1 305 ? 22.5 39.656 11.258 1 25.5 305 GLU A CA 1
ATOM 2401 C C . GLU A 1 305 ? 21.734 40.719 12.078 1 25.5 305 GLU A C 1
ATOM 2403 O O . GLU A 1 305 ? 21.312 41.75 11.547 1 25.5 305 GLU A O 1
ATOM 2408 N N . ALA A 1 306 ? 21.516 40.688 13.219 1 19.88 306 ALA A N 1
ATOM 2409 C CA . ALA A 1 306 ? 21.594 41.781 14.188 1 19.88 306 ALA A CA 1
ATOM 2410 C C . ALA A 1 306 ? 23.031 42.25 14.352 1 19.88 306 ALA A C 1
ATOM 2412 O O . ALA A 1 306 ? 23.953 41.438 14.391 1 19.88 306 ALA A O 1
ATOM 2413 N N . MET B 1 1 ? 22.344 -20.828 -5.809 1 76.5 1 MET B N 1
ATOM 2414 C CA . MET B 1 1 ? 22.109 -19.781 -4.828 1 76.5 1 MET B CA 1
ATOM 2415 C C . MET B 1 1 ? 23.359 -19.484 -4.023 1 76.5 1 MET B C 1
ATOM 2417 O O . MET B 1 1 ? 24.047 -20.406 -3.58 1 76.5 1 MET B O 1
ATOM 2421 N N . ASN B 1 2 ? 23.844 -18.219 -4.051 1 81.56 2 ASN B N 1
ATOM 2422 C CA . ASN B 1 2 ? 25.062 -17.828 -3.365 1 81.56 2 ASN B CA 1
ATOM 2423 C C . ASN B 1 2 ? 24.844 -17.672 -1.864 1 81.56 2 ASN B C 1
ATOM 2425 O O . ASN B 1 2 ? 24.172 -16.75 -1.426 1 81.56 2 ASN B O 1
ATOM 2429 N N . PRO B 1 3 ? 25.375 -18.656 -1.017 1 86.62 3 PRO B N 1
ATOM 2430 C CA . PRO B 1 3 ? 25.125 -18.625 0.427 1 86.62 3 PRO B CA 1
ATOM 2431 C C . PRO B 1 3 ? 25.594 -17.312 1.073 1 86.62 3 PRO B C 1
ATOM 2433 O O . PRO B 1 3 ? 25 -16.859 2.057 1 86.62 3 PRO B O 1
ATOM 2436 N N . PHE B 1 4 ? 26.656 -16.812 0.467 1 87.06 4 PHE B N 1
ATOM 2437 C CA . PHE B 1 4 ? 27.172 -15.562 1.018 1 87.06 4 PHE B CA 1
ATOM 2438 C C . PHE B 1 4 ? 26.156 -14.438 0.846 1 87.06 4 PHE B C 1
ATOM 2440 O O . PHE B 1 4 ? 25.969 -13.617 1.75 1 87.06 4 PHE B O 1
ATOM 2447 N N . THR B 1 5 ? 25.516 -14.43 -0.244 1 87.25 5 THR B N 1
ATOM 2448 C CA . THR B 1 5 ? 24.484 -13.414 -0.479 1 87.25 5 THR B CA 1
ATOM 2449 C C . THR B 1 5 ? 23.312 -13.609 0.473 1 87.25 5 THR B C 1
ATOM 2451 O O . THR B 1 5 ? 22.797 -12.641 1.038 1 87.25 5 THR B O 1
ATOM 2454 N N . ILE B 1 6 ? 22.984 -14.797 0.724 1 88.56 6 ILE B N 1
ATOM 2455 C CA . ILE B 1 6 ? 21.859 -15.117 1.611 1 88.56 6 ILE B CA 1
ATOM 2456 C C . ILE B 1 6 ? 22.188 -14.672 3.033 1 88.56 6 ILE B C 1
ATOM 2458 O O . ILE B 1 6 ? 21.391 -14.008 3.686 1 88.56 6 ILE B O 1
ATOM 2462 N N . LEU B 1 7 ? 23.391 -15.031 3.434 1 87.06 7 LEU B N 1
ATOM 2463 C CA . LEU B 1 7 ? 23.797 -14.656 4.781 1 87.06 7 LEU B CA 1
ATOM 2464 C C . LEU B 1 7 ? 23.859 -13.141 4.93 1 87.06 7 LEU B C 1
ATOM 2466 O O . LEU B 1 7 ? 23.391 -12.594 5.938 1 87.06 7 LEU B O 1
ATOM 2470 N N . ARG B 1 8 ? 24.422 -12.547 3.965 1 86 8 ARG B N 1
ATOM 2471 C CA . ARG B 1 8 ? 24.5 -11.094 3.994 1 86 8 ARG B CA 1
ATOM 2472 C C . ARG B 1 8 ? 23.109 -10.469 4.035 1 86 8 ARG B C 1
ATOM 2474 O O . ARG B 1 8 ? 22.875 -9.5 4.766 1 86 8 ARG B O 1
ATOM 2481 N N . ARG B 1 9 ? 22.156 -11.039 3.299 1 88.06 9 ARG B N 1
ATOM 2482 C CA . ARG B 1 9 ? 20.781 -10.562 3.268 1 88.06 9 ARG B CA 1
ATOM 2483 C C . ARG B 1 9 ? 20.125 -10.688 4.637 1 88.06 9 ARG B C 1
ATOM 2485 O O . ARG B 1 9 ? 19.484 -9.75 5.109 1 88.06 9 ARG B O 1
ATOM 2492 N N . VAL B 1 10 ? 20.312 -11.781 5.25 1 84.19 10 VAL B N 1
ATOM 2493 C CA . VAL B 1 10 ? 19.703 -12.047 6.551 1 84.19 10 VAL B CA 1
ATOM 2494 C C . VAL B 1 10 ? 20.297 -11.125 7.605 1 84.19 10 VAL B C 1
ATOM 2496 O O . VAL B 1 10 ? 19.578 -10.508 8.391 1 84.19 10 VAL B O 1
ATOM 2499 N N . MET B 1 11 ? 21.625 -11.023 7.551 1 85.06 11 MET B N 1
ATOM 2500 C CA . MET B 1 11 ? 22.312 -10.195 8.531 1 85.06 11 MET B CA 1
ATOM 2501 C C . MET B 1 11 ? 21.938 -8.727 8.367 1 85.06 11 MET B C 1
ATOM 2503 O O . MET B 1 11 ? 21.656 -8.039 9.344 1 85.06 11 MET B O 1
ATOM 2507 N N . LEU B 1 12 ? 21.906 -8.328 7.156 1 82.12 12 LEU B N 1
ATOM 2508 C CA . LEU B 1 12 ? 21.562 -6.934 6.898 1 82.12 12 LEU B CA 1
ATOM 2509 C C . LEU B 1 12 ? 20.109 -6.664 7.281 1 82.12 12 LEU B C 1
ATOM 2511 O O . LEU B 1 12 ? 19.781 -5.582 7.777 1 82.12 12 LEU B O 1
ATOM 2515 N N . GLY B 1 13 ? 19.266 -7.621 7.023 1 82.69 13 GLY B N 1
ATOM 2516 C CA . GLY B 1 13 ? 17.891 -7.492 7.449 1 82.69 13 GLY B CA 1
ATOM 2517 C C . GLY B 1 13 ? 17.734 -7.379 8.953 1 82.69 13 GLY B C 1
ATOM 2518 O O . GLY B 1 13 ? 16.969 -6.547 9.445 1 82.69 13 GLY B O 1
ATOM 2519 N N . LEU B 1 14 ? 18.453 -8.188 9.633 1 80.06 14 LEU B N 1
ATOM 2520 C CA . LEU B 1 14 ? 18.422 -8.156 11.094 1 80.06 14 LEU B CA 1
ATOM 2521 C C . LEU B 1 14 ? 18.938 -6.824 11.625 1 80.06 14 LEU B C 1
ATOM 2523 O O . LEU B 1 14 ? 18.344 -6.23 12.523 1 80.06 14 LEU B O 1
ATOM 2527 N N . VAL B 1 15 ? 20 -6.398 11.094 1 82.44 15 VAL B N 1
ATOM 2528 C CA . VAL B 1 15 ? 20.609 -5.137 11.523 1 82.44 15 VAL B CA 1
ATOM 2529 C C . VAL B 1 15 ? 19.641 -3.986 11.242 1 82.44 15 VAL B C 1
ATOM 2531 O O . VAL B 1 15 ? 19.453 -3.109 12.094 1 82.44 15 VAL B O 1
ATOM 2534 N N . ALA B 1 16 ? 19 -4.035 10.109 1 82.69 16 ALA B N 1
ATOM 2535 C CA . ALA B 1 16 ? 18.047 -2.99 9.75 1 82.69 16 ALA B CA 1
ATOM 2536 C C . ALA B 1 16 ? 16.844 -2.998 10.695 1 82.69 16 ALA B C 1
ATOM 2538 O O . ALA B 1 16 ? 16.344 -1.938 11.086 1 82.69 16 ALA B O 1
ATOM 2539 N N . SER B 1 17 ? 16.375 -4.16 11.023 1 81.25 17 SER B N 1
ATOM 2540 C CA . SER B 1 17 ? 15.25 -4.293 11.938 1 81.25 17 SER B CA 1
ATOM 2541 C C . SER B 1 17 ? 15.586 -3.748 13.32 1 81.25 17 SER B C 1
ATOM 2543 O O . SER B 1 17 ? 14.797 -3.014 13.914 1 81.25 17 SER B O 1
ATOM 2545 N N . ILE B 1 18 ? 16.703 -4.059 13.766 1 82.31 18 ILE B N 1
ATOM 2546 C CA . ILE B 1 18 ? 17.141 -3.605 15.086 1 82.31 18 ILE B CA 1
ATOM 2547 C C . ILE B 1 18 ? 17.344 -2.092 15.07 1 82.31 18 ILE B C 1
ATOM 2549 O O . ILE B 1 18 ? 16.922 -1.399 16 1 82.31 18 ILE B O 1
ATOM 2553 N N . GLN B 1 19 ? 17.953 -1.625 14.078 1 82.56 19 GLN B N 1
ATOM 2554 C CA . GLN B 1 19 ? 18.141 -0.184 13.945 1 82.56 19 GLN B CA 1
ATOM 2555 C C . GLN B 1 19 ? 16.812 0.544 13.914 1 82.56 19 GLN B C 1
ATOM 2557 O O . GLN B 1 19 ? 16.641 1.588 14.547 1 82.56 19 GLN B O 1
ATOM 2562 N N . GLY B 1 20 ? 15.906 -0.012 13.18 1 85.44 20 GLY B N 1
ATOM 2563 C CA . GLY B 1 20 ? 14.57 0.572 13.141 1 85.44 20 GLY B CA 1
ATOM 2564 C C . GLY B 1 20 ? 13.906 0.626 14.5 1 85.44 20 GLY B C 1
ATOM 2565 O O . GLY B 1 20 ? 13.305 1.642 14.867 1 85.44 20 GLY B O 1
ATOM 2566 N N . LEU B 1 21 ? 13.984 -0.393 15.227 1 83.06 21 LEU B N 1
ATOM 2567 C CA . LEU B 1 21 ? 13.406 -0.471 16.562 1 83.06 21 LEU B CA 1
ATOM 2568 C C . LEU B 1 21 ? 14.055 0.548 17.5 1 83.06 21 LEU B C 1
ATOM 2570 O O . LEU B 1 21 ? 13.359 1.209 18.281 1 83.06 21 LEU B O 1
ATOM 2574 N N . LEU B 1 22 ? 15.336 0.693 17.406 1 86.56 22 LEU B N 1
ATOM 2575 C CA . LEU B 1 22 ? 16.062 1.617 18.266 1 86.56 22 LEU B CA 1
ATOM 2576 C C . LEU B 1 22 ? 15.703 3.062 17.938 1 86.56 22 LEU B C 1
ATOM 2578 O O . LEU B 1 22 ? 15.516 3.879 18.844 1 86.56 22 LEU B O 1
ATOM 2582 N N . VAL B 1 23 ? 15.609 3.357 16.688 1 88.94 23 VAL B N 1
ATOM 2583 C CA . VAL B 1 23 ? 15.242 4.711 16.281 1 88.94 23 VAL B CA 1
ATOM 2584 C C . VAL B 1 23 ? 13.828 5.031 16.766 1 88.94 23 VAL B C 1
ATOM 2586 O O . VAL B 1 23 ? 13.586 6.109 17.312 1 88.94 23 VAL B O 1
ATOM 2589 N N . ASN B 1 24 ? 12.945 4.133 16.578 1 89.75 24 ASN B N 1
ATOM 2590 C CA . ASN B 1 24 ? 11.57 4.352 17.016 1 89.75 24 ASN B CA 1
ATOM 2591 C C . ASN B 1 24 ? 11.492 4.523 18.531 1 89.75 24 ASN B C 1
ATOM 2593 O O . ASN B 1 24 ? 10.766 5.395 19.016 1 89.75 24 ASN B O 1
ATOM 2597 N N . ALA B 1 25 ? 12.188 3.701 19.203 1 88.5 25 ALA B N 1
ATOM 2598 C CA . ALA B 1 25 ? 12.211 3.809 20.672 1 88.5 25 ALA B CA 1
ATOM 2599 C C . ALA B 1 25 ? 12.766 5.16 21.109 1 88.5 25 ALA B C 1
ATOM 2601 O O . ALA B 1 25 ? 12.234 5.785 22.031 1 88.5 25 ALA B O 1
ATOM 2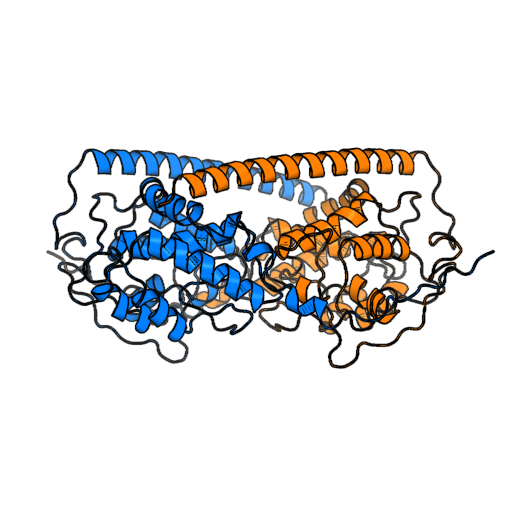602 N N . ALA B 1 26 ? 13.797 5.598 20.5 1 93.06 26 ALA B N 1
ATOM 2603 C CA . ALA B 1 26 ? 14.391 6.895 20.828 1 93.06 26 ALA B CA 1
ATOM 2604 C C . ALA B 1 26 ? 13.414 8.031 20.531 1 93.06 26 ALA B C 1
ATOM 2606 O O . ALA B 1 26 ? 13.281 8.969 21.328 1 93.06 26 ALA B O 1
ATOM 2607 N N . VAL B 1 27 ? 12.727 7.93 19.406 1 94.56 27 VAL B N 1
ATOM 2608 C CA . VAL B 1 27 ? 11.758 8.953 19.016 1 94.56 27 VAL B CA 1
ATOM 2609 C C . VAL B 1 27 ? 10.625 9 20.031 1 94.56 27 VAL B C 1
ATOM 2611 O O . VAL B 1 27 ? 10.195 10.078 20.453 1 94.56 27 VAL B O 1
ATOM 2614 N N . PHE B 1 28 ? 10.188 7.84 20.453 1 92.5 28 PHE B N 1
ATOM 2615 C CA . PHE B 1 28 ? 9.086 7.773 21.406 1 92.5 28 PHE B CA 1
ATOM 2616 C C . PHE B 1 28 ? 9.5 8.352 22.75 1 92.5 28 PHE B C 1
ATOM 2618 O O . PHE B 1 28 ? 8.734 9.094 23.375 1 92.5 28 PHE B O 1
ATOM 2625 N N . LEU B 1 29 ? 10.664 7.977 23.188 1 93.5 29 LEU B N 1
ATOM 2626 C CA . LEU B 1 29 ? 11.164 8.492 24.469 1 93.5 29 LEU B CA 1
ATOM 2627 C C . LEU B 1 29 ? 11.328 10.008 24.406 1 93.5 29 LEU B C 1
ATOM 2629 O O . LEU B 1 29 ? 10.891 10.711 25.328 1 93.5 29 LEU B O 1
ATOM 2633 N N . LEU B 1 30 ? 11.922 10.5 23.391 1 96.75 30 LEU B N 1
ATOM 2634 C CA . LEU B 1 30 ? 12.117 11.938 23.25 1 96.75 30 LEU B CA 1
ATOM 2635 C C . LEU B 1 30 ? 10.781 12.656 23.125 1 96.75 30 LEU B C 1
ATOM 2637 O O . LEU B 1 30 ? 10.609 13.742 23.688 1 96.75 30 LEU B O 1
ATOM 2641 N N . ASP B 1 31 ? 9.859 12.055 22.359 1 97.62 31 ASP B N 1
ATOM 2642 C CA . ASP B 1 31 ? 8.539 12.648 22.203 1 97.62 31 ASP B CA 1
ATOM 2643 C C . ASP B 1 31 ? 7.82 12.758 23.531 1 97.62 31 ASP B C 1
ATOM 2645 O O . ASP B 1 31 ? 7.145 13.758 23.812 1 97.62 31 ASP B O 1
ATOM 2649 N N . PHE B 1 32 ? 7.957 11.734 24.375 1 95.25 32 PHE B N 1
ATOM 2650 C CA . PHE B 1 32 ? 7.383 11.75 25.703 1 95.25 32 PHE B CA 1
ATOM 2651 C C . PHE B 1 32 ? 7.984 12.875 26.547 1 95.25 32 PHE B C 1
ATOM 2653 O O . PHE B 1 32 ? 7.262 13.594 27.234 1 95.25 32 PHE B O 1
ATOM 2660 N N . LEU B 1 33 ? 9.266 13.07 26.469 1 97.25 33 LEU B N 1
ATOM 2661 C CA . LEU B 1 33 ? 9.945 14.133 27.219 1 97.25 33 LEU B CA 1
ATOM 2662 C C . LEU B 1 33 ? 9.484 15.5 26.734 1 97.25 33 LEU B C 1
ATOM 2664 O O . LEU B 1 33 ? 9.266 16.406 27.547 1 97.25 33 LEU B O 1
ATOM 2668 N N . PHE B 1 34 ? 9.336 15.68 25.406 1 98.06 34 PHE B N 1
ATOM 2669 C CA . PHE B 1 34 ? 8.844 16.938 24.875 1 98.06 34 PHE B CA 1
ATOM 2670 C C . PHE B 1 34 ? 7.414 17.203 25.328 1 98.06 34 PHE B C 1
ATOM 2672 O O . PHE B 1 34 ? 7.047 18.344 25.609 1 98.06 34 PHE B O 1
ATOM 2679 N N . THR B 1 35 ? 6.621 16.125 25.391 1 97.94 35 THR B N 1
ATOM 2680 C CA . THR B 1 35 ? 5.242 16.266 25.859 1 97.94 35 THR B CA 1
ATOM 2681 C C . THR B 1 35 ? 5.207 16.719 27.312 1 97.94 35 THR B C 1
ATOM 2683 O O . THR B 1 35 ? 4.43 17.609 27.672 1 97.94 35 THR B O 1
ATOM 2686 N N . LEU B 1 36 ? 6.059 16.109 28.141 1 96.75 36 LEU B N 1
ATOM 2687 C CA . LEU B 1 36 ? 6.141 16.516 29.547 1 96.75 36 LEU B CA 1
ATOM 2688 C C . LEU B 1 36 ? 6.582 17.969 29.672 1 96.75 36 LEU B C 1
ATOM 2690 O O . LEU B 1 36 ? 6.047 18.719 30.484 1 96.75 36 LEU B O 1
ATOM 2694 N N . TYR B 1 37 ? 7.555 18.344 28.891 1 97.56 37 TYR B N 1
ATOM 2695 C CA . TYR B 1 37 ? 8.023 19.734 28.875 1 97.56 37 TYR B CA 1
ATOM 2696 C C . TYR B 1 37 ? 6.898 20.688 28.5 1 97.56 37 TYR B C 1
ATOM 2698 O O . TYR B 1 37 ? 6.75 21.75 29.094 1 97.56 37 TYR B O 1
ATOM 2706 N N . ASN B 1 38 ? 6.145 20.344 27.484 1 98.06 38 ASN B N 1
ATOM 2707 C CA . ASN B 1 38 ? 5 21.156 27.062 1 98.06 38 ASN B CA 1
ATOM 2708 C C . ASN B 1 38 ? 3.99 21.312 28.188 1 98.06 38 ASN B C 1
ATOM 2710 O O . ASN B 1 38 ? 3.379 22.375 28.328 1 98.06 38 ASN B O 1
ATOM 2714 N N . ILE B 1 39 ? 3.762 20.266 28.984 1 96.94 39 ILE B N 1
ATOM 2715 C CA . ILE B 1 39 ? 2.768 20.281 30.062 1 96.94 39 ILE B CA 1
ATOM 2716 C C . ILE B 1 39 ? 3.207 21.234 31.172 1 96.94 39 ILE B C 1
ATOM 2718 O O . ILE B 1 39 ? 2.383 21.938 31.75 1 96.94 39 ILE B O 1
ATOM 2722 N N . VAL B 1 40 ? 4.504 21.359 31.438 1 97.38 40 VAL B N 1
ATOM 2723 C CA . VAL B 1 40 ? 4.957 22.094 32.625 1 97.38 40 VAL B CA 1
ATOM 2724 C C . VAL B 1 40 ? 5.395 23.5 32.219 1 97.38 40 VAL B C 1
ATOM 2726 O O . VAL B 1 40 ? 5.742 24.312 33.094 1 97.38 40 VAL B O 1
ATOM 2729 N N . THR B 1 41 ? 5.453 23.797 30.969 1 97.62 41 THR B N 1
ATOM 2730 C CA . THR B 1 41 ? 5.844 25.141 30.531 1 97.62 41 THR B CA 1
ATOM 2731 C C . THR B 1 41 ? 4.66 25.875 29.922 1 97.62 41 THR B C 1
ATOM 2733 O O . THR B 1 41 ? 3.754 25.25 29.359 1 97.62 41 THR B O 1
ATOM 2736 N N . PRO B 1 42 ? 4.715 27.141 30.016 1 96.81 42 PRO B N 1
ATOM 2737 C CA . PRO B 1 42 ? 3.607 27.906 29.422 1 96.81 42 PRO B CA 1
ATOM 2738 C C . PRO B 1 42 ? 3.637 27.906 27.891 1 96.81 42 PRO B C 1
ATOM 2740 O O . PRO B 1 42 ? 4.711 27.844 27.297 1 96.81 42 PRO B O 1
ATOM 2743 N N . ASN B 1 43 ? 2.514 28.047 27.281 1 97.38 43 ASN B N 1
ATOM 2744 C CA . ASN B 1 43 ? 2.389 28.156 25.828 1 97.38 43 ASN B CA 1
ATOM 2745 C C . ASN B 1 43 ? 3.041 29.438 25.297 1 97.38 43 ASN B C 1
ATOM 2747 O O . ASN B 1 43 ? 3.174 30.422 26.031 1 97.38 43 ASN B O 1
ATOM 2751 N N . ARG B 1 44 ? 3.443 29.328 24.031 1 96.44 44 ARG B N 1
ATOM 2752 C CA . ARG B 1 44 ? 3.871 30.562 23.359 1 96.44 44 ARG B CA 1
ATOM 2753 C C . ARG B 1 44 ? 2.732 31.562 23.281 1 96.44 44 ARG B C 1
ATOM 2755 O O . ARG B 1 44 ? 1.562 31.188 23.203 1 96.44 44 ARG B O 1
ATOM 2762 N N . ARG B 1 45 ? 3.076 32.812 23.328 1 94.94 45 ARG B N 1
ATOM 2763 C CA . ARG B 1 45 ? 2.068 33.875 23.234 1 94.94 45 ARG B CA 1
ATOM 2764 C C . ARG B 1 45 ? 1.507 33.969 21.828 1 94.94 45 ARG B C 1
ATOM 2766 O O . ARG B 1 45 ? 2.225 33.75 20.844 1 94.94 45 ARG B O 1
ATOM 2773 N N . THR B 1 46 ? 0.238 34.312 21.781 1 94.19 46 THR B N 1
ATOM 2774 C CA . THR B 1 46 ? -0.375 34.562 20.484 1 94.19 46 THR B CA 1
ATOM 2775 C C . THR B 1 46 ? 0.388 35.656 19.734 1 94.19 46 THR B C 1
ATOM 2777 O O . THR B 1 46 ? 0.768 36.688 20.328 1 94.19 46 THR B O 1
ATOM 2780 N N . GLY B 1 47 ? 0.583 35.438 18.484 1 93.69 47 GLY B N 1
ATOM 2781 C CA . GLY B 1 47 ? 1.346 36.375 17.672 1 93.69 47 GLY B CA 1
ATOM 2782 C C . GLY B 1 47 ? 2.836 36.094 17.672 1 93.69 47 GLY B C 1
ATOM 2783 O O . GLY B 1 47 ? 3.592 36.719 16.906 1 93.69 47 GLY B O 1
ATOM 2784 N N . ARG B 1 48 ? 3.201 35.156 18.562 1 94.69 48 ARG B N 1
ATOM 2785 C CA . ARG B 1 48 ? 4.625 34.875 18.672 1 94.69 48 ARG B CA 1
ATOM 2786 C C . ARG B 1 48 ? 4.879 33.344 18.594 1 94.69 48 ARG B C 1
ATOM 2788 O O . ARG B 1 48 ? 5.816 32.844 19.219 1 94.69 48 ARG B O 1
ATOM 2795 N N . VAL B 1 49 ? 3.924 32.625 18.016 1 96.31 49 VAL B N 1
ATOM 2796 C CA . VAL B 1 49 ? 4.121 31.188 17.859 1 96.31 49 VAL B CA 1
ATOM 2797 C C . VAL B 1 49 ? 5.297 30.922 16.922 1 96.31 49 VAL B C 1
ATOM 2799 O O . VAL B 1 49 ? 6.145 30.062 17.203 1 96.31 49 VAL B O 1
ATOM 2802 N N . ILE B 1 50 ? 5.227 31.672 15.82 1 96.31 50 ILE B N 1
ATOM 2803 C CA . ILE B 1 50 ? 6.395 31.688 14.953 1 96.31 50 ILE B CA 1
ATOM 2804 C C . ILE B 1 50 ? 7.465 32.625 15.539 1 96.31 50 ILE B C 1
ATOM 2806 O O . ILE B 1 50 ? 7.172 33.75 15.938 1 96.31 50 ILE B O 1
ATOM 2810 N N . LEU B 1 51 ? 8.617 32.156 15.594 1 91.88 51 LEU B N 1
ATOM 2811 C CA . LEU B 1 51 ? 9.688 32.875 16.281 1 91.88 51 LEU B CA 1
ATOM 2812 C C . LEU B 1 51 ? 10.133 34.094 15.477 1 91.88 51 LEU B C 1
ATOM 2814 O O . LEU B 1 51 ? 10.07 34.094 14.25 1 91.88 51 LEU B O 1
ATOM 2818 N N . GLU B 1 52 ? 10.562 35.031 16.266 1 93.06 52 GLU B N 1
ATOM 2819 C CA . GLU B 1 52 ? 11.062 36.25 15.641 1 93.06 52 GLU B CA 1
ATOM 2820 C C . GLU B 1 52 ? 12.227 35.938 14.695 1 93.06 52 GLU B C 1
ATOM 2822 O O . GLU B 1 52 ? 13.094 35.125 15.016 1 93.06 52 GLU B O 1
ATOM 2827 N N . GLY B 1 53 ? 12.227 36.562 13.461 1 92.25 53 GLY B N 1
ATOM 2828 C CA . GLY B 1 53 ? 13.289 36.344 12.492 1 92.25 53 GLY B CA 1
ATOM 2829 C C . GLY B 1 53 ? 12.93 35.312 11.445 1 92.25 53 GLY B C 1
ATOM 2830 O O . GLY B 1 53 ? 13.641 35.156 10.453 1 92.25 53 GLY B O 1
ATOM 2831 N N . HIS B 1 54 ? 11.922 34.625 11.688 1 93.88 54 HIS B N 1
ATOM 2832 C CA . HIS B 1 54 ? 11.484 33.625 10.727 1 93.88 54 HIS B CA 1
ATOM 2833 C C . HIS B 1 54 ? 10.289 34.125 9.914 1 93.88 54 HIS B C 1
ATOM 2835 O O . HIS B 1 54 ? 9.461 34.875 10.422 1 93.88 54 HIS B O 1
ATOM 2841 N N . PRO B 1 55 ? 10.297 33.719 8.641 1 95.25 55 PRO B N 1
ATOM 2842 C CA . PRO B 1 55 ? 9.086 34.031 7.883 1 95.25 55 PRO B CA 1
ATOM 2843 C C . PRO B 1 55 ? 7.812 33.531 8.562 1 95.25 55 PRO B C 1
ATOM 2845 O O . PRO B 1 55 ? 7.762 32.375 9.016 1 95.25 55 PRO B O 1
ATOM 2848 N N . GLY B 1 56 ? 6.812 34.406 8.625 1 95.62 56 GLY B N 1
ATOM 2849 C CA . GLY B 1 56 ? 5.562 34.031 9.266 1 95.62 56 GLY B CA 1
ATOM 2850 C C . GLY B 1 56 ? 5.395 34.656 10.641 1 95.62 56 GLY B C 1
ATOM 2851 O O . GLY B 1 56 ? 4.312 34.562 11.234 1 95.62 56 GLY B O 1
ATOM 2852 N N . TYR B 1 57 ? 6.555 35.219 11.156 1 95.75 57 TYR B N 1
ATOM 2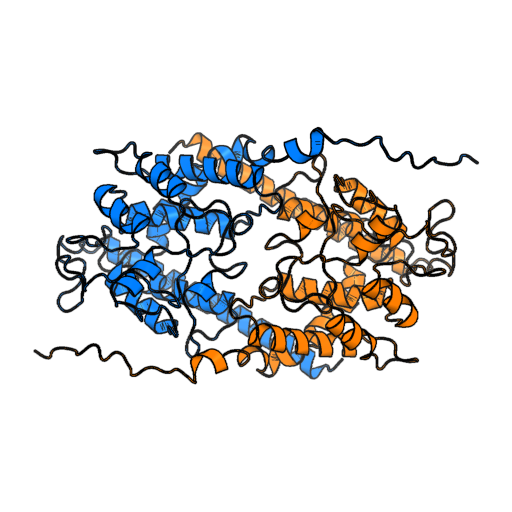853 C CA . TYR B 1 57 ? 6.457 35.906 12.438 1 95.75 57 TYR B CA 1
ATOM 2854 C C . TYR B 1 57 ? 5.367 36.969 12.398 1 95.75 57 TYR B C 1
ATOM 2856 O O . TYR B 1 57 ? 5.312 37.781 11.469 1 95.75 57 TYR B O 1
ATOM 2864 N N . GLY B 1 58 ? 4.543 36.969 13.414 1 94.06 58 GLY B N 1
ATOM 2865 C CA . GLY B 1 58 ? 3.447 37.906 13.477 1 94.06 58 GLY B CA 1
ATOM 2866 C C . GLY B 1 58 ? 2.361 37.656 12.453 1 94.06 58 GLY B C 1
ATOM 2867 O O . GLY B 1 58 ? 1.535 38.531 12.18 1 94.06 58 GLY B O 1
ATOM 2868 N N . GLY B 1 59 ? 2.404 36.5 11.742 1 95.12 59 GLY B N 1
ATOM 2869 C CA . GLY B 1 59 ? 1.413 36.125 10.742 1 95.12 59 GLY B CA 1
ATOM 2870 C C . GLY B 1 59 ? 1.724 36.688 9.367 1 95.12 59 GLY B C 1
ATOM 2871 O O . GLY B 1 59 ? 0.84 36.781 8.508 1 95.12 59 GLY B O 1
ATOM 2872 N N . LYS B 1 60 ? 2.941 37.156 9.25 1 96.62 60 LYS B N 1
ATOM 2873 C CA . LYS B 1 60 ? 3.361 37.719 7.969 1 96.62 60 LYS B CA 1
ATOM 2874 C C . LYS B 1 60 ? 4.102 36.688 7.137 1 96.62 60 LYS B C 1
ATOM 2876 O O . LYS B 1 60 ? 5.312 36.5 7.289 1 96.62 60 LYS B O 1
ATOM 2881 N N . TRP B 1 61 ? 3.426 36.156 6.164 1 97.75 61 TRP B N 1
ATOM 2882 C CA . TRP B 1 61 ? 3.984 35.062 5.34 1 97.75 61 TRP B CA 1
ATOM 2883 C C . TRP B 1 61 ? 4.535 35.625 4.031 1 97.75 61 TRP B C 1
ATOM 2885 O O . TRP B 1 61 ? 4.055 36.656 3.531 1 97.75 61 TRP B O 1
ATOM 2895 N N . PRO B 1 62 ? 5.566 34.969 3.441 1 97.69 62 PRO B N 1
ATOM 2896 C CA . PRO B 1 62 ? 6.078 35.406 2.139 1 97.69 62 PRO B CA 1
ATOM 2897 C C . PRO B 1 62 ? 5.008 35.375 1.05 1 97.69 62 PRO B C 1
ATOM 2899 O O . PRO B 1 62 ? 3.963 34.75 1.212 1 97.69 62 PRO B O 1
ATOM 2902 N N . GLN B 1 63 ? 5.32 36.062 0.016 1 98 63 GLN B N 1
ATOM 2903 C CA . GLN B 1 63 ? 4.359 36.25 -1.066 1 98 63 GLN B CA 1
ATOM 2904 C C . GLN B 1 63 ? 3.832 34.906 -1.581 1 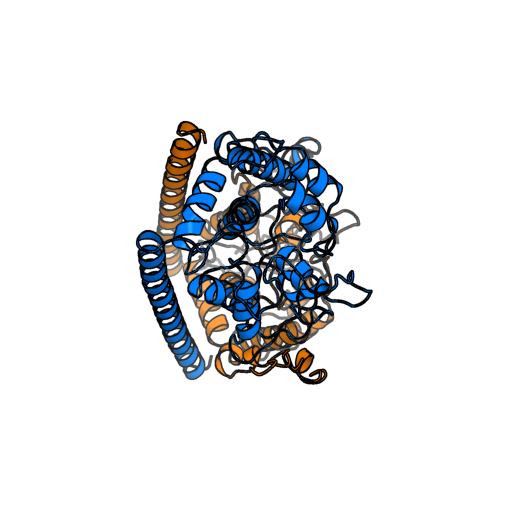98 63 GLN B C 1
ATOM 2906 O O . GLN B 1 63 ? 4.602 33.969 -1.781 1 98 63 GLN B O 1
ATOM 2911 N N . TYR B 1 64 ? 2.564 34.844 -1.718 1 98.44 64 TYR B N 1
ATOM 2912 C CA . TYR B 1 64 ? 1.912 33.688 -2.332 1 98.44 64 TYR B CA 1
ATOM 2913 C C . TYR B 1 64 ? 2.021 33.75 -3.852 1 98.44 64 TYR B C 1
ATOM 2915 O O . TYR B 1 64 ? 1.684 34.781 -4.465 1 98.44 64 TYR B O 1
ATOM 2923 N N . ILE B 1 65 ? 2.488 32.75 -4.492 1 98.38 65 ILE B N 1
ATOM 2924 C CA . ILE B 1 65 ? 2.5 32.531 -5.938 1 98.38 65 ILE B CA 1
ATOM 2925 C C . ILE B 1 65 ? 1.922 31.172 -6.273 1 98.38 65 ILE B C 1
ATOM 2927 O O . ILE B 1 65 ? 2.459 30.141 -5.852 1 98.38 65 ILE B O 1
ATOM 2931 N N . PRO B 1 66 ? 0.762 31.062 -6.984 1 97.81 66 PRO B N 1
ATOM 2932 C CA . PRO B 1 66 ? 0.188 29.766 -7.344 1 97.81 66 PRO B CA 1
ATOM 2933 C C . PRO B 1 66 ? 1.136 28.922 -8.188 1 97.81 66 PRO B C 1
ATOM 2935 O O . PRO B 1 66 ? 2.023 29.453 -8.852 1 97.81 66 PRO B O 1
ATOM 2938 N N . PRO B 1 67 ? 0.931 27.609 -8.047 1 97.56 67 PRO B N 1
ATOM 2939 C CA . PRO B 1 67 ? 1.803 26.734 -8.852 1 97.56 67 PRO B CA 1
ATOM 2940 C C . PRO B 1 67 ? 1.649 26.969 -10.352 1 97.56 67 PRO B C 1
ATOM 2942 O O . PRO B 1 67 ? 0.546 27.25 -10.828 1 97.56 67 PRO B O 1
ATOM 2945 N N . ARG B 1 68 ? 2.76 26.844 -11.031 1 96.5 68 ARG B N 1
ATOM 2946 C CA . ARG B 1 68 ? 2.777 26.938 -12.492 1 96.5 68 ARG B CA 1
ATOM 2947 C C . ARG B 1 68 ? 2.877 25.547 -13.125 1 96.5 68 ARG B C 1
ATOM 2949 O O . ARG B 1 68 ? 3.098 24.547 -12.43 1 96.5 68 ARG B O 1
ATOM 2956 N N . GLU B 1 69 ? 2.646 25.531 -14.469 1 94.94 69 GLU B N 1
ATOM 2957 C CA . GLU B 1 69 ? 2.826 24.281 -15.203 1 94.94 69 GLU B CA 1
ATOM 2958 C C . GLU B 1 69 ? 4.234 23.734 -15.008 1 94.94 69 GLU B C 1
ATOM 2960 O O . GLU B 1 69 ? 5.215 24.469 -15.094 1 94.94 69 GLU B O 1
ATOM 2965 N N . GLY B 1 70 ? 4.289 22.516 -14.688 1 95.38 70 GLY B N 1
ATOM 2966 C CA . GLY B 1 70 ? 5.586 21.891 -14.508 1 95.38 70 GLY B CA 1
ATOM 2967 C C . GLY B 1 70 ? 6 21.781 -13.055 1 95.38 70 GLY B C 1
ATOM 2968 O O . GLY B 1 70 ? 6.891 21 -12.711 1 95.38 70 GLY B O 1
ATOM 2969 N N . ASP B 1 71 ? 5.41 22.641 -12.141 1 97.94 71 ASP B N 1
ATOM 2970 C CA . ASP B 1 71 ? 5.699 22.547 -10.711 1 97.94 71 ASP B CA 1
ATOM 2971 C C . ASP B 1 71 ? 5.219 21.219 -10.141 1 97.94 71 ASP B C 1
ATOM 2973 O O . ASP B 1 71 ? 4.227 20.656 -10.609 1 97.94 71 ASP B O 1
ATOM 2977 N N . SER B 1 72 ? 5.992 20.672 -9.258 1 97.69 72 SER B N 1
ATOM 2978 C CA . SER B 1 72 ? 5.625 19.438 -8.586 1 97.69 72 SER B CA 1
ATOM 2979 C C . SER B 1 72 ? 4.777 19.703 -7.344 1 97.69 72 SER B C 1
ATOM 2981 O O . SER B 1 72 ? 5.152 20.531 -6.5 1 97.69 72 SER B O 1
ATOM 2983 N N . ARG B 1 73 ? 3.611 19.078 -7.301 1 98 73 ARG B N 1
ATOM 2984 C CA . ARG B 1 73 ? 2.725 19.188 -6.148 1 98 73 ARG B CA 1
ATOM 2985 C C . ARG B 1 73 ? 2.182 17.828 -5.738 1 98 73 ARG B C 1
ATOM 2987 O O . ARG B 1 73 ? 2.223 16.875 -6.523 1 98 73 ARG B O 1
ATOM 2994 N N . SER B 1 74 ? 1.785 17.719 -4.508 1 96.81 74 SER B N 1
ATOM 2995 C CA . SER B 1 74 ? 1.277 16.453 -3.963 1 96.81 74 SER B CA 1
ATOM 2996 C C . SER B 1 74 ? -0.162 16.609 -3.48 1 96.81 74 SER B C 1
ATOM 2998 O O . SER B 1 74 ? -0.772 17.672 -3.646 1 96.81 74 SER B O 1
ATOM 3000 N N . SER B 1 75 ? -0.674 15.539 -2.93 1 95.56 75 SER B N 1
ATOM 3001 C CA . SER B 1 75 ? -2.02 15.555 -2.365 1 95.56 75 SER B CA 1
ATOM 3002 C C . SER B 1 75 ? -2.047 16.25 -1.008 1 95.56 75 SER B C 1
ATOM 3004 O O . SER B 1 75 ? -3.111 16.406 -0.41 1 95.56 75 SER B O 1
ATOM 3006 N N . CYS B 1 76 ? -0.968 16.734 -0.485 1 96.25 76 CYS B N 1
ATOM 3007 C CA . CYS B 1 76 ? -0.892 17.359 0.829 1 96.25 76 CYS B CA 1
ATOM 3008 C C . CYS B 1 76 ? -0.974 18.875 0.712 1 96.25 76 CYS B C 1
ATOM 3010 O O . CYS B 1 76 ? 0.009 19.531 0.357 1 96.25 76 CYS B O 1
ATOM 3012 N N . PRO B 1 77 ? -2.07 19.469 1.123 1 97.44 77 PRO B N 1
ATOM 3013 C CA . PRO B 1 77 ? -2.205 20.922 1.024 1 97.44 77 PRO B CA 1
ATOM 3014 C C . PRO B 1 77 ? -1.146 21.672 1.833 1 97.44 77 PRO B C 1
ATOM 3016 O O . PRO B 1 77 ? -0.72 22.766 1.442 1 97.44 77 PRO B O 1
ATOM 3019 N N . ALA B 1 78 ? -0.721 21.078 2.912 1 97.88 78 ALA B N 1
ATOM 3020 C CA . ALA B 1 78 ? 0.233 21.75 3.793 1 97.88 78 ALA B CA 1
ATOM 3021 C C . ALA B 1 78 ? 1.58 21.938 3.102 1 97.88 78 ALA B C 1
ATOM 3023 O O . ALA B 1 78 ? 2.141 23.047 3.107 1 97.88 78 ALA B O 1
ATOM 3024 N N . LEU B 1 79 ? 2.07 20.938 2.504 1 98.06 79 LEU B N 1
ATOM 3025 C CA . LEU B 1 79 ? 3.354 21.016 1.812 1 98.06 79 LEU B CA 1
ATOM 3026 C C . LEU B 1 79 ? 3.242 21.875 0.562 1 98.06 79 LEU B C 1
ATOM 3028 O O . LEU B 1 79 ? 4.152 22.656 0.251 1 98.06 79 LEU B O 1
ATOM 3032 N N . ASN B 1 80 ? 2.131 21.75 -0.144 1 98.56 80 ASN B N 1
ATOM 3033 C CA . ASN B 1 80 ? 1.904 22.594 -1.315 1 98.56 80 ASN B CA 1
ATOM 3034 C C . ASN B 1 80 ? 1.898 24.078 -0.949 1 98.56 80 ASN B C 1
ATOM 3036 O O . ASN B 1 80 ? 2.477 24.891 -1.661 1 98.56 80 ASN B O 1
ATOM 3040 N N . ALA B 1 81 ? 1.233 24.406 0.13 1 98.75 81 ALA B N 1
ATOM 3041 C CA . ALA B 1 81 ? 1.181 25.797 0.578 1 98.75 81 ALA B CA 1
ATOM 3042 C C . ALA B 1 81 ? 2.578 26.328 0.881 1 98.75 81 ALA B C 1
ATOM 3044 O O . ALA B 1 81 ? 2.898 27.469 0.556 1 98.75 81 ALA B O 1
ATOM 3045 N N . MET B 1 82 ? 3.396 25.516 1.477 1 98.56 82 MET B N 1
ATOM 3046 C CA . MET B 1 82 ? 4.766 25.922 1.772 1 98.56 82 MET B CA 1
ATOM 3047 C C . MET B 1 82 ? 5.531 26.234 0.489 1 98.56 82 MET B C 1
ATOM 3049 O O . MET B 1 82 ? 6.254 27.219 0.417 1 98.56 82 MET B O 1
ATOM 3053 N N . ALA B 1 83 ? 5.348 25.344 -0.48 1 98.69 83 ALA B N 1
ATOM 3054 C CA . ALA B 1 83 ? 5.996 25.594 -1.765 1 98.69 83 ALA B CA 1
ATOM 3055 C C . ALA B 1 83 ? 5.453 26.859 -2.412 1 98.69 83 ALA B C 1
ATOM 3057 O O . ALA B 1 83 ? 6.215 27.672 -2.953 1 98.69 83 ALA B O 1
ATOM 3058 N N . ASN B 1 84 ? 4.172 27.062 -2.32 1 98.81 84 ASN B N 1
ATOM 3059 C CA . ASN B 1 84 ? 3.537 28.219 -2.939 1 98.81 84 ASN B CA 1
ATOM 3060 C C . ASN B 1 84 ? 4 29.531 -2.301 1 98.81 84 ASN B C 1
ATOM 3062 O O . ASN B 1 84 ? 3.955 30.578 -2.932 1 98.81 84 ASN B O 1
ATOM 3066 N N . HIS B 1 85 ? 4.438 29.5 -1.074 1 98.62 85 HIS B N 1
ATOM 3067 C CA . HIS B 1 85 ? 4.91 30.688 -0.368 1 98.62 85 HIS B CA 1
ATOM 3068 C C . HIS B 1 85 ? 6.434 30.781 -0.392 1 98.62 85 HIS B C 1
ATOM 3070 O O . HIS B 1 85 ? 7.02 31.672 0.224 1 98.62 85 HIS B O 1
ATOM 3076 N N . GLY B 1 86 ? 7.086 29.828 -1.008 1 98.06 86 GLY B N 1
ATOM 3077 C CA . GLY B 1 86 ? 8.539 29.844 -1.09 1 98.06 86 GLY B CA 1
ATOM 3078 C C . GLY B 1 86 ? 9.211 29.406 0.195 1 98.06 86 GLY B C 1
ATOM 3079 O O . GLY B 1 86 ? 10.367 29.766 0.45 1 98.06 86 GLY B O 1
ATOM 3080 N N . LEU B 1 87 ? 8.539 28.734 1.03 1 98.06 87 LEU B N 1
ATOM 3081 C CA . LEU B 1 87 ? 9.094 28.172 2.258 1 98.06 87 LEU B CA 1
ATOM 3082 C C . LEU B 1 87 ? 9.727 26.812 1.997 1 98.06 87 LEU B C 1
ATOM 3084 O O . LEU B 1 87 ? 10.469 26.297 2.836 1 98.06 87 LEU B O 1
ATOM 3088 N N . LEU B 1 88 ? 9.367 26.141 0.922 1 98 88 LEU B N 1
ATOM 3089 C CA . LEU B 1 88 ? 10.023 25.094 0.151 1 98 88 LEU B CA 1
ATOM 3090 C C . LEU B 1 88 ? 10.344 25.578 -1.263 1 98 88 LEU B C 1
ATOM 3092 O O . LEU B 1 88 ? 9.875 26.641 -1.679 1 98 88 LEU B O 1
ATOM 3096 N N . PRO B 1 89 ? 11.312 24.812 -1.96 1 97.31 89 PRO B N 1
ATOM 3097 C CA . PRO B 1 89 ? 11.477 25.234 -3.352 1 97.31 89 PRO B CA 1
ATOM 3098 C C . PRO B 1 89 ? 10.148 25.453 -4.062 1 97.31 89 PRO B C 1
ATOM 3100 O O . PRO B 1 89 ? 9.266 24.594 -4.023 1 97.31 89 PRO B O 1
ATOM 3103 N N . ARG B 1 90 ? 9.945 26.594 -4.664 1 98 90 ARG B N 1
ATOM 3104 C CA . ARG B 1 90 ? 8.664 26.984 -5.246 1 98 90 ARG B CA 1
ATOM 3105 C C . ARG B 1 90 ? 8.211 25.984 -6.293 1 98 90 ARG B C 1
ATOM 3107 O O . ARG B 1 90 ? 7.008 25.766 -6.473 1 98 90 ARG B O 1
ATOM 3114 N N . ASP B 1 91 ? 9.125 25.375 -7.012 1 97.69 91 ASP B N 1
ATOM 3115 C CA . ASP B 1 91 ? 8.734 24.406 -8.031 1 97.69 91 ASP B CA 1
ATOM 3116 C C . ASP B 1 91 ? 8.391 23.062 -7.414 1 97.69 91 ASP B C 1
ATOM 3118 O O . ASP B 1 91 ? 7.945 22.141 -8.109 1 97.69 91 ASP B O 1
ATOM 3122 N N . GLY B 1 92 ? 8.594 22.891 -6.105 1 97.94 92 GLY B N 1
ATOM 3123 C CA . GLY B 1 92 ? 8.234 21.688 -5.387 1 97.94 92 GLY B CA 1
ATOM 3124 C C . GLY B 1 92 ? 9.18 20.531 -5.66 1 97.94 92 GLY B C 1
ATOM 3125 O O . GLY B 1 92 ? 8.828 19.359 -5.457 1 97.94 92 GLY B O 1
ATOM 3126 N N . LYS B 1 93 ? 10.398 20.828 -6.176 1 97.31 93 LYS B N 1
ATOM 3127 C CA . LYS B 1 93 ? 11.289 19.766 -6.621 1 97.31 93 LYS B CA 1
ATOM 3128 C C . LYS B 1 93 ? 12.586 19.766 -5.812 1 97.31 93 LYS B C 1
ATOM 3130 O O . LYS B 1 93 ? 12.914 20.75 -5.148 1 97.31 93 LYS B O 1
ATOM 3135 N N . ASN B 1 94 ? 13.219 18.609 -5.82 1 96.56 94 ASN B N 1
ATOM 3136 C CA . ASN B 1 94 ? 14.57 18.453 -5.301 1 96.56 94 ASN B CA 1
ATOM 3137 C C . ASN B 1 94 ? 14.656 18.828 -3.828 1 96.56 94 ASN B C 1
ATOM 3139 O O . ASN B 1 94 ? 15.555 19.578 -3.426 1 96.56 94 ASN B O 1
ATOM 3143 N N . ILE B 1 95 ? 13.734 18.359 -3.035 1 97.19 95 ILE B N 1
ATOM 3144 C CA . ILE B 1 95 ? 13.656 18.688 -1.616 1 97.19 95 ILE B CA 1
ATOM 3145 C C . ILE B 1 95 ? 14.414 17.641 -0.805 1 97.19 95 ILE B C 1
ATOM 3147 O O . ILE B 1 95 ? 14.234 16.438 -1.013 1 97.19 95 ILE B O 1
ATOM 3151 N N . LYS B 1 96 ? 15.242 18.031 0.062 1 96.62 96 LYS B N 1
ATOM 3152 C CA . LYS B 1 96 ? 15.906 17.109 0.978 1 96.62 96 LYS B CA 1
ATOM 3153 C C . LYS B 1 96 ? 15 16.734 2.145 1 96.62 96 LYS B C 1
ATOM 3155 O O . LYS B 1 96 ? 14.273 17.594 2.668 1 96.62 96 LYS B O 1
ATOM 3160 N N . PHE B 1 97 ? 15.109 15.508 2.625 1 96.25 97 PHE B N 1
ATOM 3161 C CA . PHE B 1 97 ? 14.227 15.031 3.682 1 96.25 97 PHE B CA 1
ATOM 3162 C C . PHE B 1 97 ? 14.516 15.75 4.996 1 96.25 97 PHE B C 1
ATOM 3164 O O . PHE B 1 97 ? 13.594 16.125 5.715 1 96.25 97 PHE B O 1
ATOM 3171 N N . ASN B 1 98 ? 15.773 15.906 5.332 1 94.38 98 ASN B N 1
ATOM 3172 C CA . ASN B 1 98 ? 16.125 16.562 6.586 1 94.38 98 ASN B CA 1
ATOM 3173 C C . ASN B 1 98 ? 15.75 18.031 6.578 1 94.38 98 ASN B C 1
ATOM 3175 O O . ASN B 1 98 ? 15.375 18.594 7.609 1 94.38 98 ASN B O 1
ATOM 3179 N N . GLU B 1 99 ? 15.781 18.688 5.453 1 95.5 99 GLU B N 1
ATOM 3180 C CA . GLU B 1 99 ? 15.375 20.078 5.336 1 95.5 99 GLU B CA 1
ATOM 3181 C C . GLU B 1 99 ? 13.859 20.234 5.449 1 95.5 99 GLU B C 1
ATOM 3183 O O . GLU B 1 99 ? 13.367 21.234 5.961 1 95.5 99 GLU B O 1
ATOM 3188 N N . LEU B 1 100 ? 13.164 19.25 4.938 1 97.12 100 LEU B N 1
ATOM 3189 C CA . LEU B 1 100 ? 11.711 19.266 5.066 1 97.12 100 LEU B CA 1
ATOM 3190 C C . LEU B 1 100 ? 11.297 19.328 6.531 1 97.12 100 LEU B C 1
ATOM 3192 O O . LEU B 1 100 ? 10.391 20.078 6.895 1 97.12 100 LEU B O 1
ATOM 3196 N N . GLY B 1 101 ? 11.961 18.531 7.379 1 96.38 101 GLY B N 1
ATOM 3197 C CA . GLY B 1 101 ? 11.648 18.516 8.797 1 96.38 101 GLY B CA 1
ATOM 3198 C C . GLY B 1 101 ? 11.797 19.891 9.453 1 96.38 101 GLY B C 1
ATOM 3199 O O . GLY B 1 101 ? 10.93 20.312 10.211 1 96.38 101 GLY B O 1
ATOM 3200 N N . VAL B 1 102 ? 12.844 20.578 9.125 1 95.5 102 VAL B N 1
ATOM 3201 C CA . VAL B 1 102 ? 13.133 21.891 9.672 1 95.5 102 VAL B CA 1
ATOM 3202 C C . VAL B 1 102 ? 12.055 22.875 9.219 1 95.5 102 VAL B C 1
ATOM 3204 O O . VAL B 1 102 ? 11.547 23.672 10.016 1 95.5 102 VAL B O 1
ATOM 3207 N N . ALA B 1 103 ? 11.734 22.781 7.973 1 96.81 103 ALA B N 1
ATOM 3208 C CA . ALA B 1 103 ? 10.766 23.719 7.391 1 96.81 103 ALA B CA 1
ATOM 3209 C C . ALA B 1 103 ? 9.383 23.516 8.008 1 96.81 103 ALA B C 1
ATOM 3211 O O . ALA B 1 103 ? 8.695 24.484 8.328 1 96.81 103 ALA B O 1
ATOM 3212 N N . ILE B 1 104 ? 8.945 22.281 8.195 1 97.12 104 ILE B N 1
ATOM 3213 C CA . ILE B 1 104 ? 7.633 21.969 8.742 1 97.12 104 ILE B CA 1
ATOM 3214 C C . ILE B 1 104 ? 7.527 22.484 10.172 1 97.12 104 ILE B C 1
ATOM 3216 O O . ILE B 1 104 ? 6.477 22.969 10.594 1 97.12 104 ILE B O 1
ATOM 3220 N N . ARG B 1 105 ? 8.617 22.344 10.859 1 96.62 105 ARG B N 1
ATOM 3221 C CA . ARG B 1 105 ? 8.617 22.812 12.242 1 96.62 105 ARG B CA 1
ATOM 3222 C C . ARG B 1 105 ? 8.43 24.328 12.305 1 96.62 105 ARG B C 1
ATOM 3224 O O . ARG B 1 105 ? 7.629 24.828 13.094 1 96.62 105 ARG B O 1
ATOM 3231 N N . ARG B 1 106 ? 9.086 25.047 11.477 1 96.12 106 ARG B N 1
ATOM 3232 C CA . ARG B 1 106 ? 9.07 26.5 11.469 1 96.12 106 ARG B CA 1
ATOM 3233 C C . ARG B 1 106 ? 7.691 27.031 1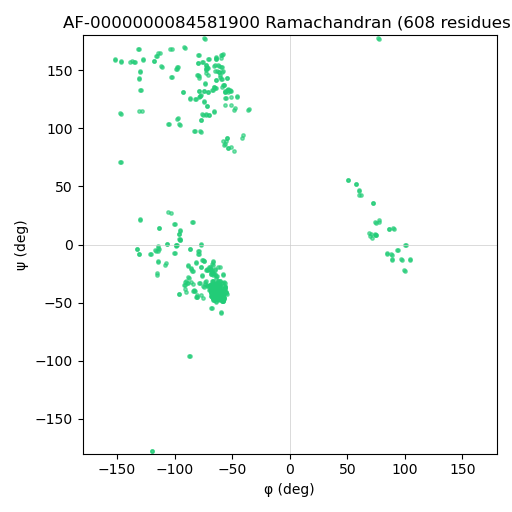1.078 1 96.12 106 ARG B C 1
ATOM 3235 O O . ARG B 1 106 ? 7.254 28.078 11.586 1 96.12 106 ARG B O 1
ATOM 3242 N N . VAL B 1 107 ? 7.051 26.328 10.211 1 97.56 107 VAL B N 1
ATOM 3243 C CA . VAL B 1 107 ? 5.812 26.844 9.648 1 97.56 107 VAL B CA 1
ATOM 3244 C C . VAL B 1 107 ? 4.625 26.391 10.492 1 97.56 107 VAL B C 1
ATOM 3246 O O . VAL B 1 107 ? 3.707 27.188 10.758 1 97.56 107 VAL B O 1
ATOM 3249 N N . TYR B 1 108 ? 4.645 25.156 10.992 1 98.12 108 TYR B N 1
ATOM 3250 C CA . TYR B 1 108 ? 3.424 24.578 11.547 1 98.12 108 TYR B CA 1
ATOM 3251 C C . TYR B 1 108 ? 3.588 24.281 13.031 1 98.12 108 TYR B C 1
ATOM 3253 O O . TYR B 1 108 ? 2.637 23.875 13.695 1 98.12 108 TYR B O 1
ATOM 3261 N N . ASN B 1 109 ? 4.777 24.469 13.602 1 97.94 109 ASN B N 1
ATOM 3262 C CA . ASN B 1 109 ? 5.086 24.297 15.023 1 97.94 109 ASN B CA 1
ATOM 3263 C C . ASN B 1 109 ? 4.82 22.859 15.484 1 97.94 109 ASN B C 1
ATOM 3265 O O . ASN B 1 109 ? 4.18 22.656 16.516 1 97.94 109 ASN B O 1
ATOM 3269 N N . PHE B 1 110 ? 5.203 21.891 14.672 1 97.94 110 PHE B N 1
ATOM 3270 C CA . PHE B 1 110 ? 5.289 20.5 15.094 1 97.94 110 PHE B CA 1
ATOM 3271 C C . PHE B 1 110 ? 6.523 20.266 15.961 1 97.94 110 PHE B C 1
ATOM 3273 O O . PHE B 1 110 ? 7.48 21.047 15.898 1 97.94 110 PHE B O 1
ATOM 3280 N N . SER B 1 111 ? 6.508 19.266 16.75 1 98.06 111 SER B N 1
ATOM 3281 C CA . SER B 1 111 ? 7.652 18.953 17.594 1 98.06 111 SER B CA 1
ATOM 3282 C C . SER B 1 111 ? 8.82 18.422 16.766 1 98.06 111 SER B C 1
ATOM 3284 O O . SER B 1 111 ? 8.625 17.953 15.648 1 98.06 111 SER B O 1
ATOM 3286 N N . PRO B 1 112 ? 10.008 18.516 17.359 1 96.75 112 PRO B N 1
ATOM 3287 C CA . PRO B 1 112 ? 11.164 17.969 16.656 1 96.75 112 PRO B CA 1
ATOM 3288 C C . PRO B 1 112 ? 10.984 16.484 16.297 1 96.75 112 PRO B C 1
ATOM 3290 O O . PRO B 1 112 ? 11.414 16.062 15.227 1 96.75 112 PRO B O 1
ATOM 3293 N N . THR B 1 113 ? 10.375 15.711 17.188 1 96.69 113 THR B N 1
ATOM 3294 C CA . THR B 1 113 ? 10.172 14.297 16.906 1 96.69 113 THR B CA 1
ATOM 3295 C C . THR B 1 113 ? 9.219 14.102 15.734 1 96.69 113 THR B C 1
ATOM 3297 O O . THR B 1 113 ? 9.445 13.25 14.875 1 96.69 113 THR B O 1
ATOM 3300 N N . PHE B 1 114 ? 8.219 14.859 15.719 1 95.94 114 PHE B N 1
ATOM 3301 C CA . PHE B 1 114 ? 7.27 14.836 14.609 1 95.94 114 PHE B CA 1
ATOM 3302 C C . PHE B 1 114 ? 7.949 15.242 13.305 1 95.94 114 PHE B C 1
ATOM 3304 O O . PHE B 1 114 ? 7.754 14.602 12.273 1 95.94 114 PHE B O 1
ATOM 3311 N N . CYS B 1 115 ? 8.75 16.234 13.375 1 96.81 115 CYS B N 1
ATOM 3312 C CA . CYS B 1 115 ? 9.406 16.812 12.211 1 96.81 115 CYS B CA 1
ATOM 3313 C C . CYS B 1 115 ? 10.508 15.898 11.688 1 96.81 115 CYS B C 1
ATOM 3315 O O . CYS B 1 115 ? 10.922 16.016 10.539 1 96.81 115 CYS B O 1
ATOM 3317 N N . PHE B 1 116 ? 11.008 15.031 12.5 1 96.69 116 PHE B N 1
ATOM 3318 C CA . PHE B 1 116 ? 11.906 13.984 12.039 1 96.69 116 PHE B CA 1
ATOM 3319 C C . PHE B 1 116 ? 11.117 12.828 11.438 1 96.69 116 PHE B C 1
ATOM 3321 O O . PHE B 1 116 ? 11.469 12.32 10.367 1 96.69 116 PHE B O 1
ATOM 3328 N N . SER B 1 117 ? 10.055 12.383 12.07 1 95.5 117 SER B N 1
ATOM 3329 C CA . SER B 1 117 ? 9.352 11.148 11.75 1 95.5 117 SER B CA 1
ATOM 3330 C C . SER B 1 117 ? 8.656 11.234 10.398 1 95.5 117 SER B C 1
ATOM 3332 O O . SER B 1 117 ? 8.625 10.266 9.641 1 95.5 117 SER B O 1
ATOM 3334 N N . VAL B 1 118 ? 8.094 12.383 10.031 1 93.81 118 VAL B N 1
ATOM 3335 C CA . VAL B 1 118 ? 7.316 12.523 8.805 1 93.81 118 VAL B CA 1
ATOM 3336 C C . VAL B 1 118 ? 8.242 12.383 7.594 1 93.81 118 VAL B C 1
ATOM 3338 O O . VAL B 1 118 ? 8.031 11.508 6.75 1 93.81 118 VAL B O 1
ATOM 3341 N N . PRO B 1 119 ? 9.336 13.18 7.504 1 96.25 119 PRO B N 1
ATOM 3342 C CA . PRO B 1 119 ? 10.227 12.992 6.355 1 96.25 119 PRO B CA 1
ATOM 3343 C C . PRO B 1 119 ? 10.898 11.625 6.336 1 96.25 119 PRO B C 1
ATOM 3345 O O . PRO B 1 119 ? 11.156 11.078 5.262 1 96.25 119 PRO B O 1
ATOM 3348 N N . ASN B 1 120 ? 11.219 11.117 7.531 1 94.81 120 ASN B N 1
ATOM 3349 C CA . ASN B 1 120 ? 11.82 9.789 7.582 1 94.81 120 ASN B CA 1
ATOM 3350 C C . ASN B 1 120 ? 10.875 8.719 7.039 1 94.81 120 ASN B C 1
ATOM 3352 O O . ASN B 1 120 ? 11.305 7.793 6.352 1 94.81 120 ASN B O 1
ATOM 3356 N N . TYR B 1 121 ? 9.664 8.773 7.391 1 92.19 121 TYR B N 1
ATOM 3357 C CA . TYR B 1 121 ? 8.664 7.855 6.863 1 92.19 121 TYR B CA 1
ATOM 3358 C C . TYR B 1 121 ? 8.594 7.934 5.344 1 92.19 121 TYR B C 1
ATOM 3360 O O . TYR B 1 121 ? 8.547 6.906 4.664 1 92.19 121 TYR B O 1
ATOM 3368 N N . ILE B 1 122 ? 8.516 9.172 4.773 1 93.44 122 ILE B N 1
ATOM 3369 C CA . ILE B 1 122 ? 8.461 9.383 3.332 1 93.44 122 ILE B CA 1
ATOM 3370 C C . ILE B 1 122 ? 9.68 8.75 2.668 1 93.44 122 ILE B C 1
ATOM 3372 O O . ILE B 1 122 ? 9.547 8.055 1.656 1 93.44 122 ILE B O 1
ATOM 3376 N N . ALA B 1 123 ? 10.867 8.992 3.279 1 93.44 123 ALA B N 1
ATOM 3377 C CA . ALA B 1 123 ? 12.094 8.422 2.732 1 93.44 123 ALA B CA 1
ATOM 3378 C C . ALA B 1 123 ? 12.016 6.898 2.666 1 93.44 123 ALA B C 1
ATOM 3380 O O . ALA B 1 123 ? 12.344 6.297 1.642 1 93.44 123 ALA B O 1
ATOM 3381 N N . GLN B 1 124 ? 11.516 6.297 3.678 1 90.06 124 GLN B N 1
ATOM 3382 C CA . GLN B 1 124 ? 11.406 4.844 3.736 1 90.06 124 GLN B CA 1
ATOM 3383 C C . GLN B 1 124 ? 10.391 4.324 2.725 1 90.06 124 GLN B C 1
ATOM 3385 O O . GLN B 1 124 ? 10.648 3.336 2.033 1 90.06 124 GLN B O 1
ATOM 3390 N N . ALA B 1 125 ? 9.305 4.965 2.656 1 88.25 125 ALA B N 1
ATOM 3391 C CA . ALA B 1 125 ? 8.25 4.535 1.749 1 88.25 125 ALA B CA 1
ATOM 3392 C C . ALA B 1 125 ? 8.711 4.59 0.297 1 88.25 125 ALA B C 1
ATOM 3394 O O . ALA B 1 125 ? 8.305 3.76 -0.522 1 88.25 125 ALA B O 1
ATOM 3395 N N . LEU B 1 126 ? 9.594 5.527 -0.016 1 90.12 126 LEU B N 1
ATOM 3396 C CA . LEU B 1 126 ? 10.07 5.723 -1.38 1 90.12 126 LEU B CA 1
ATOM 3397 C C . LEU B 1 126 ? 11.383 4.984 -1.606 1 90.12 126 LEU B C 1
ATOM 3399 O O . LEU B 1 126 ? 12.016 5.133 -2.656 1 90.12 126 LEU B O 1
ATOM 3403 N N . VAL B 1 127 ? 11.82 4.246 -0.602 1 89.06 127 VAL B N 1
ATOM 3404 C CA . VAL B 1 127 ? 13.07 3.492 -0.664 1 89.06 127 VAL B CA 1
ATOM 3405 C C . VAL B 1 127 ? 14.227 4.438 -0.961 1 89.06 127 VAL B C 1
ATOM 3407 O O . VAL B 1 127 ? 15 4.207 -1.895 1 89.06 127 VAL B O 1
ATOM 3410 N N . ARG B 1 128 ? 14.312 5.508 -0.148 1 91.75 128 ARG B N 1
ATOM 3411 C CA . ARG B 1 128 ? 15.359 6.508 -0.301 1 91.75 128 ARG B CA 1
ATOM 3412 C C . ARG B 1 128 ? 16.094 6.742 1.017 1 91.75 128 ARG B C 1
ATOM 3414 O O . ARG B 1 128 ? 15.57 6.422 2.086 1 91.75 128 ARG B O 1
ATOM 3421 N N . ASN B 1 129 ? 17.297 7.273 0.845 1 92.19 129 ASN B N 1
ATOM 3422 C CA . ASN B 1 129 ? 18.094 7.598 2.018 1 92.19 129 ASN B CA 1
ATOM 3423 C C . ASN B 1 129 ? 17.688 8.945 2.619 1 92.19 129 ASN B C 1
ATOM 3425 O O . ASN B 1 129 ? 17.719 9.969 1.933 1 92.19 129 ASN B O 1
ATOM 3429 N N . TYR B 1 130 ? 17.359 8.969 3.906 1 93.5 130 TYR B N 1
ATOM 3430 C CA . TYR B 1 130 ? 16.875 10.156 4.613 1 93.5 130 TYR B CA 1
ATOM 3431 C C . TYR B 1 130 ? 17.922 11.273 4.57 1 93.5 130 TYR B C 1
ATOM 3433 O O . TYR B 1 130 ? 17.578 12.445 4.422 1 93.5 130 TYR B O 1
ATOM 3441 N N . ARG B 1 131 ? 19.172 10.977 4.621 1 92.19 131 ARG B N 1
ATOM 3442 C CA . ARG B 1 131 ? 20.219 11.969 4.812 1 92.19 131 ARG B CA 1
ATOM 3443 C C . ARG B 1 131 ? 20.688 12.531 3.475 1 92.19 131 ARG B C 1
ATOM 3445 O O . ARG B 1 131 ? 20.984 13.727 3.369 1 92.19 131 ARG B O 1
ATOM 3452 N N . THR B 1 132 ? 20.672 11.703 2.461 1 92.25 132 THR B N 1
ATOM 3453 C CA . THR B 1 132 ? 21.422 12.109 1.271 1 92.25 132 THR B CA 1
ATOM 3454 C C . THR B 1 132 ? 20.469 12.328 0.095 1 92.25 132 THR B C 1
ATOM 3456 O O . THR B 1 132 ? 20.797 13.047 -0.851 1 92.25 132 THR B O 1
ATOM 3459 N N . ASP B 1 133 ? 19.344 11.664 0.134 1 94.19 133 ASP B N 1
ATOM 3460 C CA . ASP B 1 133 ? 18.5 11.648 -1.062 1 94.19 133 ASP B CA 1
ATOM 3461 C C . ASP B 1 133 ? 17.484 12.789 -1.042 1 94.19 133 ASP B C 1
ATOM 3463 O O . ASP B 1 133 ? 17.422 13.547 -0.072 1 94.19 133 ASP B O 1
ATOM 3467 N N . ARG B 1 134 ? 16.844 13 -2.158 1 95.56 134 ARG B N 1
ATOM 3468 C CA . ARG B 1 134 ? 15.883 14.078 -2.381 1 95.56 134 ARG B CA 1
ATOM 3469 C C . ARG B 1 134 ? 14.594 13.539 -2.998 1 95.56 134 ARG B C 1
ATOM 3471 O O . ARG B 1 134 ? 14.539 12.383 -3.412 1 95.56 134 ARG B O 1
ATOM 3478 N N . PHE B 1 135 ? 13.578 14.375 -3.012 1 95.56 135 PHE B N 1
ATOM 3479 C CA . PHE B 1 135 ? 12.312 14 -3.621 1 95.56 135 PHE B CA 1
ATOM 3480 C C . PHE B 1 135 ? 11.57 15.227 -4.145 1 95.56 135 PHE B C 1
ATOM 3482 O O . PHE B 1 135 ? 11.922 16.359 -3.809 1 95.56 135 PHE B O 1
ATOM 3489 N N . ASP B 1 136 ? 10.688 14.977 -5.039 1 96.88 136 ASP B N 1
ATOM 3490 C CA . ASP B 1 136 ? 9.703 15.969 -5.465 1 96.88 136 ASP B CA 1
ATOM 3491 C C . ASP B 1 136 ? 8.383 15.773 -4.734 1 96.88 136 ASP B C 1
ATOM 3493 O O . ASP B 1 136 ? 8.047 14.656 -4.324 1 96.88 136 ASP B O 1
ATOM 3497 N N . LEU B 1 137 ? 7.648 16.844 -4.582 1 97.38 137 LEU B N 1
ATOM 3498 C CA . LEU B 1 137 ? 6.391 16.75 -3.85 1 97.38 137 LEU B CA 1
ATOM 3499 C C . LEU B 1 137 ? 5.48 15.695 -4.461 1 97.38 137 LEU B C 1
ATOM 3501 O O . LEU B 1 137 ? 4.816 14.953 -3.74 1 97.38 137 LEU B O 1
ATOM 3505 N N . ALA B 1 138 ? 5.48 15.555 -5.762 1 95.44 138 ALA B N 1
ATOM 3506 C CA . ALA B 1 138 ? 4.598 14.602 -6.434 1 95.44 138 ALA B CA 1
ATOM 3507 C C . ALA B 1 138 ? 4.984 13.164 -6.098 1 95.44 138 ALA B C 1
ATOM 3509 O O . ALA B 1 138 ? 4.152 12.258 -6.176 1 95.44 138 ALA B O 1
ATOM 3510 N N . ASP B 1 139 ? 6.266 12.938 -5.703 1 93.5 139 ASP B N 1
ATOM 3511 C CA . ASP B 1 139 ? 6.758 11.594 -5.422 1 93.5 139 ASP B CA 1
ATOM 3512 C C . ASP B 1 139 ? 6.023 10.977 -4.234 1 93.5 139 ASP B C 1
ATOM 3514 O O . ASP B 1 139 ? 5.871 9.758 -4.156 1 93.5 139 ASP B O 1
ATOM 3518 N N . ILE B 1 140 ? 5.52 11.789 -3.32 1 93.75 140 ILE B N 1
ATOM 3519 C CA . ILE B 1 140 ? 5.008 11.25 -2.064 1 93.75 140 ILE B CA 1
ATOM 3520 C C . ILE B 1 140 ? 3.613 10.672 -2.281 1 93.75 140 ILE B C 1
ATOM 3522 O O . ILE B 1 140 ? 3.072 9.992 -1.402 1 93.75 140 ILE B O 1
ATOM 3526 N N . ASP B 1 141 ? 3.078 10.906 -3.459 1 91.56 141 ASP B N 1
ATOM 3527 C CA . ASP B 1 141 ? 1.79 10.305 -3.795 1 91.56 141 ASP B CA 1
ATOM 3528 C C . ASP B 1 141 ? 1.967 8.883 -4.324 1 91.56 141 ASP B C 1
ATOM 3530 O O . ASP B 1 141 ? 1.105 8.375 -5.043 1 91.56 141 ASP B O 1
ATOM 3534 N N . ALA B 1 142 ? 3.033 8.273 -4.07 1 84.56 142 ALA B N 1
ATOM 3535 C CA . ALA B 1 142 ? 3.27 6.867 -4.395 1 84.56 142 ALA B CA 1
ATOM 3536 C C . ALA B 1 142 ? 2.324 5.957 -3.611 1 84.56 142 ALA B C 1
ATOM 3538 O O . ALA B 1 142 ? 1.833 6.336 -2.543 1 84.56 142 ALA B O 1
ATOM 3539 N N . HIS B 1 143 ? 2.242 4.738 -4.23 1 71.38 143 HIS B N 1
ATOM 3540 C CA . HIS B 1 143 ? 1.41 3.73 -3.584 1 71.38 143 HIS B CA 1
ATOM 3541 C C . HIS B 1 143 ? 1.993 3.316 -2.236 1 71.38 143 HIS B C 1
ATOM 3543 O O . HIS B 1 143 ? 3.211 3.184 -2.096 1 71.38 143 HIS B O 1
ATOM 3549 N N . ASN B 1 144 ? 1.351 3.576 -1.141 1 67.19 144 ASN B N 1
ATOM 3550 C CA . ASN B 1 144 ? 1.709 3.141 0.205 1 67.19 144 ASN B CA 1
ATOM 3551 C C . ASN B 1 144 ? 2.408 4.25 0.985 1 67.19 144 ASN B C 1
ATOM 3553 O O . ASN B 1 144 ? 2.984 4 2.045 1 67.19 144 ASN B O 1
ATOM 3557 N N . CYS B 1 145 ? 2.586 5.34 0.393 1 76.38 145 CYS B N 1
ATOM 3558 C CA . CYS B 1 145 ? 3.162 6.465 1.123 1 76.38 145 CYS B CA 1
ATOM 3559 C C . CYS B 1 145 ? 2.078 7.262 1.837 1 76.38 145 CYS B C 1
ATOM 3561 O O . CYS B 1 145 ? 1.596 6.855 2.895 1 76.38 145 CYS B O 1
ATOM 3563 N N . ILE B 1 146 ? 1.648 8.305 1.189 1 72.81 146 ILE B N 1
ATOM 3564 C CA . ILE B 1 146 ? 0.672 9.109 1.917 1 72.81 146 ILE B CA 1
ATOM 3565 C C . ILE B 1 146 ? -0.676 9.055 1.202 1 72.81 146 ILE B C 1
ATOM 3567 O O . ILE B 1 146 ? -1.705 9.414 1.776 1 72.81 146 ILE B O 1
ATOM 3571 N N . GLU B 1 147 ? -0.612 8.594 -0.013 1 76.38 147 GLU B N 1
ATOM 3572 C CA . GLU B 1 147 ? -1.854 8.516 -0.776 1 76.38 147 GLU B CA 1
ATOM 3573 C C . GLU B 1 147 ? -2.762 7.414 -0.237 1 76.38 147 GLU B C 1
ATOM 3575 O O . GLU B 1 147 ? -2.291 6.328 0.111 1 76.38 147 GLU B O 1
ATOM 3580 N N . HIS B 1 148 ? -3.971 7.738 -0.032 1 84.12 148 HIS B N 1
ATOM 3581 C CA . HIS B 1 148 ? -4.973 6.785 0.436 1 84.12 148 HIS B CA 1
ATOM 3582 C C . HIS B 1 148 ? -6.348 7.105 -0.143 1 84.12 148 HIS B C 1
ATOM 3584 O O . HIS B 1 148 ? -6.621 8.25 -0.513 1 84.12 148 HIS B O 1
ATOM 3590 N N . ASP B 1 149 ? -7.199 6.141 -0.185 1 88.88 149 ASP B N 1
ATOM 3591 C CA . ASP B 1 149 ? -8.57 6.328 -0.641 1 88.88 149 ASP B CA 1
ATOM 3592 C C . ASP B 1 149 ? -9.398 7.09 0.396 1 88.88 149 ASP B C 1
ATOM 3594 O O . ASP B 1 149 ? -9.016 7.156 1.569 1 88.88 149 ASP B O 1
ATOM 3598 N N . ALA B 1 150 ? -10.422 7.754 -0.107 1 94.69 150 ALA B N 1
ATOM 3599 C CA . ALA B 1 150 ? -11.445 8.398 0.716 1 94.69 150 ALA B CA 1
ATOM 3600 C C . ALA B 1 150 ? -10.898 9.648 1.395 1 94.69 150 ALA B C 1
ATOM 3602 O O . ALA B 1 150 ? -11.219 9.93 2.553 1 94.69 150 ALA B O 1
ATOM 3603 N N . SER B 1 151 ? -10.031 10.359 0.683 1 94.88 151 SER B N 1
ATOM 3604 C CA . SER B 1 151 ? -9.562 11.648 1.167 1 94.88 151 SER B CA 1
ATOM 3605 C C . SER B 1 151 ? -10.711 12.641 1.304 1 94.88 151 SER B C 1
ATOM 3607 O O . SER B 1 151 ? -11.719 12.539 0.595 1 94.88 151 SER B O 1
ATOM 3609 N N . LEU B 1 152 ? -10.555 13.625 2.189 1 97.56 152 LEU B N 1
ATOM 3610 C CA . LEU B 1 152 ? -11.57 14.656 2.377 1 97.56 152 LEU B CA 1
ATOM 3611 C C . LEU B 1 152 ? -11.445 15.734 1.312 1 97.56 152 LEU B C 1
ATOM 3613 O O . LEU B 1 152 ? -12.367 16.531 1.124 1 97.56 152 LEU B O 1
ATOM 3617 N N . THR B 1 153 ? -10.305 15.781 0.61 1 97.62 153 THR B N 1
ATOM 3618 C CA . THR B 1 153 ? -10.086 16.953 -0.24 1 97.62 153 THR B CA 1
ATOM 3619 C C . THR B 1 153 ? -9.633 16.516 -1.634 1 97.62 153 THR B C 1
ATOM 3621 O O . THR B 1 153 ? -9.383 17.359 -2.498 1 97.62 153 THR B O 1
ATOM 3624 N N . ARG B 1 154 ? -9.406 15.234 -1.938 1 96.81 154 ARG B N 1
ATOM 3625 C CA . ARG B 1 154 ? -9.031 14.688 -3.236 1 96.81 154 ARG B CA 1
ATOM 3626 C C . ARG B 1 154 ? -9.938 13.516 -3.613 1 96.81 154 ARG B C 1
ATOM 3628 O O . ARG B 1 154 ? -10.414 12.789 -2.742 1 96.81 154 ARG B O 1
ATOM 3635 N N . VAL B 1 155 ? -10.148 13.359 -4.852 1 95.56 155 VAL B N 1
ATOM 3636 C CA . VAL B 1 155 ? -10.812 12.141 -5.301 1 95.56 155 VAL B CA 1
ATOM 3637 C C . VAL B 1 155 ? -9.812 10.992 -5.344 1 95.56 155 VAL B C 1
ATOM 3639 O O . VAL B 1 155 ? -8.602 11.211 -5.367 1 95.56 155 VAL B O 1
ATOM 3642 N N . ASP B 1 156 ? -10.312 9.742 -5.258 1 92.12 156 ASP B N 1
ATOM 3643 C CA . ASP B 1 156 ? -9.43 8.578 -5.309 1 92.12 156 ASP B CA 1
ATOM 3644 C C . ASP B 1 156 ? -8.633 8.555 -6.609 1 92.12 156 ASP B C 1
ATOM 3646 O O . ASP B 1 156 ? -9.109 9.023 -7.648 1 92.12 156 ASP B O 1
ATOM 3650 N N . SER B 1 157 ? -7.422 8.008 -6.535 1 89.25 157 SER B N 1
ATOM 3651 C CA . SER B 1 157 ? -6.59 7.895 -7.73 1 89.25 157 SER B CA 1
ATOM 3652 C C . SER B 1 157 ? -7.297 7.094 -8.82 1 89.25 157 SER B C 1
ATOM 3654 O O . SER B 1 157 ? -7.004 7.258 -10.008 1 89.25 157 SER B O 1
ATOM 3656 N N . TYR B 1 158 ? -8.219 6.211 -8.414 1 88.38 158 TYR B N 1
ATOM 3657 C CA . TYR B 1 158 ? -9.039 5.477 -9.367 1 88.38 158 TYR B CA 1
ATOM 3658 C C . TYR B 1 158 ? -9.781 6.434 -10.297 1 88.38 158 TYR B C 1
ATOM 3660 O O . TYR B 1 158 ? -9.906 6.168 -11.492 1 88.38 158 TYR B O 1
ATOM 3668 N N . ASP B 1 159 ? -10.281 7.512 -9.734 1 92.44 159 ASP B N 1
ATOM 3669 C CA . ASP B 1 159 ? -11.047 8.492 -10.5 1 92.44 159 ASP B CA 1
ATOM 3670 C C . ASP B 1 159 ? -10.125 9.469 -11.219 1 92.44 159 ASP B C 1
ATOM 3672 O O . ASP B 1 159 ? -10.414 9.891 -12.344 1 92.44 159 ASP B O 1
ATOM 3676 N N . ASP B 1 160 ? -9.062 9.875 -10.57 1 92.44 160 ASP B N 1
ATOM 3677 C CA . ASP B 1 160 ? -8.094 10.82 -11.133 1 92.44 160 ASP B CA 1
ATOM 3678 C C . ASP B 1 160 ? -6.684 10.523 -10.625 1 92.44 160 ASP B C 1
ATOM 3680 O O . ASP B 1 160 ? -6.379 10.742 -9.453 1 92.44 160 ASP B O 1
ATOM 3684 N N . PRO B 1 161 ? -5.816 10.102 -11.5 1 88.06 161 PRO B N 1
ATOM 3685 C CA . PRO B 1 161 ? -4.461 9.766 -11.055 1 88.06 161 PRO B CA 1
ATOM 3686 C C . PRO B 1 161 ? -3.664 11 -10.633 1 88.06 161 PRO B C 1
ATOM 3688 O O . PRO B 1 161 ? -2.627 10.875 -9.977 1 88.06 161 PRO B O 1
ATOM 3691 N N . ASP B 1 162 ? -4.031 12.203 -11.078 1 91.62 162 ASP B N 1
ATOM 3692 C CA . ASP B 1 162 ? -3.385 13.438 -10.633 1 91.62 162 ASP B CA 1
ATOM 3693 C C . ASP B 1 162 ? -3.865 13.836 -9.234 1 91.62 162 ASP B C 1
ATOM 3695 O O . ASP B 1 162 ? -4.84 14.57 -9.102 1 91.62 162 ASP B O 1
ATOM 3699 N N . GLN B 1 163 ? -3.135 13.5 -8.289 1 92.69 163 GLN B N 1
ATOM 3700 C CA . GLN B 1 163 ? -3.553 13.664 -6.898 1 92.69 163 GLN B CA 1
ATOM 3701 C C . GLN B 1 163 ? -3.203 15.062 -6.383 1 92.69 163 GLN B C 1
ATOM 3703 O O . GLN B 1 163 ? -3.547 15.414 -5.254 1 92.69 163 GLN B O 1
ATOM 3708 N N . ALA B 1 164 ? -2.541 15.859 -7.199 1 95.06 164 ALA B N 1
ATOM 3709 C CA . ALA B 1 164 ? -2.266 17.25 -6.844 1 95.06 164 ALA B CA 1
ATOM 3710 C C . ALA B 1 164 ? -3.506 18.125 -7.027 1 95.06 164 ALA B C 1
ATOM 3712 O O . ALA B 1 164 ? -3.576 19.234 -6.492 1 95.06 164 ALA B O 1
ATOM 3713 N N . LYS B 1 165 ? -4.391 17.609 -7.797 1 96 165 LYS B N 1
ATOM 3714 C CA . LYS B 1 165 ? -5.574 18.406 -8.125 1 96 165 LYS B CA 1
ATOM 3715 C C . LYS B 1 165 ? -6.531 18.469 -6.938 1 96 165 LYS B C 1
ATOM 3717 O O . LYS B 1 165 ? -6.891 17.438 -6.363 1 96 165 LYS B O 1
ATOM 3722 N N . ILE B 1 166 ? -6.98 19.656 -6.613 1 97.88 166 ILE B N 1
ATOM 3723 C CA . ILE B 1 166 ? -7.914 19.875 -5.516 1 97.88 166 ILE B CA 1
ATOM 3724 C C . ILE B 1 166 ? -9.32 19.484 -5.949 1 97.88 166 ILE B C 1
ATOM 3726 O O . ILE B 1 166 ? -9.789 19.891 -7.02 1 97.88 166 ILE B O 1
ATOM 3730 N N . ALA B 1 167 ? -9.977 18.672 -5.18 1 98.06 167 ALA B N 1
ATOM 3731 C CA . ALA B 1 167 ? -11.383 18.359 -5.422 1 98.06 167 ALA B CA 1
ATOM 3732 C C . ALA B 1 167 ? -12.289 19.438 -4.82 1 98.06 167 ALA B C 1
ATOM 3734 O O . ALA B 1 167 ? -12.703 19.328 -3.664 1 98.06 167 ALA B O 1
ATOM 3735 N N . LYS B 1 168 ? -12.695 20.328 -5.605 1 98.06 168 LYS B N 1
ATOM 3736 C CA . LYS B 1 168 ? -13.391 21.531 -5.137 1 98.06 168 LYS B CA 1
ATOM 3737 C C . LYS B 1 168 ? -14.695 21.172 -4.434 1 98.06 168 LYS B C 1
ATOM 3739 O O . LYS B 1 168 ? -15.016 21.75 -3.387 1 98.06 168 LYS B O 1
ATOM 3744 N N . ALA B 1 169 ? -15.438 20.266 -4.961 1 97.94 169 ALA B N 1
ATOM 3745 C CA . ALA B 1 169 ? -16.719 19.875 -4.367 1 97.94 169 ALA B CA 1
ATOM 3746 C C . ALA B 1 169 ? -16.516 19.266 -2.982 1 97.94 169 ALA B C 1
ATOM 3748 O O . ALA B 1 169 ? -17.297 19.531 -2.066 1 97.94 169 ALA B O 1
ATOM 3749 N N . LEU B 1 170 ? -15.516 18.469 -2.865 1 98.38 170 LEU B N 1
ATOM 3750 C CA . LEU B 1 170 ? -15.219 17.859 -1.573 1 98.38 170 LEU B CA 1
ATOM 3751 C C . LEU B 1 170 ? -14.797 18.906 -0.559 1 98.38 170 LEU B C 1
ATOM 3753 O O . LEU B 1 170 ? -15.219 18.875 0.598 1 98.38 170 LEU B O 1
ATOM 3757 N N . VAL B 1 171 ? -13.953 19.844 -0.998 1 98.69 171 VAL B N 1
ATOM 3758 C CA . VAL B 1 171 ? -13.492 20.922 -0.129 1 98.69 171 VAL B CA 1
ATOM 3759 C C . VAL B 1 171 ? -14.68 21.75 0.342 1 98.69 171 VAL B C 1
ATOM 3761 O O . VAL B 1 171 ? -14.789 22.078 1.527 1 98.69 171 VAL B O 1
ATOM 3764 N N . GLU B 1 172 ? -15.562 22.062 -0.55 1 98.5 172 GLU B N 1
ATOM 3765 C CA . GLU B 1 172 ? -16.75 22.828 -0.196 1 98.5 172 GLU B CA 1
ATOM 3766 C C . GLU B 1 172 ? -17.609 22.094 0.82 1 98.5 172 GLU B C 1
ATOM 3768 O O . GLU B 1 172 ? -18.094 22.688 1.787 1 98.5 172 GLU B O 1
ATOM 3773 N N . GLU B 1 173 ? -17.812 20.844 0.59 1 98.31 173 GLU B N 1
ATOM 3774 C CA . GLU B 1 173 ? -18.594 20.062 1.541 1 98.31 173 GLU B CA 1
ATOM 3775 C C . GLU B 1 173 ? -17.938 20.062 2.92 1 98.31 173 GLU B C 1
ATOM 3777 O O . GLU B 1 173 ? -18.625 20.219 3.936 1 98.31 173 GLU B O 1
ATOM 3782 N N . LEU B 1 174 ? -16.672 19.875 2.961 1 98.62 174 LEU B N 1
ATOM 3783 C CA . LEU B 1 174 ? -15.914 19.875 4.207 1 98.62 174 LEU B CA 1
ATOM 3784 C C . LEU B 1 174 ? -16.078 21.188 4.945 1 98.62 174 LEU B C 1
ATOM 3786 O O . LEU B 1 174 ? -16.438 21.203 6.129 1 98.62 174 LEU B O 1
ATOM 3790 N N . LEU B 1 175 ? -15.906 22.312 4.266 1 98.5 175 LEU B N 1
ATOM 3791 C CA . LEU B 1 175 ? -15.914 23.625 4.871 1 98.5 175 LEU B CA 1
ATOM 3792 C C . LEU B 1 175 ? -17.328 24.016 5.305 1 98.5 175 LEU B C 1
ATOM 3794 O O . LEU B 1 175 ? -17.5 24.844 6.215 1 98.5 175 LEU B O 1
ATOM 3798 N N . ASN B 1 176 ? -18.328 23.406 4.734 1 98.19 176 ASN B N 1
ATOM 3799 C CA . ASN B 1 176 ? -19.719 23.734 5.047 1 98.19 176 ASN B CA 1
ATOM 3800 C C . ASN B 1 176 ? -20.297 22.781 6.098 1 98.19 176 ASN B C 1
ATOM 3802 O O . ASN B 1 176 ? -21.484 22.844 6.406 1 98.19 176 ASN B O 1
ATOM 3806 N N . SER B 1 177 ? -19.5 21.969 6.699 1 98.12 177 SER B N 1
ATOM 3807 C CA . SER B 1 177 ? -20 20.922 7.566 1 98.12 177 SER B CA 1
ATOM 3808 C C . SER B 1 177 ? -19.75 21.234 9.039 1 98.12 177 SER B C 1
ATOM 3810 O O . SER B 1 177 ? -20.094 20.453 9.922 1 98.12 177 SER B O 1
ATOM 3812 N N . GLY B 1 178 ? -19.156 22.359 9.297 1 98.31 178 GLY B N 1
ATOM 3813 C CA . GLY B 1 178 ? -18.812 22.719 10.664 1 98.31 178 GLY B CA 1
ATOM 3814 C C . GLY B 1 178 ? -20.016 22.969 11.547 1 98.31 178 GLY B C 1
ATOM 3815 O O . GLY B 1 178 ? -20.969 23.625 11.117 1 98.31 178 GLY B O 1
ATOM 3816 N N . THR B 1 179 ? -20.031 22.406 12.734 1 98.06 179 THR B N 1
ATOM 3817 C CA . THR B 1 179 ? -21.125 22.609 13.68 1 98.06 179 THR B CA 1
ATOM 3818 C C . THR B 1 179 ? -20.641 23.359 14.914 1 98.06 179 THR B C 1
ATOM 3820 O O . THR B 1 179 ? -21.406 23.609 15.844 1 98.06 179 THR B O 1
ATOM 3823 N N . GLY B 1 180 ? -19.359 23.656 14.984 1 97.19 180 GLY B N 1
ATOM 3824 C CA . GLY B 1 180 ? -18.828 24.422 16.109 1 97.19 180 GLY B CA 1
ATOM 3825 C C . GLY B 1 180 ? -19.203 25.891 16.047 1 97.19 180 GLY B C 1
ATOM 3826 O O . GLY B 1 180 ? -19.938 26.312 15.148 1 97.19 180 GLY B O 1
ATOM 3827 N N . PRO B 1 181 ? -18.781 26.609 17.094 1 96.31 181 PRO B N 1
ATOM 3828 C CA . PRO B 1 181 ? -19.031 28.047 17.094 1 96.31 181 PRO B CA 1
ATOM 3829 C C . PRO B 1 181 ? -18.562 28.719 15.805 1 96.31 181 PRO B C 1
ATOM 3831 O O . PRO B 1 181 ? -17.438 28.484 15.352 1 96.31 181 PRO B O 1
ATOM 3834 N N . GLY B 1 182 ? -19.469 29.609 15.164 1 95.12 182 GLY B N 1
ATOM 3835 C CA . GLY B 1 182 ? -19.109 30.328 13.953 1 95.12 182 GLY B CA 1
ATOM 3836 C C . GLY B 1 182 ? -19.016 29.438 12.727 1 95.12 182 GLY B C 1
ATOM 3837 O O . GLY B 1 182 ? -18.547 29.859 11.672 1 95.12 182 GLY B O 1
ATOM 3838 N N . GLY B 1 183 ? -19.391 28.141 12.891 1 97.31 183 GLY B N 1
ATOM 3839 C CA . GLY B 1 183 ? -19.312 27.203 11.781 1 97.31 183 GLY B CA 1
ATOM 3840 C C . GLY B 1 183 ? -17.984 26.469 11.688 1 97.31 183 GLY B C 1
ATOM 3841 O O . GLY B 1 183 ? -17.703 25.812 10.688 1 97.31 183 GLY B O 1
ATOM 3842 N N . ASP B 1 184 ? -17.203 26.547 12.711 1 98.19 184 ASP B N 1
ATOM 3843 C CA . ASP B 1 184 ? -15.891 25.906 12.734 1 98.19 184 ASP B CA 1
ATOM 3844 C C . ASP B 1 184 ? -16.031 24.391 12.828 1 98.19 184 ASP B C 1
ATOM 3846 O O . ASP B 1 184 ? -17.016 23.891 13.352 1 98.19 184 ASP B O 1
ATOM 3850 N N . LEU B 1 185 ? -15.078 23.688 12.312 1 98.62 185 LEU B N 1
ATOM 3851 C CA . LEU B 1 185 ? -15.078 22.219 12.297 1 98.62 185 LEU B CA 1
ATOM 3852 C C . LEU B 1 185 ? -14.789 21.672 13.688 1 98.62 185 LEU B C 1
ATOM 3854 O O . LEU B 1 185 ? -13.938 22.188 14.406 1 98.62 185 LEU B O 1
ATOM 3858 N N . THR B 1 186 ? -15.508 20.656 14.055 1 98.31 186 THR B N 1
ATOM 3859 C CA . THR B 1 186 ? -15.305 19.922 15.305 1 98.31 186 THR B CA 1
ATOM 3860 C C . THR B 1 186 ? -14.812 18.516 15.039 1 98.31 186 THR B C 1
ATOM 3862 O O . THR B 1 186 ? -14.883 18.016 13.906 1 98.31 186 THR B O 1
ATOM 3865 N N . PRO B 1 187 ? -14.273 17.828 16.094 1 97.56 187 PRO B N 1
ATOM 3866 C CA . PRO B 1 187 ? -13.875 16.422 15.906 1 97.56 187 PRO B CA 1
ATOM 3867 C C . PRO B 1 187 ? -15.023 15.547 15.406 1 97.56 187 PRO B C 1
ATOM 3869 O O . PRO B 1 187 ? -14.82 14.688 14.539 1 97.56 187 PRO B O 1
ATOM 3872 N N . ASN B 1 188 ? -16.219 15.82 15.883 1 97.5 188 ASN B N 1
ATOM 3873 C CA . ASN B 1 188 ? -17.359 15.031 15.469 1 97.5 188 ASN B CA 1
ATOM 3874 C C . ASN B 1 188 ? -17.688 15.25 13.992 1 97.5 188 ASN B C 1
ATOM 3876 O O . ASN B 1 188 ? -18.109 14.32 13.305 1 97.5 188 ASN B O 1
ATOM 3880 N N . ASP B 1 189 ? -17.562 16.469 13.578 1 98.44 189 ASP B N 1
ATOM 3881 C CA . ASP B 1 189 ? -17.781 16.75 12.164 1 98.44 189 ASP B CA 1
ATOM 3882 C C . ASP B 1 189 ? -16.844 15.938 11.281 1 98.44 189 ASP B C 1
ATOM 3884 O O . ASP B 1 189 ? -17.25 15.375 10.273 1 98.44 189 ASP B O 1
ATOM 3888 N N . LEU B 1 190 ? -15.578 15.891 11.688 1 98.44 190 LEU B N 1
ATOM 3889 C CA . LEU B 1 190 ? -14.57 15.195 10.891 1 98.44 190 LEU B CA 1
ATOM 3890 C C . LEU B 1 190 ? -14.812 13.688 10.898 1 98.44 190 LEU B C 1
ATOM 3892 O O . LEU B 1 190 ? -14.641 13.023 9.875 1 98.44 190 LEU B O 1
ATOM 3896 N N . SER B 1 191 ? -15.219 13.133 12.055 1 97.69 191 SER B N 1
ATOM 3897 C CA . SER B 1 191 ? -15.562 11.711 12.102 1 97.69 191 SER B CA 1
ATOM 3898 C C . SER B 1 191 ? -16.703 11.391 11.141 1 97.69 191 SER B C 1
ATOM 3900 O O . SER B 1 191 ? -16.625 10.406 10.398 1 97.69 191 SER B O 1
ATOM 3902 N N . ARG B 1 192 ? -17.688 12.234 11.188 1 97.88 192 ARG B N 1
ATOM 3903 C CA . ARG B 1 192 ? -18.859 12.047 10.32 1 97.88 192 ARG B CA 1
ATOM 3904 C C . ARG B 1 192 ? -18.453 12.102 8.852 1 97.88 192 ARG B C 1
ATOM 3906 O O . ARG B 1 192 ? -18.875 11.258 8.055 1 97.88 192 ARG B O 1
ATOM 3913 N N . LEU B 1 193 ? -17.688 13.07 8.508 1 98.38 193 LEU B N 1
ATOM 3914 C CA . LEU B 1 193 ? -17.312 13.266 7.113 1 98.38 193 LEU B CA 1
ATOM 3915 C C . LEU B 1 193 ? -16.391 12.148 6.641 1 98.38 193 LEU B C 1
ATOM 3917 O O . LEU B 1 193 ? -16.484 11.695 5.496 1 98.38 193 LEU B O 1
ATOM 3921 N N . LEU B 1 194 ? -15.43 11.727 7.496 1 97.94 194 LEU B N 1
ATOM 3922 C CA . LEU B 1 194 ? -14.555 10.617 7.145 1 97.94 194 LEU B CA 1
ATOM 3923 C C . LEU B 1 194 ? -15.367 9.352 6.887 1 97.94 194 LEU B C 1
ATOM 3925 O O . LEU B 1 194 ? -15.109 8.633 5.914 1 97.94 194 LEU B O 1
ATOM 3929 N N . GLY B 1 195 ? -16.312 9.062 7.75 1 97.19 195 GLY B N 1
ATOM 3930 C CA . GLY B 1 195 ? -17.172 7.914 7.539 1 97.19 195 GLY B CA 1
ATOM 3931 C C . GLY B 1 195 ? -17.938 7.973 6.227 1 97.19 195 GLY B C 1
ATOM 3932 O O . GLY B 1 195 ? -17.969 6.992 5.48 1 97.19 195 GLY B O 1
ATOM 3933 N N . LYS B 1 196 ? -18.531 9.102 5.977 1 97.88 196 LYS B N 1
ATOM 3934 C CA . LYS B 1 196 ? -19.266 9.305 4.734 1 97.88 196 LYS B CA 1
ATOM 3935 C C . LYS B 1 196 ? -18.375 9.07 3.52 1 97.88 196 LYS B C 1
ATOM 3937 O O . LYS B 1 196 ? -18.766 8.391 2.572 1 97.88 196 LYS B O 1
ATOM 3942 N N . ARG B 1 197 ? -17.156 9.625 3.537 1 97.62 197 ARG B N 1
ATOM 3943 C CA . ARG B 1 197 ? -16.219 9.508 2.424 1 97.62 197 ARG B CA 1
ATOM 3944 C C . ARG B 1 197 ? -15.82 8.055 2.193 1 97.62 197 ARG B C 1
ATOM 3946 O O . ARG B 1 197 ? -15.68 7.621 1.048 1 97.62 197 ARG B O 1
ATOM 3953 N N . ARG B 1 198 ? -15.594 7.336 3.277 1 96.5 198 ARG B N 1
ATOM 3954 C CA . ARG B 1 198 ? -15.195 5.938 3.143 1 96.5 198 ARG B CA 1
ATOM 3955 C C . ARG B 1 198 ? -16.297 5.117 2.475 1 96.5 198 ARG B C 1
ATOM 3957 O O . ARG B 1 198 ? -16.016 4.293 1.601 1 96.5 198 ARG B O 1
ATOM 3964 N N . VAL B 1 199 ? -17.547 5.363 2.799 1 96.81 199 VAL B N 1
ATOM 3965 C CA . VAL B 1 199 ? -18.672 4.668 2.193 1 96.81 199 VAL B CA 1
ATOM 3966 C C . VAL B 1 199 ? -18.781 5.047 0.719 1 96.81 199 VAL B C 1
ATOM 3968 O O . VAL B 1 199 ? -18.906 4.176 -0.146 1 96.81 199 VAL B O 1
ATOM 3971 N N . GLU B 1 200 ? -18.688 6.32 0.43 1 96.88 200 GLU B N 1
ATOM 3972 C CA . GLU B 1 200 ? -18.812 6.809 -0.939 1 96.88 200 GLU B CA 1
ATOM 3973 C C . GLU B 1 200 ? -17.672 6.289 -1.815 1 96.88 200 GLU B C 1
ATOM 3975 O O . GLU B 1 200 ? -17.906 5.891 -2.961 1 96.88 200 GLU B O 1
ATOM 3980 N N . ALA B 1 201 ? -16.453 6.355 -1.253 1 95.19 201 ALA B N 1
ATOM 3981 C CA . ALA B 1 201 ? -15.297 5.891 -1.998 1 95.19 201 ALA B CA 1
ATOM 3982 C C . ALA B 1 201 ? -15.414 4.406 -2.334 1 95.19 201 ALA B C 1
ATOM 3984 O O . ALA B 1 201 ? -15.141 3.996 -3.465 1 95.19 201 ALA B O 1
ATOM 3985 N N . LYS B 1 202 ? -15.797 3.602 -1.369 1 94.19 202 LYS B N 1
ATOM 3986 C CA . LYS B 1 202 ? -15.93 2.166 -1.604 1 94.19 202 LYS B CA 1
ATOM 3987 C C . LYS B 1 202 ? -17.031 1.874 -2.617 1 94.19 202 LYS B C 1
ATOM 3989 O O . LYS B 1 202 ? -16.906 0.951 -3.426 1 94.19 202 LYS B O 1
ATOM 3994 N N . ARG B 1 203 ? -18.109 2.629 -2.625 1 94.19 203 ARG B N 1
ATOM 3995 C CA . ARG B 1 203 ? -19.203 2.461 -3.576 1 94.19 203 ARG B CA 1
ATOM 3996 C C . ARG B 1 203 ? -18.734 2.764 -5 1 94.19 203 ARG B C 1
ATOM 3998 O O . ARG B 1 203 ? -19.125 2.068 -5.941 1 94.19 203 ARG B O 1
ATOM 4005 N N . ARG B 1 204 ? -17.906 3.713 -5.113 1 93.44 204 ARG B N 1
ATOM 4006 C CA . ARG B 1 204 ? -17.531 4.211 -6.43 1 93.44 204 ARG B CA 1
ATOM 4007 C C . ARG B 1 204 ? -16.297 3.484 -6.953 1 93.44 204 ARG B C 1
ATOM 4009 O O . ARG B 1 204 ? -16.141 3.301 -8.164 1 93.44 204 ARG B O 1
ATOM 4016 N N . ASN B 1 205 ? -15.391 3.125 -6.098 1 92.81 205 ASN B N 1
ATOM 4017 C CA . ASN B 1 205 ? -14.078 2.59 -6.445 1 92.81 205 ASN B CA 1
ATOM 4018 C C . ASN B 1 205 ? -14 1.085 -6.203 1 92.81 205 ASN B C 1
ATOM 4020 O O . ASN B 1 205 ? -13.797 0.643 -5.07 1 92.81 205 ASN B O 1
ATOM 4024 N N . PRO B 1 206 ? -14.062 0.285 -7.219 1 90.69 206 PRO B N 1
ATOM 4025 C CA . PRO B 1 206 ? -14.016 -1.167 -7.031 1 90.69 206 PRO B CA 1
ATOM 4026 C C . PRO B 1 206 ? -12.664 -1.645 -6.508 1 90.69 206 PRO B C 1
ATOM 4028 O O . PRO B 1 206 ? -12.539 -2.787 -6.059 1 90.69 206 PRO B O 1
ATOM 4031 N N . LYS B 1 207 ? -11.688 -0.807 -6.586 1 88.12 207 LYS B N 1
ATOM 4032 C CA . LYS B 1 207 ? -10.352 -1.127 -6.094 1 88.12 207 LYS B CA 1
ATOM 4033 C C . LYS B 1 207 ? -10.109 -0.514 -4.715 1 88.12 207 LYS B C 1
ATOM 4035 O O . LYS B 1 207 ? -8.969 -0.378 -4.281 1 88.12 207 LYS B O 1
ATOM 4040 N N . PHE B 1 208 ? -11.242 -0.135 -4.059 1 89.94 208 PHE B N 1
ATOM 4041 C CA . PHE B 1 208 ? -11.156 0.511 -2.754 1 89.94 208 PHE B CA 1
ATOM 4042 C C . PHE B 1 208 ? -10.375 -0.351 -1.771 1 89.94 208 PHE B C 1
ATOM 4044 O O . PHE B 1 208 ? -10.648 -1.545 -1.63 1 89.94 208 PHE B O 1
ATOM 4051 N N . SER B 1 209 ? -9.352 0.277 -1.184 1 82.38 209 SER B N 1
ATOM 4052 C CA . SER B 1 209 ? -8.555 -0.343 -0.125 1 82.38 209 SER B CA 1
ATOM 4053 C C . SER B 1 209 ? -8.398 0.595 1.066 1 82.38 209 SER B C 1
ATOM 4055 O O . SER B 1 209 ? -8.312 1.813 0.897 1 82.38 209 SER B O 1
ATOM 4057 N N . LEU B 1 210 ? -8.414 0.007 2.221 1 79.62 210 LEU B N 1
ATOM 4058 C CA . LEU B 1 210 ? -8.297 0.818 3.428 1 79.62 210 LEU B CA 1
ATOM 4059 C C . LEU B 1 210 ? -7.559 0.057 4.523 1 79.62 210 LEU B C 1
ATOM 4061 O O . LEU B 1 210 ? -8.148 -0.278 5.555 1 79.62 210 LEU B O 1
ATOM 4065 N N . ALA B 1 211 ? -6.316 -0.065 4.25 1 75.25 211 ALA B N 1
ATOM 4066 C CA . ALA B 1 211 ? -5.465 -0.653 5.281 1 75.25 211 ALA B CA 1
ATOM 4067 C C . ALA B 1 211 ? -5.422 0.229 6.527 1 75.25 211 ALA B C 1
ATOM 4069 O O . ALA B 1 211 ? -5.797 1.402 6.477 1 75.25 211 ALA B O 1
ATOM 4070 N N . PHE B 1 212 ? -5.02 -0.343 7.637 1 76.31 212 PHE B N 1
ATOM 4071 C CA . PHE B 1 212 ? -4.996 0.355 8.914 1 76.31 212 PHE B CA 1
ATOM 4072 C C . PHE B 1 212 ? -4.176 1.637 8.812 1 76.31 212 PHE B C 1
ATOM 4074 O O . PHE B 1 212 ? -4.605 2.691 9.289 1 76.31 212 PHE B O 1
ATOM 4081 N N . VAL B 1 213 ? -3.074 1.574 8.156 1 77.38 213 VAL B N 1
ATOM 4082 C CA . VAL B 1 213 ? -2.182 2.723 8.047 1 77.38 213 VAL B CA 1
ATOM 4083 C C . VAL B 1 213 ? -2.867 3.842 7.27 1 77.38 213 VAL B C 1
ATOM 4085 O O . VAL B 1 213 ? -2.713 5.02 7.594 1 77.38 213 VAL B O 1
ATOM 4088 N N . HIS B 1 214 ? -3.646 3.461 6.344 1 84 214 HIS B N 1
ATOM 4089 C CA . HIS B 1 214 ? -4.328 4.449 5.516 1 84 214 HIS B CA 1
ATOM 4090 C C . HIS B 1 214 ? -5.484 5.098 6.27 1 84 214 HIS B C 1
ATOM 4092 O O . HIS B 1 214 ? -5.766 6.285 6.086 1 84 214 HIS B O 1
ATOM 4098 N N . LYS B 1 215 ? -6.191 4.301 7.129 1 87.31 215 LYS B N 1
ATOM 4099 C CA . LYS B 1 215 ? -7.211 4.867 8.008 1 87.31 215 LYS B CA 1
ATOM 4100 C C . LYS B 1 215 ? -6.617 5.934 8.922 1 87.31 215 LYS B C 1
ATOM 4102 O O . LYS B 1 215 ? -7.176 7.023 9.062 1 87.31 215 LYS B O 1
ATOM 4107 N N . MET B 1 216 ? -5.508 5.559 9.383 1 89.69 216 MET B N 1
ATOM 4108 C CA . MET B 1 216 ? -4.871 6.465 10.344 1 89.69 216 MET B CA 1
ATOM 4109 C C . MET B 1 216 ? -4.348 7.715 9.641 1 89.69 216 MET B C 1
ATOM 4111 O O . MET B 1 216 ? -4.395 8.812 10.203 1 89.69 216 MET B O 1
ATOM 4115 N N . PHE B 1 217 ? -3.875 7.535 8.445 1 89.06 217 PHE B N 1
ATOM 4116 C CA . PHE B 1 217 ? -3.42 8.695 7.691 1 89.06 217 PHE B CA 1
ATOM 4117 C C . PHE B 1 217 ? -4.574 9.648 7.418 1 89.06 217 PHE B C 1
ATOM 4119 O O . PHE B 1 217 ? -4.418 10.867 7.516 1 89.06 217 PHE B O 1
ATOM 4126 N N . GLY B 1 218 ? -5.691 9.07 7.023 1 93.44 218 GLY B N 1
ATOM 4127 C CA . GLY B 1 218 ? -6.867 9.898 6.805 1 93.44 218 GLY B CA 1
ATOM 4128 C C . GLY B 1 218 ? -7.273 10.688 8.039 1 93.44 218 GLY B C 1
ATOM 4129 O O . GLY B 1 218 ? -7.508 11.891 7.961 1 93.44 218 GLY B O 1
ATOM 4130 N N . SER B 1 219 ? -7.32 10.023 9.133 1 96.19 219 SER B N 1
ATOM 4131 C CA . SER B 1 219 ? -7.723 10.664 10.383 1 96.19 219 SER B CA 1
ATOM 4132 C C . SER B 1 219 ? -6.672 11.664 10.859 1 96.19 219 SER B C 1
ATOM 4134 O O . SER B 1 219 ? -7.008 12.688 11.461 1 96.19 219 SER B O 1
ATOM 4136 N N . SER B 1 220 ? -5.43 11.312 10.609 1 96 220 SER B N 1
ATOM 4137 C CA . SER B 1 220 ? -4.355 12.242 10.953 1 96 220 SER B CA 1
ATOM 4138 C C . SER B 1 220 ? -4.469 13.531 10.148 1 96 220 SER B C 1
ATOM 4140 O O . SER B 1 220 ? -4.344 14.625 10.703 1 96 220 SER B O 1
ATOM 4142 N N . ASN B 1 221 ? -4.688 13.383 8.891 1 95.69 221 ASN B N 1
ATOM 4143 C CA . ASN B 1 221 ? -4.859 14.555 8.039 1 95.69 221 ASN B CA 1
ATOM 4144 C C . ASN B 1 221 ? -6.031 15.422 8.5 1 95.69 221 ASN B C 1
ATOM 4146 O O . ASN B 1 221 ? -5.914 16.641 8.57 1 95.69 221 ASN B O 1
ATOM 4150 N N . ALA B 1 222 ? -7.102 14.812 8.797 1 97.56 222 ALA B N 1
ATOM 4151 C CA . ALA B 1 222 ? -8.273 15.523 9.305 1 97.56 222 ALA B CA 1
ATOM 4152 C C . ALA B 1 222 ? -7.957 16.234 10.617 1 97.56 222 ALA B C 1
ATOM 4154 O O . ALA B 1 222 ? -8.328 17.391 10.805 1 97.56 222 ALA B O 1
ATOM 4155 N N . SER B 1 223 ? -7.273 15.531 11.461 1 98 223 SER B N 1
ATOM 4156 C CA . SER B 1 223 ? -6.977 16.062 12.781 1 98 223 SER B CA 1
ATOM 4157 C C . SER B 1 223 ? -6.004 17.234 12.703 1 98 223 SER B C 1
ATOM 4159 O O . SER B 1 223 ? -5.961 18.078 13.602 1 98 223 SER B O 1
ATOM 4161 N N . THR B 1 224 ? -5.199 17.297 11.672 1 97.75 224 THR B N 1
ATOM 4162 C CA . THR B 1 224 ? -4.328 18.438 11.445 1 97.75 224 THR B CA 1
ATOM 4163 C C . THR B 1 224 ? -5.148 19.719 11.258 1 97.75 224 THR B C 1
ATOM 4165 O O . THR B 1 224 ? -4.75 20.781 11.719 1 97.75 224 THR B O 1
ATOM 4168 N N . LEU B 1 225 ? -6.305 19.625 10.664 1 98.44 225 LEU B N 1
ATOM 4169 C CA . LEU B 1 225 ? -7.188 20.781 10.484 1 98.44 225 LEU B CA 1
ATOM 4170 C C . LEU B 1 225 ? -7.652 21.312 11.828 1 98.44 225 LEU B C 1
ATOM 4172 O O . LEU B 1 225 ? -7.82 22.531 11.992 1 98.44 225 LEU B O 1
ATOM 4176 N N . LEU B 1 226 ? -7.805 20.422 12.766 1 97.94 226 LEU B N 1
ATOM 4177 C CA . LEU B 1 226 ? -8.258 20.797 14.102 1 97.94 226 LEU B CA 1
ATOM 4178 C C . LEU B 1 226 ? -7.102 21.344 14.93 1 97.94 226 LEU B C 1
ATOM 4180 O O . LEU B 1 226 ? -7.246 22.391 15.586 1 97.94 226 LEU B O 1
ATOM 4184 N N . THR B 1 227 ? -5.965 20.688 14.859 1 97.75 227 THR B N 1
ATOM 4185 C CA . THR B 1 227 ? -4.887 21 15.797 1 97.75 227 THR B CA 1
ATOM 4186 C C . THR B 1 227 ? -4.07 22.188 15.312 1 97.75 227 THR B C 1
ATOM 4188 O O . THR B 1 227 ? -3.748 23.094 16.094 1 97.75 227 THR B O 1
ATOM 4191 N N . ILE B 1 228 ? -3.785 22.297 14.039 1 98 228 ILE B N 1
ATOM 4192 C CA . ILE B 1 228 ? -2.906 23.328 13.492 1 98 228 ILE B CA 1
ATOM 4193 C C . ILE B 1 228 ? -3.723 24.562 13.117 1 98 228 ILE B C 1
ATOM 4195 O O . ILE B 1 228 ? -3.252 25.688 13.258 1 98 228 ILE B O 1
ATOM 4199 N N . PHE B 1 229 ? -4.973 24.359 12.719 1 98.12 229 PHE B N 1
ATOM 4200 C CA . PHE B 1 229 ? -5.77 25.484 12.242 1 98.12 229 PHE B CA 1
ATOM 4201 C C . PHE B 1 229 ? -6.938 25.766 13.18 1 98.12 229 PHE B C 1
ATOM 4203 O O . PHE B 1 229 ? -7.703 26.703 12.969 1 98.12 229 PHE B O 1
ATOM 4210 N N . GLY B 1 230 ? -7.102 24.906 14.172 1 97.25 230 GLY B N 1
ATOM 4211 C CA . GLY B 1 230 ? -8.148 25.125 15.156 1 97.25 230 GLY B CA 1
ATOM 4212 C C . GLY B 1 230 ? -9.539 24.812 14.633 1 97.25 230 GLY B C 1
ATOM 4213 O O . GLY B 1 230 ? -10.539 25.188 15.25 1 97.25 230 GLY B O 1
ATOM 4214 N N . GLY B 1 231 ? -9.602 24.234 13.445 1 98.25 231 GLY B N 1
ATOM 4215 C CA . GLY B 1 231 ? -10.898 23.969 12.836 1 98.25 231 GLY B CA 1
ATOM 4216 C C . GLY B 1 231 ? -11.562 25.234 12.297 1 98.25 231 GLY B C 1
ATOM 4217 O O . GLY B 1 231 ? -12.719 25.188 11.875 1 98.25 231 GLY B O 1
ATOM 4218 N N . ARG B 1 232 ? -10.906 26.344 12.25 1 98.06 232 ARG B N 1
ATOM 4219 C CA . ARG B 1 232 ? -11.477 27.625 11.875 1 98.06 232 ARG B CA 1
ATOM 4220 C C . ARG B 1 232 ? -11.672 27.719 10.359 1 98.06 232 ARG B C 1
ATOM 4222 O O . ARG B 1 232 ? -10.703 27.828 9.609 1 98.06 232 ARG B O 1
ATOM 4229 N N . VAL B 1 233 ? -12.828 27.75 9.922 1 98.06 233 VAL B N 1
ATOM 4230 C CA . VAL B 1 233 ? -13.172 27.719 8.508 1 98.06 233 VAL B CA 1
ATOM 4231 C C . VAL B 1 233 ? -12.602 28.953 7.805 1 98.06 233 VAL B C 1
ATOM 4233 O O . VAL B 1 233 ? -12.195 28.875 6.645 1 98.06 233 VAL B O 1
ATOM 4236 N N . GLN B 1 234 ? -12.555 30.062 8.523 1 97.19 234 GLN B N 1
ATOM 4237 C CA . GLN B 1 234 ? -12.008 31.297 7.945 1 97.19 234 GLN B CA 1
ATOM 4238 C C . GLN B 1 234 ? -10.562 31.094 7.504 1 97.19 234 GLN B C 1
ATOM 4240 O O . GLN B 1 234 ? -10.141 31.609 6.473 1 97.19 234 GLN B O 1
ATOM 4245 N N . ASP B 1 235 ? -9.766 30.406 8.273 1 98.12 235 ASP B N 1
ATOM 4246 C CA . ASP B 1 235 ? -8.375 30.094 7.934 1 98.12 235 ASP B CA 1
ATOM 4247 C C . ASP B 1 235 ? -8.297 28.938 6.945 1 98.12 235 ASP B C 1
ATOM 4249 O O . ASP B 1 235 ? -7.438 28.938 6.059 1 98.12 235 ASP B O 1
ATOM 4253 N N . LEU B 1 236 ? -9.219 28 7.035 1 98.69 236 LEU B N 1
ATOM 4254 C CA . LEU B 1 236 ? -9.164 26.781 6.227 1 98.69 236 LEU B CA 1
ATOM 4255 C C . LEU B 1 236 ? -9.594 27.062 4.793 1 98.69 236 LEU B C 1
ATOM 4257 O O . LEU B 1 236 ? -9.164 26.391 3.863 1 98.69 236 LEU B O 1
ATOM 4261 N N . HIS B 1 237 ? -10.398 28.062 4.602 1 98.38 237 HIS B N 1
ATOM 4262 C CA . HIS B 1 237 ? -10.93 28.344 3.275 1 98.38 237 HIS B CA 1
ATOM 4263 C C . HIS B 1 237 ? -9.805 28.625 2.279 1 98.38 237 HIS B C 1
ATOM 4265 O O . HIS B 1 237 ? -9.641 27.891 1.305 1 98.38 237 HIS B O 1
ATOM 4271 N N . PRO B 1 238 ? -8.93 29.656 2.516 1 98.31 238 PRO B N 1
ATOM 4272 C CA . PRO B 1 238 ? -7.848 29.859 1.556 1 98.31 238 PRO B CA 1
ATOM 4273 C C . PRO B 1 238 ? -6.84 28.719 1.548 1 98.31 238 PRO B C 1
ATOM 4275 O O . PRO B 1 238 ? -6.258 28.406 0.504 1 98.31 238 PRO B O 1
ATOM 4278 N N . PHE B 1 239 ? -6.641 28.094 2.646 1 98.69 239 PHE B N 1
ATOM 4279 C CA . PHE B 1 239 ? -5.684 27 2.773 1 98.69 239 PHE B CA 1
ATOM 4280 C C . PHE B 1 239 ? -6.082 25.828 1.884 1 98.69 239 PHE B C 1
ATOM 4282 O O . PHE B 1 239 ? -5.246 25.281 1.173 1 98.69 239 PHE B O 1
ATOM 4289 N N . LEU B 1 240 ? -7.352 25.422 1.888 1 98.75 240 LEU B N 1
ATOM 4290 C CA . LEU B 1 240 ? -7.781 24.203 1.198 1 98.75 240 LEU B CA 1
ATOM 4291 C C . LEU B 1 240 ? -8.148 24.516 -0.25 1 98.75 240 LEU B C 1
ATOM 4293 O O . LEU B 1 240 ? -7.969 23.672 -1.131 1 98.75 240 LEU B O 1
ATOM 4297 N N . HIS B 1 241 ? -8.594 25.75 -0.556 1 98.19 241 HIS B N 1
ATOM 4298 C CA . HIS B 1 241 ? -9.008 26.094 -1.911 1 98.19 241 HIS B CA 1
ATOM 4299 C C . HIS B 1 241 ? -7.809 26.531 -2.754 1 98.19 241 HIS B C 1
ATOM 4301 O O . HIS B 1 241 ? -7.789 26.297 -3.967 1 98.19 241 HIS B O 1
ATOM 4307 N N . GLU B 1 242 ? -6.863 27.156 -2.08 1 98.25 242 GLU B N 1
ATOM 4308 C CA . GLU B 1 242 ? -5.777 27.781 -2.83 1 98.25 242 GLU B CA 1
ATOM 4309 C C . GLU B 1 242 ? -4.422 27.203 -2.414 1 98.25 242 GLU B C 1
ATOM 4311 O O . GLU B 1 242 ? -3.406 27.484 -3.059 1 98.25 242 GLU B O 1
ATOM 4316 N N . GLU B 1 243 ? -4.477 26.391 -1.343 1 98.56 243 GLU B N 1
ATOM 4317 C CA . GLU B 1 243 ? -3.225 25.938 -0.742 1 98.56 243 GLU B CA 1
ATOM 4318 C C . GLU B 1 243 ? -2.299 27.125 -0.463 1 98.56 243 GLU B C 1
ATOM 4320 O O . GLU B 1 243 ? -1.135 27.109 -0.873 1 98.56 243 GLU B O 1
ATOM 4325 N N . ARG B 1 244 ? -2.877 28.078 0.308 1 98.69 244 ARG B N 1
ATOM 4326 C CA . ARG B 1 244 ? -2.271 29.344 0.711 1 98.69 244 ARG B CA 1
ATOM 4327 C C . ARG B 1 244 ? -2.389 29.547 2.219 1 98.69 244 ARG B C 1
ATOM 4329 O O . ARG B 1 244 ? -3.441 29.281 2.805 1 98.69 244 ARG B O 1
ATOM 4336 N N . LEU B 1 245 ? -1.273 29.938 2.799 1 98.5 245 LEU B N 1
ATOM 4337 C CA . LEU B 1 245 ? -1.335 30.312 4.207 1 98.5 245 LEU B CA 1
ATOM 4338 C C . LEU B 1 245 ? -1.995 31.672 4.379 1 98.5 245 LEU B C 1
ATOM 4340 O O . LEU B 1 245 ? -1.565 32.656 3.768 1 98.5 245 LEU B O 1
ATOM 4344 N N . PRO B 1 246 ? -3.055 31.719 5.164 1 97.5 246 PRO B N 1
ATOM 4345 C CA . PRO B 1 246 ? -3.77 33 5.305 1 97.5 246 PRO B CA 1
ATOM 4346 C C . PRO B 1 246 ? -2.92 34.062 5.965 1 97.5 246 PRO B C 1
ATOM 4348 O O . PRO B 1 246 ? -2.129 33.781 6.863 1 97.5 246 PRO B O 1
ATOM 4351 N N . ASP B 1 247 ? -3.205 35.344 5.559 1 95.56 247 ASP B N 1
ATOM 4352 C CA . ASP B 1 247 ? -2.562 36.469 6.219 1 95.56 247 ASP B CA 1
ATOM 4353 C C . ASP B 1 247 ? -2.98 36.562 7.684 1 95.56 247 ASP B C 1
ATOM 4355 O O . ASP B 1 247 ? -4.152 36.375 8.016 1 95.56 247 ASP B O 1
ATOM 4359 N N . GLY B 1 248 ? -1.984 36.781 8.508 1 96.56 248 GLY B N 1
ATOM 4360 C CA . GLY B 1 248 ? -2.268 36.938 9.922 1 96.56 248 GLY B CA 1
ATOM 4361 C C . GLY B 1 248 ? -2.371 35.625 10.664 1 96.56 248 GLY B C 1
ATOM 4362 O O . GLY B 1 248 ? -2.447 35.594 11.898 1 96.56 248 GLY B O 1
ATOM 4363 N N . TRP B 1 249 ? -2.367 34.531 9.922 1 97.62 249 TRP B N 1
ATOM 4364 C CA . TRP B 1 249 ? -2.535 33.219 10.539 1 97.62 249 TRP B CA 1
ATOM 4365 C C . TRP B 1 249 ? -1.232 32.75 11.172 1 97.62 249 TRP B C 1
ATOM 4367 O O . TRP B 1 249 ? -0.146 33.031 10.664 1 97.62 249 TRP B O 1
ATOM 4377 N N . GLU B 1 250 ? -1.276 32.125 12.234 1 97.31 250 GLU B N 1
ATOM 4378 C CA . GLU B 1 250 ? -0.226 31.297 12.844 1 97.31 250 GLU B CA 1
ATOM 4379 C C . GLU B 1 250 ? -0.791 30 13.398 1 97.31 250 GLU B C 1
ATOM 4381 O O . 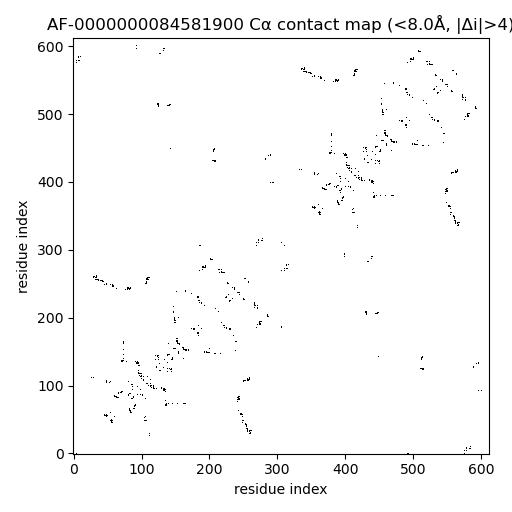GLU B 1 250 ? -1.995 29.891 13.641 1 97.31 250 GLU B O 1
ATOM 4386 N N . PRO B 1 251 ? 0.033 28.969 13.57 1 97.62 251 PRO B N 1
ATOM 4387 C CA . PRO B 1 251 ? -0.487 27.719 14.102 1 97.62 251 PRO B CA 1
ATOM 4388 C C . PRO B 1 251 ? -1.22 27.891 15.43 1 97.62 251 PRO B C 1
ATOM 4390 O O . PRO B 1 251 ? -0.8 28.688 16.266 1 97.62 251 PRO B O 1
ATOM 4393 N N . ARG B 1 252 ? -2.25 27.109 15.531 1 96.75 252 ARG B N 1
ATOM 4394 C CA . ARG B 1 252 ? -3.068 27.25 16.734 1 96.75 252 ARG B CA 1
ATOM 4395 C C . ARG B 1 252 ? -2.492 26.438 17.891 1 96.75 252 ARG B C 1
ATOM 4397 O O . ARG B 1 252 ? -2.814 26.688 19.047 1 96.75 252 ARG B O 1
ATOM 4404 N N . THR B 1 253 ? -1.705 25.422 17.547 1 96.88 253 THR B N 1
ATOM 4405 C CA . THR B 1 253 ? -0.909 24.797 18.594 1 96.88 253 THR B CA 1
ATOM 4406 C C . THR B 1 253 ? 0.23 25.703 19.047 1 96.88 253 THR B C 1
ATOM 4408 O O . THR B 1 253 ? 1.15 25.984 18.266 1 96.88 253 THR B O 1
ATOM 4411 N N . ARG B 1 254 ? 0.276 26.109 20.312 1 97.44 254 ARG B N 1
ATOM 4412 C CA . ARG B 1 254 ? 1.234 27.109 20.781 1 97.44 254 ARG B CA 1
ATOM 4413 C C . ARG B 1 254 ? 2.229 26.484 21.766 1 97.44 254 ARG B C 1
ATOM 4415 O O . ARG B 1 254 ? 2.926 27.203 22.484 1 97.44 254 ARG B O 1
ATOM 4422 N N . ARG B 1 255 ? 2.24 25.125 21.781 1 97.25 255 ARG B N 1
ATOM 4423 C CA . ARG B 1 255 ? 3.145 24.422 22.688 1 97.25 255 ARG B CA 1
ATOM 4424 C C . ARG B 1 255 ? 4.598 24.797 22.406 1 97.25 255 ARG B C 1
ATOM 4426 O O . ARG B 1 255 ? 4.996 24.922 21.25 1 97.25 255 ARG B O 1
ATOM 4433 N N . ARG B 1 256 ? 5.379 24.922 23.422 1 97.06 256 ARG B N 1
ATOM 4434 C CA . ARG B 1 256 ? 6.758 25.375 23.281 1 97.06 256 ARG B CA 1
ATOM 4435 C C . ARG B 1 256 ? 7.586 24.391 22.469 1 97.06 256 ARG B C 1
ATOM 4437 O O . ARG B 1 256 ? 8.453 24.797 21.688 1 97.06 256 ARG B O 1
ATOM 4444 N N . MET B 1 257 ? 7.324 23.141 22.656 1 97.38 257 MET B N 1
ATOM 4445 C CA . MET B 1 257 ? 8.055 22.141 21.875 1 97.38 257 MET B CA 1
ATOM 4446 C C . MET B 1 257 ? 7.266 21.734 20.641 1 97.38 257 MET B C 1
ATOM 4448 O O . MET B 1 257 ? 7.594 20.75 19.984 1 97.38 257 MET B O 1
ATOM 4452 N N . GLY B 1 258 ? 6.223 22.516 20.375 1 98.06 258 GLY B N 1
ATOM 4453 C CA . GLY B 1 258 ? 5.379 22.172 19.234 1 98.06 258 GLY B CA 1
ATOM 4454 C C . GLY B 1 258 ? 4.438 21.031 19.516 1 98.06 258 GLY B C 1
ATOM 4455 O O . GLY B 1 258 ? 4.41 20.5 20.625 1 98.06 258 GLY B O 1
ATOM 4456 N N . LEU B 1 259 ? 3.594 20.688 18.578 1 98.38 259 LEU B N 1
ATOM 4457 C CA . LEU B 1 259 ? 2.672 19.562 18.688 1 98.38 259 LEU B CA 1
ATOM 4458 C C . LEU B 1 259 ? 3.424 18.234 18.641 1 98.38 259 LEU B C 1
ATOM 4460 O O . LEU B 1 259 ? 3.975 17.875 17.594 1 98.38 259 LEU B O 1
ATOM 4464 N N . THR B 1 260 ? 3.463 17.516 19.734 1 98.06 260 THR B N 1
ATOM 4465 C CA . THR B 1 260 ? 4.133 16.234 19.781 1 98.06 260 THR B CA 1
ATOM 4466 C C . THR B 1 260 ? 3.258 15.141 19.188 1 98.06 260 THR B C 1
ATOM 4468 O O . THR B 1 260 ? 2.055 15.336 18.984 1 98.06 260 THR B O 1
ATOM 4471 N N . ILE B 1 261 ? 3.863 14.008 18.844 1 97.12 261 ILE B N 1
ATOM 4472 C CA . ILE B 1 261 ? 3.139 12.859 18.312 1 97.12 261 ILE B CA 1
ATOM 4473 C C . ILE B 1 261 ? 2.107 12.383 19.328 1 97.12 261 ILE B C 1
ATOM 4475 O O . ILE B 1 261 ? 0.955 12.117 18.984 1 97.12 261 ILE B O 1
ATOM 4479 N N . ALA B 1 262 ? 2.51 12.258 20.578 1 95.38 262 ALA B N 1
ATOM 4480 C CA . ALA B 1 262 ? 1.618 11.82 21.641 1 95.38 262 ALA B CA 1
ATOM 4481 C C . ALA B 1 262 ? 0.413 12.75 21.766 1 95.38 262 ALA B C 1
ATOM 4483 O O . ALA B 1 262 ? -0.728 12.289 21.844 1 95.38 262 ALA B O 1
ATOM 4484 N N . GLU B 1 263 ? 0.66 14.078 21.812 1 97 263 GLU B N 1
ATOM 4485 C CA . GLU B 1 263 ? -0.424 15.047 21.922 1 97 263 GLU B CA 1
ATOM 4486 C C . GLU B 1 263 ? -1.338 14.992 20.703 1 97 263 GLU B C 1
ATOM 4488 O O . GLU B 1 263 ? -2.559 15.117 20.828 1 97 263 GLU B O 1
ATOM 4493 N N . PHE B 1 264 ? -0.749 14.867 19.562 1 97.81 264 PHE B N 1
ATOM 4494 C CA . PHE B 1 264 ? -1.513 14.781 18.328 1 97.81 264 PHE B CA 1
ATOM 4495 C C . PHE B 1 264 ? -2.471 13.594 18.359 1 97.81 264 PHE B C 1
ATOM 4497 O O . PHE B 1 264 ? -3.621 13.703 17.938 1 97.81 264 PHE B O 1
ATOM 4504 N N . ASN B 1 265 ? -2.008 12.469 18.859 1 95.62 265 ASN B N 1
ATOM 4505 C CA . ASN B 1 265 ? -2.795 11.242 18.875 1 95.62 265 ASN B CA 1
ATOM 4506 C C . ASN B 1 265 ? -3.982 11.352 19.828 1 95.62 265 ASN B C 1
ATOM 4508 O O . ASN B 1 265 ? -4.957 10.609 19.703 1 95.62 265 ASN B O 1
ATOM 4512 N N . LEU B 1 266 ? -3.941 12.242 20.766 1 94.5 266 LEU B N 1
ATOM 4513 C CA . LEU B 1 266 ? -5.086 12.5 21.641 1 94.5 266 LEU B CA 1
ATOM 4514 C C . LEU B 1 266 ? -6.254 13.07 20.828 1 94.5 266 LEU B C 1
ATOM 4516 O O . LEU B 1 266 ? -7.402 13.023 21.281 1 94.5 266 LEU B O 1
ATOM 4520 N N . THR B 1 267 ? -5.996 13.648 19.672 1 96.44 267 THR B N 1
ATOM 4521 C CA . THR B 1 267 ? -7.035 14.141 18.766 1 96.44 267 THR B CA 1
ATOM 4522 C C . THR B 1 267 ? -7.344 13.109 17.688 1 96.44 267 THR B C 1
ATOM 4524 O O . THR B 1 267 ? -8.508 12.836 17.391 1 96.44 267 THR B O 1
ATOM 4527 N N . VAL B 1 268 ? -6.332 12.484 17.125 1 97.5 268 VAL B N 1
ATOM 4528 C CA . VAL B 1 268 ? -6.457 11.578 15.977 1 97.5 268 VAL B CA 1
ATOM 4529 C C . VAL B 1 268 ? -7.281 10.359 16.375 1 97.5 268 VAL B C 1
ATOM 4531 O O . VAL B 1 268 ? -8.211 9.969 15.656 1 97.5 268 VAL B O 1
ATOM 4534 N N . LEU B 1 269 ? -6.934 9.773 17.469 1 94.81 269 LEU B N 1
ATOM 4535 C CA . LEU B 1 269 ? -7.543 8.508 17.859 1 94.81 269 LEU B CA 1
ATOM 4536 C C . LEU B 1 269 ? -9.039 8.68 18.125 1 94.81 269 LEU B C 1
ATOM 4538 O O . LEU B 1 269 ? -9.852 7.918 17.594 1 94.81 269 LEU B O 1
ATOM 4542 N N . PRO B 1 270 ? -9.438 9.727 18.875 1 94.38 270 PRO B N 1
ATOM 4543 C CA . PRO B 1 270 ? -10.875 9.93 19.047 1 94.38 270 PRO B CA 1
ATOM 4544 C C . PRO B 1 270 ? -11.609 10.18 17.734 1 94.38 270 PRO B C 1
ATOM 4546 O O . PRO B 1 270 ? -12.719 9.688 17.531 1 94.38 270 PRO B O 1
ATOM 4549 N N . VAL B 1 271 ? -11.039 10.93 16.828 1 97.12 271 VAL B N 1
ATOM 4550 C CA . VAL B 1 271 ? -11.656 11.18 15.531 1 97.12 271 VAL B CA 1
ATOM 4551 C C . VAL B 1 271 ? -11.859 9.859 14.789 1 97.12 271 VAL B C 1
ATOM 4553 O O . VAL B 1 271 ? -12.945 9.586 14.281 1 97.12 271 VAL B O 1
ATOM 4556 N N . GLU B 1 272 ? -10.844 9.008 14.766 1 96.69 272 GLU B N 1
ATOM 4557 C CA . GLU B 1 272 ? -10.906 7.73 14.062 1 96.69 272 GLU B CA 1
ATOM 4558 C C . GLU B 1 272 ? -11.914 6.789 14.719 1 96.69 272 GLU B C 1
ATOM 4560 O O . GLU B 1 272 ? -12.734 6.176 14.039 1 96.69 272 GLU B O 1
ATOM 4565 N N . LEU B 1 273 ? -11.891 6.711 16.031 1 94.12 273 LEU B N 1
ATOM 4566 C CA . LEU B 1 273 ? -12.672 5.719 16.766 1 94.12 273 LEU B CA 1
ATOM 4567 C C . LEU B 1 273 ? -14.141 6.109 16.797 1 94.12 273 LEU B C 1
ATOM 4569 O O . LEU B 1 273 ? -15 5.277 17.109 1 94.12 273 LEU B O 1
ATOM 4573 N N . SER B 1 274 ? -14.422 7.375 16.422 1 95.62 274 SER B N 1
ATOM 4574 C CA . SER B 1 274 ? -15.805 7.832 16.484 1 95.62 274 SER B CA 1
ATOM 4575 C C . SER B 1 274 ? -16.484 7.699 15.125 1 95.62 274 SER B C 1
ATOM 4577 O O . SER B 1 274 ? -17.625 8.125 14.945 1 95.62 274 SER B O 1
ATOM 4579 N N . ILE B 1 275 ? -15.859 7.156 14.195 1 95.75 275 ILE B N 1
ATOM 4580 C CA . ILE B 1 275 ? -16.453 6.938 12.875 1 95.75 275 ILE B CA 1
ATOM 4581 C C . ILE B 1 275 ? -17.484 5.816 12.953 1 95.75 275 ILE B C 1
ATOM 4583 O O . ILE B 1 275 ? -17.125 4.641 13.047 1 95.75 275 ILE B O 1
ATOM 4587 N N . GLN B 1 276 ? -18.703 6.113 12.805 1 94.62 276 GLN B N 1
ATOM 4588 C CA . GLN B 1 276 ? -19.812 5.199 13.016 1 94.62 276 GLN B CA 1
ATOM 4589 C C . GLN B 1 276 ? -19.906 4.168 11.898 1 94.62 276 GLN B C 1
ATOM 4591 O O . GLN B 1 276 ? -20.281 3.018 12.133 1 94.62 276 GLN B O 1
ATOM 4596 N N . GLU B 1 277 ? -19.531 4.52 10.727 1 94.06 277 GLU B N 1
ATOM 4597 C CA . GLU B 1 277 ? -19.656 3.66 9.547 1 94.06 277 GLU B CA 1
ATOM 4598 C C . GLU B 1 277 ? -18.75 2.447 9.648 1 94.06 277 GLU B C 1
ATOM 4600 O O . GLU B 1 277 ? -18.922 1.461 8.938 1 94.06 277 GLU B O 1
ATOM 4605 N N . GLU B 1 278 ? -17.781 2.564 10.547 1 91.56 278 GLU B N 1
ATOM 4606 C CA . GLU B 1 278 ? -16.859 1.455 10.758 1 91.56 278 GLU B CA 1
ATOM 4607 C C . GLU B 1 278 ? -17.531 0.321 11.531 1 91.56 278 GLU B C 1
ATOM 4609 O O . GLU B 1 278 ? -17.031 -0.808 11.539 1 91.56 278 GLU B O 1
ATOM 4614 N N . VAL B 1 279 ? -18.688 0.557 12.156 1 90.69 279 VAL B N 1
ATOM 4615 C CA . VAL B 1 279 ? -19.234 -0.476 13.031 1 90.69 279 VAL B CA 1
ATOM 4616 C C . VAL B 1 279 ? -20.703 -0.722 12.688 1 90.69 279 VAL B C 1
ATOM 4618 O O . VAL B 1 279 ? -21.312 -1.668 13.188 1 90.69 279 VAL B O 1
ATOM 4621 N N . ASP B 1 280 ? -21.266 0.065 11.867 1 91.94 280 ASP B N 1
ATOM 4622 C CA . ASP B 1 280 ? -22.703 -0.091 11.625 1 91.94 280 ASP B CA 1
ATOM 4623 C C . ASP B 1 280 ? -22.953 -0.895 10.352 1 91.94 280 ASP B C 1
ATOM 4625 O O . ASP B 1 280 ? -24.109 -1.06 9.93 1 91.94 280 ASP B O 1
ATOM 4629 N N . GLY B 1 281 ? -21.922 -1.323 9.664 1 90 281 GLY B N 1
ATOM 4630 C CA . GLY B 1 281 ? -22.062 -2.203 8.508 1 90 281 GLY B CA 1
ATOM 4631 C C . GLY B 1 281 ? -22.141 -1.454 7.195 1 90 281 GLY B C 1
ATOM 4632 O O . GLY B 1 281 ? -22.125 -2.066 6.125 1 90 281 GLY B O 1
ATOM 4633 N N . SER B 1 282 ? -22.172 -0.146 7.207 1 92.56 282 SER B N 1
ATOM 4634 C CA . SER B 1 282 ? -22.328 0.665 6.004 1 92.56 282 SER B CA 1
ATOM 4635 C C . SER B 1 282 ? -21.156 0.483 5.055 1 92.56 282 SER B C 1
ATOM 4637 O O . SER B 1 282 ? -21.344 0.334 3.846 1 92.56 282 SER B O 1
ATOM 4639 N N . ILE B 1 283 ? -19.984 0.516 5.625 1 91.62 283 ILE B N 1
ATOM 4640 C CA . ILE B 1 283 ? -18.812 0.352 4.789 1 91.62 283 ILE B CA 1
ATOM 4641 C C . ILE B 1 283 ? -18.781 -1.058 4.203 1 91.62 283 ILE B C 1
ATOM 4643 O O . ILE B 1 283 ? -18.484 -1.238 3.018 1 91.62 283 ILE B O 1
ATOM 4647 N N . ALA B 1 284 ? -19.125 -2.045 4.953 1 87.56 284 ALA B N 1
ATOM 4648 C CA . ALA B 1 284 ? -19.125 -3.434 4.5 1 87.56 284 ALA B CA 1
ATOM 4649 C C . ALA B 1 284 ? -20.078 -3.633 3.326 1 87.56 284 ALA B C 1
ATOM 4651 O O . ALA B 1 284 ? -19.766 -4.363 2.383 1 87.56 284 ALA B O 1
ATOM 4652 N N . ARG B 1 285 ? -21.125 -3.002 3.277 1 90.25 285 ARG B N 1
ATOM 4653 C CA . ARG B 1 285 ? -22.188 -3.201 2.287 1 90.25 285 ARG B CA 1
ATOM 4654 C C . ARG B 1 285 ? -21.938 -2.348 1.048 1 90.25 285 ARG B C 1
ATOM 4656 O O . ARG B 1 285 ? -22.453 -2.646 -0.031 1 90.25 285 ARG B O 1
ATOM 4663 N N . ALA B 1 286 ? -21.125 -1.37 1.188 1 93.19 286 ALA B N 1
ATOM 4664 C CA . ALA B 1 286 ? -20.953 -0.398 0.111 1 93.19 286 ALA B CA 1
ATOM 4665 C C . ALA B 1 286 ? -20.312 -1.046 -1.113 1 93.19 286 ALA B C 1
ATOM 4667 O O . ALA B 1 286 ? -19.344 -1.813 -0.989 1 93.19 286 ALA B O 1
ATOM 4668 N N . GLY B 1 287 ? -20.812 -0.771 -2.289 1 90.69 287 GLY B N 1
ATOM 4669 C CA . GLY B 1 287 ? -20.219 -1.188 -3.547 1 90.69 287 GLY B CA 1
ATOM 4670 C C . GLY B 1 287 ? -20.688 -2.553 -4.008 1 90.69 287 GLY B C 1
ATOM 4671 O O . GLY B 1 287 ? -20.453 -2.941 -5.156 1 90.69 287 GLY B O 1
ATOM 4672 N N . GLN B 1 288 ? -21.312 -3.363 -3.26 1 87.94 288 GLN B N 1
ATOM 4673 C CA . GLN B 1 288 ? -21.734 -4.715 -3.621 1 87.94 288 GLN B CA 1
ATOM 4674 C C . GLN B 1 288 ? -22.859 -4.688 -4.648 1 87.94 288 GLN B C 1
ATOM 4676 O O . GLN B 1 288 ? -23.125 -5.688 -5.32 1 87.94 288 GLN B O 1
ATOM 4681 N N . GLU B 1 289 ? -23.516 -3.609 -4.758 1 87.44 289 GLU B N 1
ATOM 4682 C CA . GLU B 1 289 ? -24.594 -3.447 -5.719 1 87.44 289 GLU B CA 1
ATOM 4683 C C . GLU B 1 289 ? -24.094 -3.633 -7.148 1 87.44 289 GLU B C 1
ATOM 4685 O O . GLU B 1 289 ? -24.875 -3.943 -8.055 1 87.44 289 GLU B O 1
ATOM 4690 N N . ARG B 1 290 ? -22.766 -3.508 -7.344 1 86.31 290 ARG B N 1
ATOM 4691 C CA . ARG B 1 290 ? -22.172 -3.666 -8.664 1 86.31 290 ARG B CA 1
ATOM 4692 C C . ARG B 1 290 ? -22.266 -5.113 -9.141 1 86.31 290 ARG B C 1
ATOM 4694 O O . ARG B 1 290 ? -22.219 -5.383 -10.344 1 86.31 290 ARG B O 1
ATOM 4701 N N . TYR B 1 291 ? -22.375 -6.055 -8.266 1 81 291 TYR B N 1
ATOM 4702 C CA . TYR B 1 291 ? -22.312 -7.473 -8.609 1 81 291 TYR B CA 1
ATOM 4703 C C . TYR B 1 291 ? -23.672 -8.125 -8.508 1 81 291 TYR B C 1
ATOM 4705 O O . TYR B 1 291 ? -23.859 -9.258 -8.961 1 81 291 TYR B O 1
ATOM 4713 N N . ILE B 1 292 ? -24.703 -7.73 -7.945 1 69 292 ILE B N 1
ATOM 4714 C CA . ILE B 1 292 ? -26.031 -8.312 -7.777 1 69 292 ILE B CA 1
ATOM 4715 C C . ILE B 1 292 ? -26.828 -8.172 -9.07 1 69 292 ILE B C 1
ATOM 4717 O O . ILE B 1 292 ? -27.547 -9.086 -9.469 1 69 292 ILE B O 1
ATOM 4721 N N . ALA B 1 293 ? -26.797 -7.086 -9.703 1 57.38 293 ALA B N 1
ATOM 4722 C CA . ALA B 1 293 ? -27.703 -6.965 -10.844 1 57.38 293 ALA B CA 1
ATOM 4723 C C . ALA B 1 293 ? -27.312 -7.922 -11.961 1 57.38 293 ALA B C 1
ATOM 4725 O O . ALA B 1 293 ? -28.156 -8.312 -12.773 1 57.38 293 ALA B O 1
ATOM 4726 N N . GLU B 1 294 ? -26.125 -8.312 -12.086 1 51.5 294 GLU B N 1
ATOM 4727 C CA . GLU B 1 294 ? -25.719 -9.047 -13.273 1 51.5 294 GLU B CA 1
ATOM 4728 C C . GLU B 1 294 ? -25.531 -10.531 -12.961 1 51.5 294 GLU B C 1
ATOM 4730 O O . GLU B 1 294 ? -24.594 -11.164 -13.438 1 51.5 294 GLU B O 1
ATOM 4735 N N . ALA B 1 295 ? -26.203 -11.023 -12.023 1 47.56 295 ALA B N 1
ATOM 4736 C CA . ALA B 1 295 ? -25.969 -12.438 -11.734 1 47.56 295 ALA B CA 1
ATOM 4737 C C . ALA B 1 295 ? -26.156 -13.297 -12.984 1 47.56 295 ALA B C 1
ATOM 4739 O O . ALA B 1 295 ? -27.266 -13.352 -13.539 1 47.56 295 ALA B O 1
ATOM 4740 N N . PRO B 1 296 ? -25.141 -13.523 -13.703 1 44.84 296 PRO B N 1
ATOM 4741 C CA . PRO B 1 296 ? -25.453 -14.508 -14.742 1 44.84 296 PRO B CA 1
ATOM 4742 C C . PRO B 1 296 ? -25.906 -15.844 -14.172 1 44.84 296 PRO B C 1
ATOM 4744 O O . PRO B 1 296 ? -25.656 -16.141 -13 1 44.84 296 PRO B O 1
ATOM 4747 N N . ALA B 1 297 ? -26.641 -16.703 -15.07 1 41.34 297 ALA B N 1
ATOM 4748 C CA . ALA B 1 297 ? -27.031 -18.094 -14.836 1 41.34 297 ALA B CA 1
ATOM 4749 C C . ALA B 1 297 ? -25.844 -18.938 -14.406 1 41.34 297 ALA B C 1
ATOM 4751 O O . ALA B 1 297 ? -24.75 -18.812 -14.961 1 41.34 297 ALA B O 1
ATOM 4752 N N . PRO B 1 298 ? -25.969 -19.5 -13.234 1 37.03 298 PRO B N 1
ATOM 4753 C CA . PRO B 1 298 ? -24.922 -20.406 -12.758 1 37.03 298 PRO B CA 1
ATOM 4754 C C . PRO B 1 298 ? -24.297 -21.234 -13.875 1 37.03 298 PRO B C 1
ATOM 4756 O O . PRO B 1 298 ? -25 -21.703 -14.766 1 37.03 298 PRO B O 1
ATOM 4759 N N . VAL B 1 299 ? -23.078 -21.094 -14.148 1 39.19 299 VAL B N 1
ATOM 4760 C CA . VAL B 1 299 ? -22.453 -22.062 -15.039 1 39.19 299 VAL B CA 1
ATOM 4761 C C . VAL B 1 299 ? -22.609 -23.469 -14.461 1 39.19 299 VAL B C 1
ATOM 4763 O O . VAL B 1 299 ? -22.094 -23.766 -13.383 1 39.19 299 VAL B O 1
ATOM 4766 N N . HIS B 1 300 ? -23.719 -24.156 -14.797 1 37.59 300 HIS B N 1
ATOM 4767 C CA . HIS B 1 300 ? -23.875 -25.578 -14.508 1 37.59 300 HIS B CA 1
ATOM 4768 C C . HIS B 1 300 ? -22.703 -26.391 -15.047 1 37.59 300 HIS B C 1
ATOM 4770 O O . HIS B 1 300 ? -22.547 -26.531 -16.266 1 37.59 300 HIS B O 1
ATOM 4776 N N . LEU B 1 301 ? -21.688 -26.422 -14.289 1 34.94 301 LEU B N 1
ATOM 4777 C CA . LEU B 1 301 ? -20.828 -27.547 -14.625 1 34.94 301 LEU B CA 1
ATOM 4778 C C . LEU B 1 301 ? -21.594 -28.875 -14.539 1 34.94 301 LEU B C 1
ATOM 4780 O O . LEU B 1 301 ? -22.062 -29.25 -13.469 1 34.94 301 LEU B O 1
ATOM 4784 N N . LYS B 1 302 ? -22.281 -29.25 -15.602 1 37.47 302 LYS B N 1
ATOM 4785 C CA . LYS B 1 302 ? -22.859 -30.578 -15.711 1 37.47 302 LYS B CA 1
ATOM 4786 C C . LYS B 1 302 ? -21.906 -31.641 -15.164 1 37.47 302 LYS B C 1
ATOM 4788 O O . LYS B 1 302 ? -20.797 -31.797 -15.664 1 37.47 302 LYS B O 1
ATOM 4793 N N . GLU B 1 303 ? -22.094 -31.969 -13.914 1 32.19 303 GLU B N 1
ATOM 4794 C CA . GLU B 1 303 ? -21.578 -33.25 -13.43 1 32.19 303 GLU B CA 1
ATOM 4795 C C . GLU B 1 303 ? -22.016 -34.406 -14.336 1 32.19 303 GLU B C 1
ATOM 4797 O O . GLU B 1 303 ? -23.203 -34.625 -14.531 1 32.19 303 GLU B O 1
ATOM 4802 N N . LYS B 1 304 ? -21.391 -34.75 -15.422 1 37.03 304 LYS B N 1
ATOM 4803 C CA . LYS B 1 304 ? -21.75 -36.062 -15.938 1 37.03 304 LYS B CA 1
ATOM 4804 C C . LYS B 1 304 ? -21.719 -37.125 -14.836 1 37.03 304 LYS B C 1
ATOM 4806 O O . LYS B 1 304 ? -20.734 -37.219 -14.094 1 37.03 304 LYS B O 1
ATOM 4811 N N . GLU B 1 305 ? -22.906 -37.781 -14.461 1 25.58 305 GLU B N 1
ATOM 4812 C CA . GLU B 1 305 ? -23.188 -39 -13.75 1 25.58 305 GLU B CA 1
ATOM 4813 C C . GLU B 1 305 ? -22.406 -40.188 -14.336 1 25.58 305 GLU B C 1
ATOM 4815 O O . GLU B 1 305 ? -22.438 -40.406 -15.539 1 25.58 305 GLU B O 1
ATOM 4820 N N . ALA B 1 306 ? -21.719 -40.906 -13.727 1 20.58 306 ALA B N 1
ATOM 4821 C CA . ALA B 1 306 ? -21.688 -42.375 -13.883 1 20.58 306 ALA B CA 1
ATOM 4822 C C . ALA B 1 306 ? -22.984 -43 -13.383 1 20.58 306 ALA B C 1
ATOM 4824 O O . ALA B 1 306 ? -23.531 -42.562 -12.359 1 20.58 306 ALA B O 1
#

Sequence (612 aa):
MNPFTILRRVMLGLVASIQGLLVNAAVFLLDFLFTLYNIVTPNRRTGRVILEGHPGYGGKWPQYIPPREGDSRSSCPALNAMANHGLLPRDGKNIKFNELGVAIRRVYNFSPTFCFSVPNYIAQALVRNYRTDRFDLADIDAHNCIEHDASLTRVDSYDDPDQAKIAKALVEELLNSGTGPGGDLTPNDLSRLLGKRRVEAKRRNPKFSLAFVHKMFGSSNASTLLTIFGGRVQDLHPFLHEERLPDGWEPRTRRRMGLTIAEFNLTVLPVELSIQEEVDGSIARAGQERYIAEAPAPVHLKEKEAMNPFTILRRVMLGLVASIQGLLVNAAVFLLDFLFTLYNIVTPNRRTGRVILEGHPGYGGKWPQYIPPREGDSRSSCPALNAMANHGLLPRDGKNIKFNELGVAIRRVYNFSPTFCFSVPNYIAQALVRNYRTDRFDLADIDAHNCIEHDASLTRVDSYDDPDQAKIAKALVEELLNSGTGPGGDLTPNDLSRLLGKRRVEAKRRNPKFSLAFVHKMFGSSNASTLLTIFGGRVQDLHPFLHEERLPDGWEPRTRRRMGLTIAEFNLTVLPVELSIQEEVDGSIARAGQERYIAEAPAPVHLKEKEA

Radius of gyration: 26.65 Å; Cα contacts (8 Å, |Δi|>4): 1041; chains: 2; bounding box: 55×84×59 Å

Secondary structure (DSSP, 8-state):
--HHHHHHHHHHHHHHHHHHHHHHHHHHHHHHHHHHHHHHSPPPPTT-SSPTTSTTGGG-PPPP-PPPTT----S-HHHHHHHHTTSS-TT--SEEHHHHHHHHHHHH-B-HHHHHHHHHHHHHHTT--TTT-EE-GGGGGSTTTT--SS-SSS--TTT-S-TTS--HHHHHHHHT---SGGG---HHHHHHHHHHHHHHHHHH-TT----HHHHHHHHHHHHHHHHTTTT-HHHHHHHHHH--PPTT---S---TT-B-HHHHHHHHHHHHHT-GGGTSSHHHHTTTHHHHTT------------/--HHHHHHHHHHHHHHHHHHHHHHHHHHHHHHHHHHHHHHSPPPPTT-SSPTTSTTGGG-PPPP-PPPTT----S-HHHHHHHHTTSS-TT--SEEHHHHHHHHHHHH-B-HHHHHHHHHHHHHHTT--TTT-EE-GGGGGSTTTT--SS-SSS--TTT-S-TTS--HHHHHHHHT---SGGG---HHHHHHHHHHHHHHHHHH-TT----HHHHHHHHHHHHHHHHTTTT-HHHHHHHHHH--PPTT---S---TT-B-HHHHHHHHHHHHHT-GGGTSSHHHHTTTHHHHTT------------

Solvent-accessible surface area (backbone atoms only — not comparable to full-atom values): 31743 Å² total; per-residue (Å²): 123,55,64,67,46,32,50,50,41,52,51,51,48,51,53,50,52,50,50,51,51,49,52,51,49,50,42,50,52,50,31,51,53,44,46,53,49,36,72,78,40,75,60,44,51,88,65,44,60,34,49,86,92,41,82,28,32,62,13,48,62,56,68,78,46,81,80,56,93,86,42,38,42,29,68,46,51,69,63,40,17,32,12,24,30,57,70,36,55,58,48,23,49,69,40,42,31,64,56,48,18,56,44,47,26,59,66,50,31,38,6,70,51,41,24,48,48,54,35,44,50,52,21,55,39,46,59,45,51,44,85,79,37,65,43,38,40,43,35,52,54,15,74,76,50,70,50,51,61,39,43,71,47,36,66,37,56,90,81,38,76,64,46,50,50,73,28,60,69,41,42,52,51,57,58,69,50,26,76,35,82,97,36,12,45,39,63,58,41,50,12,52,51,46,30,51,29,43,29,52,36,34,44,72,31,78,42,31,37,69,52,72,70,42,51,50,48,52,30,41,58,54,35,43,42,41,50,37,54,57,16,35,40,82,55,44,48,46,26,69,77,65,25,34,80,45,84,62,46,65,41,57,41,29,40,72,48,21,48,26,57,71,65,48,44,69,49,21,50,57,28,52,39,39,24,57,36,80,72,69,48,50,42,67,56,35,40,52,70,77,52,61,81,66,64,67,77,74,79,74,72,74,73,82,79,130,121,54,64,68,45,32,50,50,42,53,52,50,49,50,52,50,51,51,49,50,52,51,52,51,50,50,42,50,52,51,32,50,51,43,46,53,49,36,72,77,42,74,60,42,51,89,66,44,61,34,48,86,92,41,82,28,32,62,12,48,61,57,69,77,46,80,81,55,94,88,42,37,42,28,68,45,50,70,62,40,17,32,12,24,31,57,71,38,55,58,49,22,48,68,41,42,32,64,58,47,18,55,43,47,25,58,64,50,31,37,6,70,50,39,25,47,49,55,35,43,49,52,21,55,39,46,59,42,53,45,88,78,37,65,43,36,39,43,35,50,54,16,73,76,52,70,50,52,61,39,42,69,45,35,65,37,54,89,83,39,75,66,47,50,52,72,29,63,69,42,41,50,52,58,59,70,50,24,76,35,80,99,37,13,44,38,63,57,43,49,12,51,49,47,30,51,30,44,29,52,35,33,46,71,33,76,42,31,39,71,53,70,68,43,51,48,48,52,29,42,56,55,35,43,43,41,50,37,53,55,19,35,40,82,55,44,47,48,25,69,77,65,26,34,78,47,82,62,47,65,40,56,41,30,41,70,49,20,48,26,58,72,63,48,44,69,49,21,50,57,29,52,38,38,24,56,37,80,70,70,50,51,43,68,56,36,41,52,70,77,53,61,81,64,65,68,78,74,80,74,74,74,73,82,78,130

Nearest PDB structures (foldseek):
  7zcl-assembly1_A  TM=8.625E-01  e=3.897E-13  Achaetomiella virescens
  8iag-assembly1_B  TM=8.862E-01  e=4.634E-12  Daldinia caldariorum
  5fuj-assembly1_A  TM=8.726E-01  e=8.841E-12  Marasmius rotula
  7o1z-assembly1_A  TM=8.745E-01  e=1.096E-11  Hypoxylon sp. EC38
  7znv-assembly1_A  TM=8.785E-01  e=2.207E-11  Marasmius rotula